Protein AF-A0AA96N8Q3-F1 (afdb_monomer)

Mean predicted aligned error: 18.56 Å

Sequence (553 aa):
MLAEEKVWINCQNNTKKYFVSKGYEWKKNEQILVTISDLPIQSNQKIKVQCDYCNEKGVITYCYPPYSHYNKSRQYIEKDACGNCASLKRKEVHEAMYGVSYPMQRKEVVDKFRKNFDSVKNLFEECGLELLASSVDYENADTWLPFKCLEHQNVEGQKTTYRTLYSIRTACRVCGKRNQIKYREDSHLWKGGVVPLSTYLRERINPWKKDSRAAWGWRCVLSGKKNNTEVHHLNRNFNSILQETLISTDLPLLEKISEYQEKDLLRIEEKCLELHYHYGLGIPLLRTIHKDYHSQYGKEDGDIHTFMEFAEKCYGVKGSLEEWVKLKLDFKKKPYGKYHHPKKVGKSRFSGVTFSKGKWSYALYFRGNAYRQQGYETEVEAAYAYNLKSLEIKGEYAKLNQLTEEEKRYAKNKGVKVLIPKGKRGRNSKNSSRHIQQKLDYYPLKKEGETRFTNVRFNQKNQSWMYDFRFKNKSFTKRGFENDVQAAYAYNLRVKEVKGEEAILNYLTEEERNLMEKFFMEQIGTLSGKKKSPVSRFRGLLNLSDQKGGQPN

Solvent-accessible surface area (backbone atoms only — not comparable to full-atom values): 32501 Å² total; per-residue (Å²): 76,76,72,57,67,60,47,81,41,77,37,45,86,90,47,45,70,60,43,46,75,72,72,45,88,80,50,86,80,39,74,40,83,38,50,60,89,74,51,60,72,80,31,73,57,64,41,53,29,32,14,45,71,41,42,78,70,77,38,90,46,71,31,66,50,29,43,30,52,52,59,61,58,37,73,79,40,92,62,36,58,29,88,90,39,41,64,59,53,50,25,54,43,30,32,71,75,70,75,31,64,45,72,74,77,39,64,76,51,43,55,74,64,44,69,57,59,65,64,50,49,51,52,32,49,77,54,49,27,47,68,72,59,57,71,88,73,53,85,47,42,77,37,77,38,42,39,39,35,71,89,47,74,92,50,75,90,40,64,43,26,52,56,53,34,73,73,66,61,48,70,47,74,63,60,37,57,60,66,67,40,62,73,38,92,89,30,95,65,31,73,79,37,67,51,39,44,69,65,57,48,64,61,66,36,45,65,57,47,49,52,18,28,55,78,48,76,47,22,12,76,88,77,64,49,58,73,68,58,42,68,42,59,42,72,53,27,70,66,64,47,50,53,50,25,31,64,76,68,74,46,81,93,58,72,30,49,61,80,46,54,71,73,56,50,51,52,42,49,56,43,38,42,51,48,49,42,43,61,20,50,35,49,26,26,34,54,66,58,50,47,54,49,39,72,74,72,48,83,61,70,42,47,63,67,61,53,49,51,48,39,29,76,76,67,69,55,68,78,62,58,60,57,50,48,52,57,55,32,54,64,61,52,54,88,60,66,56,42,47,71,68,44,92,72,73,95,34,51,43,67,51,35,47,77,56,96,94,24,16,19,24,49,48,78,57,96,95,42,78,51,72,54,72,75,26,92,38,68,58,39,17,33,52,42,43,32,54,53,30,34,72,74,51,40,94,74,28,61,22,53,80,68,55,72,66,49,50,48,50,29,57,73,69,60,74,68,77,75,76,77,84,65,86,76,75,68,73,79,87,74,73,86,82,80,78,82,67,95,53,70,42,58,79,76,51,69,92,94,54,63,56,42,79,56,38,47,77,37,78,94,72,76,22,14,21,25,52,51,75,58,96,94,42,80,49,72,53,62,74,25,92,41,62,67,59,17,35,53,53,42,35,56,54,43,36,72,75,62,36,93,86,39,68,27,57,76,66,57,71,69,59,45,53,51,47,52,53,53,55,50,53,55,53,62,61,56,78,75,52,103,58,86,71,74,78,74,50,80,84,75,69,78,80,80,83,83,84,84,83,78,87,132

Structure (mmCIF, N/CA/C/O backbone):
data_AF-A0AA96N8Q3-F1
#
_entry.id   AF-A0AA96N8Q3-F1
#
loop_
_atom_site.group_PDB
_atom_site.id
_atom_site.type_symbol
_atom_site.label_atom_id
_atom_site.label_alt_id
_atom_site.label_comp_id
_atom_site.label_asym_id
_atom_site.label_entity_id
_atom_site.label_seq_id
_atom_site.pdbx_PDB_ins_code
_atom_site.Cartn_x
_atom_site.Cartn_y
_atom_site.Cartn_z
_atom_site.occupancy
_atom_site.B_iso_or_equiv
_atom_site.auth_seq_id
_atom_site.auth_comp_id
_atom_site.auth_asym_id
_atom_site.auth_atom_id
_atom_site.pdbx_PDB_model_num
ATOM 1 N N . MET A 1 1 ? 34.812 -4.977 -32.446 1.00 90.25 1 MET A N 1
ATOM 2 C CA . MET A 1 1 ? 35.210 -5.468 -33.804 1.00 90.25 1 MET A CA 1
ATOM 3 C C . MET A 1 1 ? 34.009 -6.065 -34.550 1.00 90.25 1 MET A C 1
ATOM 5 O O . MET A 1 1 ? 33.210 -6.740 -33.908 1.00 90.25 1 MET A O 1
ATOM 9 N N . LEU A 1 2 ? 33.845 -5.854 -35.867 1.00 95.12 2 LEU A N 1
ATOM 10 C CA . LEU A 1 2 ? 32.799 -6.550 -36.645 1.00 95.12 2 LEU A CA 1
ATOM 11 C C . LEU A 1 2 ? 33.103 -8.053 -36.702 1.00 95.12 2 LEU A C 1
ATOM 13 O O . LEU A 1 2 ? 34.205 -8.437 -37.072 1.00 95.12 2 LEU A O 1
ATOM 17 N N . ALA A 1 3 ? 32.139 -8.891 -36.318 1.00 94.69 3 ALA A N 1
ATOM 18 C CA . ALA A 1 3 ? 32.298 -10.348 -36.349 1.00 94.69 3 ALA A CA 1
ATOM 19 C C . ALA A 1 3 ? 31.847 -10.968 -37.682 1.00 94.69 3 ALA A C 1
ATOM 21 O O . ALA A 1 3 ? 32.100 -12.141 -37.938 1.00 94.69 3 ALA A O 1
ATOM 22 N N . GLU A 1 4 ? 31.136 -10.191 -38.497 1.00 95.44 4 GLU A N 1
ATOM 23 C CA . GLU A 1 4 ? 30.609 -10.563 -39.807 1.00 95.44 4 GLU A CA 1
ATOM 24 C C . GLU A 1 4 ? 30.830 -9.383 -40.759 1.00 95.44 4 GLU A C 1
ATOM 26 O O . GLU A 1 4 ? 30.801 -8.232 -40.331 1.00 95.44 4 GLU A O 1
ATOM 31 N N . GLU A 1 5 ? 31.036 -9.654 -42.047 1.00 96.88 5 GLU A N 1
ATOM 32 C CA . GLU A 1 5 ? 31.223 -8.610 -43.069 1.00 96.88 5 GLU A CA 1
ATOM 33 C C . GLU A 1 5 ? 29.915 -8.232 -43.778 1.00 96.88 5 GLU A C 1
ATOM 35 O O . GLU A 1 5 ? 29.797 -7.146 -44.353 1.00 96.88 5 GLU A O 1
ATOM 40 N N . LYS A 1 6 ? 28.924 -9.132 -43.749 1.00 98.06 6 LYS A N 1
ATOM 41 C CA . LYS A 1 6 ? 27.667 -9.021 -44.495 1.00 98.06 6 LYS A CA 1
ATOM 42 C C . LYS A 1 6 ? 26.460 -9.291 -43.605 1.00 98.06 6 LYS A C 1
ATOM 44 O O . LYS A 1 6 ? 26.550 -10.046 -42.643 1.00 98.06 6 LYS A O 1
ATOM 49 N N . VAL A 1 7 ? 25.318 -8.700 -43.949 1.00 97.88 7 VAL A N 1
ATOM 50 C CA . VAL A 1 7 ? 24.049 -8.875 -43.233 1.00 97.88 7 VAL A CA 1
ATOM 51 C C . VAL A 1 7 ? 22.874 -8.955 -44.204 1.00 97.88 7 VAL A C 1
ATOM 53 O O . VAL A 1 7 ? 22.879 -8.324 -45.260 1.00 97.88 7 VAL A O 1
ATOM 56 N N . TRP A 1 8 ? 21.853 -9.729 -43.842 1.00 98.00 8 TRP A N 1
ATOM 57 C CA . TRP A 1 8 ? 20.604 -9.800 -44.596 1.00 98.00 8 TRP A CA 1
ATOM 58 C C . TRP A 1 8 ? 19.712 -8.588 -44.314 1.00 98.00 8 TRP A C 1
ATOM 60 O O . TRP A 1 8 ? 19.436 -8.264 -43.156 1.00 98.00 8 TRP A O 1
ATOM 70 N N . ILE A 1 9 ? 19.231 -7.944 -45.378 1.00 97.38 9 ILE A N 1
ATOM 71 C CA . ILE A 1 9 ? 18.296 -6.816 -45.329 1.00 97.38 9 ILE A CA 1
ATOM 72 C C . ILE A 1 9 ? 17.005 -7.176 -46.053 1.00 97.38 9 ILE A C 1
ATOM 74 O O . ILE A 1 9 ? 17.029 -7.638 -47.190 1.00 97.38 9 ILE A O 1
ATOM 78 N N . ASN A 1 10 ? 15.870 -6.876 -45.419 1.00 96.81 10 ASN A N 1
ATOM 79 C CA . ASN A 1 10 ? 14.561 -6.948 -46.063 1.00 96.81 10 ASN A CA 1
ATOM 80 C C . ASN A 1 10 ? 14.363 -5.747 -47.002 1.00 96.81 10 ASN A C 1
ATOM 82 O O . ASN A 1 10 ? 14.434 -4.588 -46.581 1.00 96.81 10 ASN A O 1
ATOM 86 N N . CYS A 1 11 ? 14.061 -6.018 -48.266 1.00 95.50 11 CYS A N 1
ATOM 87 C CA . CYS A 1 11 ? 13.842 -5.001 -49.285 1.00 95.50 11 CYS A CA 1
ATOM 88 C C . CYS A 1 11 ? 12.477 -4.309 -49.127 1.00 95.50 11 CYS A C 1
ATOM 90 O O . CYS A 1 11 ? 11.432 -4.867 -49.471 1.00 95.50 11 CYS A O 1
ATOM 92 N N . GLN A 1 12 ? 12.489 -3.058 -48.651 1.00 95.31 12 GLN A N 1
ATOM 93 C CA . GLN A 1 12 ? 11.316 -2.183 -48.526 1.00 95.31 12 GLN A CA 1
ATOM 94 C C . GLN A 1 12 ? 11.387 -1.011 -49.515 1.00 95.31 12 GLN A C 1
ATOM 96 O O . GLN A 1 12 ? 12.464 -0.614 -49.957 1.00 95.31 12 GLN A O 1
ATOM 101 N N . ASN A 1 13 ? 10.237 -0.440 -49.890 1.00 96.00 13 ASN A N 1
ATOM 102 C CA . ASN A 1 13 ? 10.175 0.599 -50.931 1.00 96.00 13 ASN A CA 1
ATOM 103 C C . ASN A 1 13 ? 11.080 1.813 -50.635 1.00 96.00 13 ASN A C 1
ATOM 105 O O . ASN A 1 13 ? 11.669 2.381 -51.551 1.00 96.00 13 ASN A O 1
ATOM 109 N N . ASN A 1 14 ? 11.219 2.189 -49.363 1.00 95.31 14 ASN A N 1
ATOM 110 C CA . ASN A 1 14 ? 12.064 3.296 -48.911 1.00 95.31 14 ASN A CA 1
ATOM 111 C C . ASN A 1 14 ? 13.576 3.007 -49.009 1.00 95.31 14 ASN A C 1
ATOM 113 O O . ASN A 1 14 ? 14.360 3.952 -49.017 1.00 95.31 14 ASN A O 1
ATOM 117 N N . THR A 1 15 ? 14.000 1.743 -49.113 1.00 95.75 15 THR A N 1
ATOM 118 C CA . THR A 1 15 ? 15.420 1.371 -49.238 1.00 95.75 15 THR A CA 1
ATOM 119 C C . THR A 1 15 ? 15.861 1.114 -50.678 1.00 95.75 15 THR A C 1
ATOM 121 O O . THR A 1 15 ? 17.063 1.086 -50.945 1.00 95.75 15 THR A O 1
ATOM 124 N N . LYS A 1 16 ? 14.914 1.007 -51.626 1.00 97.38 16 LYS A N 1
ATOM 125 C CA . LYS A 1 16 ? 15.179 0.706 -53.044 1.00 97.38 16 LYS A CA 1
ATOM 126 C C . LYS A 1 16 ? 16.225 1.632 -53.661 1.00 97.38 16 LYS A C 1
ATOM 128 O O . LYS A 1 16 ? 17.238 1.159 -54.164 1.00 97.38 16 LYS A O 1
ATOM 133 N N . LYS A 1 17 ? 15.997 2.951 -53.611 1.00 97.94 17 LYS A N 1
ATOM 134 C CA . LYS A 1 17 ? 16.887 3.944 -54.246 1.00 97.94 17 LYS A CA 1
ATOM 135 C C . LYS A 1 17 ? 18.321 3.824 -53.725 1.00 97.94 17 LYS A C 1
ATOM 137 O O . LYS A 1 17 ? 19.261 3.899 -54.506 1.00 97.94 17 LYS A O 1
ATOM 142 N N . TYR A 1 18 ? 18.467 3.608 -52.419 1.00 97.94 18 TYR A N 1
ATOM 143 C CA . TYR A 1 18 ? 19.762 3.516 -51.761 1.00 97.94 18 TYR A CA 1
ATOM 144 C C . TYR A 1 18 ? 20.528 2.254 -52.186 1.00 97.94 18 TYR A C 1
ATOM 146 O O . TYR A 1 18 ? 21.639 2.366 -52.695 1.00 97.94 18 TYR A O 1
ATOM 154 N N . PHE A 1 19 ? 19.931 1.063 -52.067 1.00 98.00 19 PHE A N 1
ATOM 155 C CA . PHE A 1 19 ? 20.639 -0.184 -52.387 1.00 98.00 19 PHE A CA 1
ATOM 156 C C . PHE A 1 19 ? 20.888 -0.375 -53.888 1.00 98.00 19 PHE A C 1
ATOM 158 O O . PHE A 1 19 ? 21.963 -0.836 -54.261 1.00 98.00 19 PHE A O 1
ATOM 165 N N . VAL A 1 20 ? 19.974 0.075 -54.754 1.00 97.88 20 VAL A N 1
ATOM 166 C CA . VAL A 1 20 ? 20.218 0.091 -56.207 1.00 97.88 20 VAL A CA 1
ATOM 167 C C . VAL A 1 20 ? 21.385 1.023 -56.552 1.00 97.88 20 VAL A C 1
ATOM 169 O O . VAL A 1 20 ? 22.244 0.648 -57.341 1.00 97.88 20 VAL A O 1
ATOM 172 N N . SER A 1 21 ? 21.489 2.199 -55.913 1.00 98.06 21 SER A N 1
ATOM 173 C CA . SER A 1 21 ? 22.629 3.114 -56.130 1.00 98.06 21 SER A CA 1
ATOM 174 C C . SER A 1 21 ? 23.979 2.550 -55.671 1.00 98.06 21 SER A C 1
ATOM 176 O O . SER A 1 21 ? 25.023 3.022 -56.106 1.00 98.06 21 SER A O 1
ATOM 178 N N . LYS A 1 22 ? 23.954 1.531 -54.806 1.00 98.00 22 LYS A N 1
ATOM 179 C CA . LYS A 1 22 ? 25.123 0.788 -54.324 1.00 98.00 22 LYS A CA 1
ATOM 180 C C . LYS A 1 22 ? 25.432 -0.467 -55.155 1.00 98.00 22 LYS A C 1
ATOM 182 O O . LYS A 1 22 ? 26.387 -1.164 -54.840 1.00 98.00 22 LYS A O 1
ATOM 187 N N . GLY A 1 23 ? 24.648 -0.747 -56.200 1.00 97.94 23 GLY A N 1
ATOM 188 C CA . GLY A 1 23 ? 24.861 -1.875 -57.113 1.00 97.94 23 GLY A CA 1
ATOM 189 C C . GLY A 1 23 ? 24.191 -3.190 -56.703 1.00 97.94 23 GLY A C 1
ATOM 190 O O . GLY A 1 23 ? 24.485 -4.219 -57.301 1.00 97.94 23 GLY A O 1
ATOM 191 N N . TYR A 1 24 ? 23.293 -3.189 -55.712 1.00 98.12 24 TYR A N 1
ATOM 192 C CA . TYR A 1 24 ? 22.584 -4.403 -55.293 1.00 98.12 24 TYR A CA 1
ATOM 193 C C . TYR A 1 24 ? 21.315 -4.643 -56.125 1.00 98.12 24 TYR A C 1
ATOM 195 O O . TYR A 1 24 ? 20.527 -3.720 -56.361 1.00 98.12 24 TYR A O 1
ATOM 203 N N . GLU A 1 25 ? 21.067 -5.901 -56.499 1.00 97.75 25 GLU A N 1
ATOM 204 C CA . GLU A 1 25 ? 19.798 -6.325 -57.099 1.00 97.75 25 GLU A CA 1
ATOM 205 C C . GLU A 1 25 ? 18.673 -6.274 -56.058 1.00 97.75 25 GLU A C 1
ATOM 207 O O . GLU A 1 25 ? 18.619 -7.078 -55.133 1.00 97.75 25 GLU A O 1
ATOM 212 N N . TRP A 1 26 ? 17.763 -5.308 -56.193 1.00 97.75 26 TRP A N 1
ATOM 213 C CA . TRP A 1 26 ? 16.672 -5.094 -55.241 1.00 97.75 26 TRP A CA 1
ATOM 214 C C . TRP A 1 26 ? 15.349 -5.646 -55.782 1.00 97.75 26 TRP A C 1
ATOM 216 O O . TRP A 1 26 ? 14.896 -5.241 -56.857 1.00 97.75 26 TRP A O 1
ATOM 226 N N . LYS A 1 27 ? 14.675 -6.498 -55.002 1.00 96.88 27 LYS A N 1
ATOM 227 C CA . LYS A 1 27 ? 13.324 -7.008 -55.290 1.00 96.88 27 LYS A CA 1
ATOM 228 C C . LYS A 1 27 ? 12.424 -6.840 -54.069 1.00 96.88 27 LYS A C 1
ATOM 230 O O . LYS A 1 27 ? 12.816 -7.136 -52.944 1.00 96.88 27 LYS A O 1
ATOM 235 N N . LYS A 1 28 ? 11.210 -6.319 -54.270 1.00 96.88 28 LYS A N 1
ATOM 236 C CA . LYS A 1 28 ? 10.283 -5.990 -53.175 1.00 96.88 28 LYS A CA 1
ATOM 237 C C . LYS A 1 28 ? 9.941 -7.248 -52.368 1.00 96.88 28 LYS A C 1
ATOM 239 O O . LYS A 1 28 ? 9.533 -8.239 -52.957 1.00 96.88 28 LYS A O 1
ATOM 244 N N . ASN A 1 29 ? 10.021 -7.156 -51.039 1.00 92.94 29 ASN A N 1
ATOM 245 C CA . ASN A 1 29 ? 9.758 -8.248 -50.088 1.00 92.94 29 ASN A CA 1
ATOM 246 C C . ASN A 1 29 ? 10.755 -9.423 -50.123 1.00 92.94 29 ASN A C 1
ATOM 248 O O . ASN A 1 29 ? 10.530 -10.410 -49.429 1.00 92.94 29 ASN A O 1
ATOM 252 N N . GLU A 1 30 ? 11.859 -9.319 -50.864 1.00 97.56 30 GLU A N 1
ATOM 253 C CA . GLU A 1 30 ? 12.953 -10.292 -50.799 1.00 97.56 30 GLU A CA 1
ATOM 254 C C . GLU A 1 30 ? 14.051 -9.839 -49.824 1.00 97.56 30 GLU A C 1
ATOM 256 O O . GLU A 1 30 ? 14.078 -8.690 -49.360 1.00 97.56 30 GLU A O 1
ATOM 261 N N . GLN A 1 31 ? 14.962 -10.756 -49.498 1.00 97.75 31 GLN A N 1
ATOM 262 C CA . GLN A 1 31 ? 16.146 -10.468 -48.697 1.00 97.75 31 GLN A CA 1
ATOM 263 C C . GLN A 1 31 ? 17.372 -10.343 -49.595 1.00 97.75 31 GLN A C 1
ATOM 265 O O . GLN A 1 31 ? 17.596 -11.183 -50.460 1.00 97.75 31 GLN A O 1
ATOM 270 N N . ILE A 1 32 ? 18.181 -9.314 -49.356 1.00 97.81 32 ILE A N 1
ATOM 271 C CA . ILE A 1 32 ? 19.472 -9.130 -50.025 1.00 97.81 32 ILE A CA 1
ATOM 272 C C . ILE A 1 32 ? 20.599 -9.210 -49.003 1.00 97.81 32 ILE A C 1
ATOM 274 O O . ILE A 1 32 ? 20.458 -8.736 -47.872 1.00 97.81 32 ILE A O 1
ATOM 278 N N . LEU A 1 33 ? 21.714 -9.819 -49.398 1.00 98.12 33 LEU A N 1
ATOM 279 C CA . LEU A 1 33 ? 22.922 -9.890 -48.587 1.00 98.12 33 LEU A CA 1
ATOM 280 C C . LEU A 1 33 ? 23.801 -8.677 -48.913 1.00 98.12 33 LEU A C 1
ATOM 282 O O . LEU A 1 33 ? 24.340 -8.587 -50.013 1.00 98.12 33 LEU A O 1
ATOM 286 N N . VAL A 1 34 ? 23.942 -7.749 -47.966 1.00 98.12 34 VAL A N 1
ATOM 287 C CA . VAL A 1 34 ? 24.690 -6.493 -48.161 1.00 98.12 34 VAL A CA 1
ATOM 288 C C . VAL A 1 34 ? 25.930 -6.449 -47.285 1.00 98.12 34 VAL A C 1
ATOM 290 O O . VAL A 1 34 ? 25.928 -7.013 -46.190 1.00 98.12 34 VAL A O 1
ATOM 293 N N . THR A 1 35 ? 26.985 -5.768 -47.735 1.00 98.19 35 THR A N 1
ATOM 294 C CA . THR A 1 35 ? 28.141 -5.485 -46.872 1.00 98.19 35 THR A CA 1
ATOM 295 C C . THR A 1 35 ? 27.742 -4.500 -45.771 1.00 98.19 35 THR A C 1
ATOM 297 O O . THR A 1 35 ? 26.922 -3.604 -45.982 1.00 98.19 35 THR A O 1
ATOM 300 N N . ILE A 1 36 ? 28.306 -4.650 -44.571 1.00 98.06 36 ILE A N 1
ATOM 301 C CA . ILE A 1 36 ? 27.983 -3.760 -43.443 1.00 98.06 36 ILE A CA 1
ATOM 302 C C . ILE A 1 36 ? 28.406 -2.311 -43.731 1.00 98.06 36 ILE A C 1
ATOM 304 O O . ILE A 1 36 ? 27.708 -1.382 -43.328 1.00 98.06 36 ILE A O 1
ATOM 308 N N . SER A 1 37 ? 29.503 -2.105 -44.465 1.00 96.81 37 SER A N 1
ATOM 309 C CA . SER A 1 37 ? 29.980 -0.784 -44.905 1.00 96.81 37 SER A CA 1
ATOM 310 C C . SER A 1 37 ? 29.030 -0.074 -45.872 1.00 96.81 37 SER A C 1
ATOM 312 O O . SER A 1 37 ? 29.064 1.151 -45.968 1.00 96.81 37 SER A O 1
ATOM 314 N N . ASP A 1 38 ? 28.174 -0.822 -46.572 1.00 97.94 38 ASP A N 1
ATO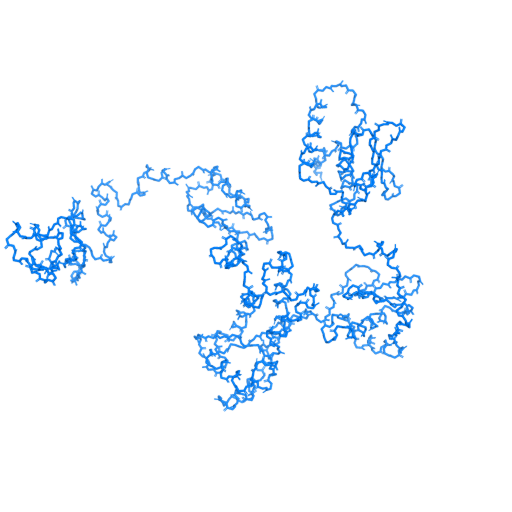M 315 C CA . ASP A 1 38 ? 27.146 -0.267 -47.452 1.00 97.94 38 ASP A CA 1
ATOM 316 C C . ASP A 1 38 ? 25.809 -0.038 -46.752 1.00 97.94 38 ASP A C 1
ATOM 318 O O . ASP A 1 38 ? 24.846 0.330 -47.414 1.00 97.94 38 ASP A O 1
ATOM 322 N N . LEU A 1 39 ? 25.694 -0.233 -45.437 1.00 97.81 39 LEU A N 1
ATOM 323 C CA . LEU A 1 39 ? 24.468 0.130 -44.730 1.00 97.81 39 LEU A CA 1
ATOM 324 C C . LEU A 1 39 ? 24.335 1.659 -44.604 1.00 97.81 39 LEU A C 1
ATOM 326 O O . LEU A 1 39 ? 25.321 2.357 -44.355 1.00 97.81 39 LEU A O 1
ATOM 330 N N . PRO A 1 40 ? 23.108 2.216 -44.666 1.00 96.94 40 PRO A N 1
ATOM 331 C CA . PRO A 1 40 ? 22.888 3.619 -44.328 1.00 96.94 40 PRO A CA 1
ATOM 332 C C . PRO A 1 40 ? 23.384 3.930 -42.911 1.00 96.94 40 PRO A C 1
ATOM 334 O O . PRO A 1 40 ? 23.097 3.171 -41.990 1.00 96.94 40 PRO A O 1
ATOM 337 N N . ILE A 1 41 ? 24.027 5.084 -42.692 1.00 96.44 41 ILE A N 1
ATOM 338 C CA . ILE A 1 41 ? 24.585 5.468 -41.375 1.00 96.44 41 ILE A CA 1
ATOM 339 C C . ILE A 1 41 ? 23.531 5.412 -40.254 1.00 96.44 41 ILE A C 1
ATOM 341 O O . ILE A 1 41 ? 23.853 5.051 -39.128 1.00 96.44 41 ILE A O 1
ATOM 345 N N . GLN A 1 42 ? 22.266 5.733 -40.554 1.00 96.62 42 GLN A N 1
ATOM 346 C CA . GLN A 1 42 ? 21.140 5.682 -39.605 1.00 96.62 42 GLN A CA 1
ATOM 347 C C . GLN A 1 42 ? 20.361 4.350 -39.644 1.00 96.62 42 GLN A C 1
ATOM 349 O O . GLN A 1 42 ? 19.236 4.277 -39.154 1.00 96.62 42 GLN A O 1
ATOM 354 N N . SER A 1 43 ? 20.926 3.289 -40.225 1.00 96.75 43 SER A N 1
ATOM 355 C CA . SER A 1 43 ? 20.274 1.981 -40.316 1.00 96.75 43 SER A CA 1
ATOM 356 C C . SER A 1 43 ? 20.046 1.367 -38.934 1.00 96.75 43 SER A C 1
ATOM 358 O O . SER A 1 43 ? 20.956 1.283 -38.107 1.00 96.75 43 SER A O 1
ATOM 360 N N . ASN A 1 44 ? 18.823 0.884 -38.705 1.00 97.06 44 ASN A N 1
ATOM 361 C CA . ASN A 1 44 ? 18.467 0.129 -37.505 1.00 97.06 44 ASN A CA 1
ATOM 362 C C . ASN A 1 44 ? 18.752 -1.377 -37.639 1.00 97.06 44 ASN A C 1
ATOM 364 O O . ASN A 1 44 ? 18.424 -2.139 -36.727 1.00 97.06 44 ASN A O 1
ATOM 368 N N . GLN A 1 45 ? 19.356 -1.811 -38.753 1.00 97.69 45 GLN A N 1
ATOM 369 C CA . GLN A 1 45 ? 19.772 -3.197 -38.928 1.00 97.69 45 GLN A CA 1
ATOM 370 C C . GLN A 1 45 ? 20.758 -3.580 -37.827 1.00 97.69 45 GLN A C 1
ATOM 372 O O . GLN A 1 45 ? 21.751 -2.884 -37.603 1.00 97.69 45 GLN A O 1
ATOM 377 N N . LYS A 1 46 ? 20.485 -4.695 -37.150 1.00 97.94 46 LYS A N 1
ATOM 378 C CA . LYS A 1 46 ? 21.402 -5.245 -36.155 1.00 97.94 46 LYS A CA 1
ATOM 379 C C . LYS A 1 46 ? 22.566 -5.927 -36.859 1.00 97.94 46 LYS A C 1
ATOM 381 O O . LYS A 1 46 ? 22.349 -6.727 -37.766 1.00 97.94 46 LYS A O 1
ATOM 386 N N . ILE A 1 47 ? 23.772 -5.619 -36.408 1.00 98.12 47 ILE A N 1
ATOM 387 C CA . ILE A 1 47 ? 25.017 -6.216 -36.892 1.00 98.12 47 ILE A CA 1
ATOM 388 C C . ILE A 1 47 ? 25.698 -6.973 -35.760 1.00 98.12 47 ILE A C 1
ATOM 390 O O . ILE A 1 47 ? 25.539 -6.605 -34.598 1.00 98.12 47 ILE A O 1
ATOM 394 N N . LYS A 1 48 ? 26.442 -8.031 -36.079 1.00 98.00 48 LYS A N 1
ATOM 395 C CA . LYS A 1 48 ? 27.153 -8.823 -35.076 1.00 98.00 48 LYS A CA 1
ATOM 396 C C . LYS A 1 48 ? 28.520 -8.216 -34.790 1.00 98.00 48 LYS A C 1
ATOM 398 O O . LYS A 1 48 ? 29.368 -8.102 -35.674 1.00 98.00 48 LYS A O 1
ATOM 403 N N . VAL A 1 49 ? 28.734 -7.838 -33.537 1.00 97.88 49 VAL A N 1
ATOM 404 C CA . VAL A 1 49 ? 29.940 -7.141 -33.086 1.00 97.88 49 VAL A CA 1
ATOM 405 C C . VAL A 1 49 ? 30.535 -7.891 -31.902 1.00 97.88 49 VAL A C 1
ATOM 407 O O . VAL A 1 49 ? 29.820 -8.259 -30.972 1.00 97.88 49 VAL A O 1
ATOM 410 N N . GLN A 1 50 ? 31.839 -8.143 -31.927 1.00 97.94 50 GLN A N 1
ATOM 411 C CA . GLN A 1 50 ? 32.576 -8.718 -30.807 1.00 97.94 50 GLN A CA 1
ATOM 412 C C . GLN A 1 50 ? 32.858 -7.646 -29.750 1.00 97.94 50 GLN A C 1
ATOM 414 O O . GLN A 1 50 ? 33.291 -6.542 -30.083 1.00 97.94 50 GLN A O 1
ATOM 419 N N . CYS A 1 51 ? 32.609 -7.986 -28.483 1.00 98.12 51 CYS A N 1
ATOM 420 C CA . CYS A 1 51 ? 32.886 -7.130 -27.332 1.00 98.12 51 CYS A CA 1
ATOM 421 C C . CYS A 1 51 ? 34.387 -7.103 -27.026 1.00 98.12 51 CYS A C 1
ATOM 423 O O . CYS A 1 51 ? 34.952 -8.127 -26.632 1.00 98.12 51 CYS A O 1
ATOM 425 N N . ASP A 1 52 ? 35.007 -5.929 -27.120 1.00 98.38 52 ASP A N 1
ATOM 426 C CA . ASP A 1 52 ? 36.448 -5.771 -26.916 1.00 98.38 52 ASP A CA 1
ATOM 427 C C . ASP A 1 52 ? 36.828 -5.985 -25.434 1.00 98.38 52 ASP A C 1
ATOM 429 O O . ASP A 1 52 ? 37.791 -6.681 -25.135 1.00 98.38 52 ASP A O 1
ATOM 433 N N . TYR A 1 53 ? 35.992 -5.542 -24.487 1.00 97.69 53 TYR A N 1
ATOM 434 C CA . TYR A 1 53 ? 36.227 -5.702 -23.037 1.00 97.69 53 TYR A CA 1
ATOM 435 C C . TYR A 1 53 ? 36.161 -7.150 -22.539 1.00 97.69 53 TYR A C 1
ATOM 437 O O . TYR A 1 53 ? 36.805 -7.509 -21.554 1.00 97.69 53 TYR A O 1
ATOM 445 N N . CYS A 1 54 ? 35.316 -7.983 -23.150 1.00 97.44 54 CYS A N 1
ATOM 446 C CA . CYS A 1 54 ? 35.299 -9.409 -22.827 1.00 97.44 54 CYS A CA 1
ATOM 447 C C . CYS A 1 54 ? 36.509 -10.098 -23.459 1.00 97.44 54 CYS A C 1
ATOM 449 O O . CYS A 1 54 ? 37.130 -10.939 -22.811 1.00 97.44 54 CYS A O 1
ATOM 451 N N . ASN A 1 55 ? 36.863 -9.695 -24.683 1.00 96.94 55 ASN A N 1
ATOM 452 C CA . ASN A 1 55 ? 37.999 -10.242 -25.408 1.00 96.94 55 ASN A CA 1
ATOM 453 C C . ASN A 1 55 ? 39.329 -9.978 -24.686 1.00 96.94 55 ASN A C 1
ATOM 455 O O . ASN A 1 55 ? 40.135 -10.890 -24.558 1.00 96.94 55 ASN A O 1
ATOM 459 N N . GLU A 1 56 ? 39.513 -8.782 -24.117 1.00 97.06 56 GLU A N 1
ATOM 460 C CA . GLU A 1 56 ? 40.659 -8.436 -23.254 1.00 97.06 56 GLU A CA 1
ATOM 461 C C . GLU A 1 56 ? 40.801 -9.375 -22.038 1.00 97.06 56 GLU A C 1
ATOM 463 O O . GLU A 1 56 ? 41.894 -9.552 -21.509 1.00 97.06 56 GLU A O 1
ATOM 468 N N . LYS A 1 57 ? 39.708 -10.018 -21.605 1.00 96.56 57 LYS A N 1
ATOM 469 C CA . LYS A 1 57 ? 39.690 -11.009 -20.514 1.00 96.56 57 LYS A CA 1
ATOM 470 C C . LYS A 1 57 ? 39.783 -12.456 -21.009 1.00 96.56 57 LYS A C 1
ATOM 472 O O . LYS A 1 57 ? 39.539 -13.374 -20.231 1.00 96.56 57 LYS A O 1
ATOM 477 N N . GLY A 1 58 ? 40.053 -12.670 -22.297 1.00 97.00 58 GLY A N 1
ATOM 478 C CA . GLY A 1 58 ? 40.070 -13.993 -22.924 1.00 97.00 58 GLY A CA 1
ATOM 479 C C . GLY A 1 58 ? 38.684 -14.615 -23.130 1.00 97.00 58 GLY A C 1
ATOM 480 O O . GLY A 1 58 ? 38.586 -15.816 -23.366 1.00 97.00 58 GLY A O 1
ATOM 481 N N . VAL A 1 59 ? 37.600 -13.833 -23.035 1.00 95.50 59 VAL A N 1
ATOM 482 C CA . VAL A 1 59 ? 36.223 -14.322 -23.207 1.00 95.50 59 VAL A CA 1
ATOM 483 C C . VAL A 1 59 ? 35.611 -13.738 -24.477 1.00 95.50 59 VAL A C 1
ATOM 485 O O . VAL A 1 59 ? 35.348 -12.540 -24.570 1.00 95.50 59 VAL A O 1
ATOM 488 N N . ILE A 1 60 ? 35.298 -14.587 -25.453 1.00 96.81 60 ILE A N 1
ATOM 489 C CA . ILE A 1 60 ? 34.629 -14.141 -26.679 1.00 96.81 60 ILE A CA 1
ATOM 490 C C . ILE A 1 60 ? 33.134 -13.978 -26.399 1.00 96.81 60 ILE A C 1
ATOM 492 O O . ILE A 1 60 ? 32.428 -14.939 -26.099 1.00 96.81 60 ILE A O 1
ATOM 496 N N . THR A 1 61 ? 32.632 -12.748 -26.513 1.00 96.19 61 THR A N 1
ATOM 497 C CA . THR A 1 61 ? 31.191 -12.466 -26.475 1.00 96.19 61 THR A CA 1
ATOM 498 C C . THR A 1 61 ? 30.792 -11.554 -27.626 1.00 96.19 61 THR A C 1
ATOM 500 O O . THR A 1 61 ? 31.581 -10.723 -28.081 1.00 96.19 61 THR A O 1
ATOM 503 N N . TYR A 1 62 ? 29.545 -11.696 -28.075 1.00 97.25 62 TYR A N 1
ATOM 504 C CA . TYR A 1 62 ? 28.981 -10.909 -29.168 1.00 97.25 62 TYR A CA 1
ATOM 505 C C . TYR A 1 62 ? 27.814 -10.050 -28.683 1.00 97.25 62 TYR A C 1
ATOM 507 O O . TYR A 1 62 ? 27.051 -10.443 -27.797 1.00 97.25 62 TYR A O 1
ATOM 515 N N . CYS A 1 63 ? 27.646 -8.885 -29.295 1.00 95.94 63 CYS A N 1
ATOM 516 C CA . CYS A 1 63 ? 26.463 -8.051 -29.175 1.00 95.94 63 CYS A CA 1
ATOM 517 C C . CYS A 1 63 ? 25.886 -7.734 -30.558 1.00 95.94 63 CYS A C 1
ATOM 519 O O . CYS A 1 63 ? 26.556 -7.869 -31.581 1.00 95.94 63 CYS A O 1
ATOM 521 N N . TYR A 1 64 ? 24.612 -7.342 -30.571 1.00 97.50 64 TYR A N 1
ATOM 522 C CA . TYR A 1 64 ? 23.853 -7.091 -31.796 1.00 97.50 64 TYR A CA 1
ATOM 523 C C . TYR A 1 64 ? 23.285 -5.663 -31.818 1.00 97.50 64 TYR A C 1
ATOM 525 O O . TYR A 1 64 ? 22.057 -5.492 -31.782 1.00 97.50 64 TYR A O 1
ATOM 533 N N . PRO A 1 65 ? 24.135 -4.617 -31.768 1.00 96.88 65 PRO A N 1
ATOM 534 C CA . PRO A 1 65 ? 23.664 -3.242 -31.817 1.00 96.88 65 PRO A CA 1
ATOM 535 C C . PRO A 1 65 ? 23.098 -2.908 -33.207 1.00 96.88 65 PRO A C 1
ATOM 537 O O . PRO A 1 65 ? 23.543 -3.467 -34.212 1.00 96.88 65 PRO A O 1
ATOM 540 N N . PRO A 1 66 ? 22.148 -1.962 -33.295 1.00 97.81 66 PRO A N 1
ATOM 541 C CA . PRO A 1 66 ? 21.830 -1.305 -34.559 1.00 97.81 66 PRO A CA 1
ATOM 542 C C . PRO A 1 66 ? 23.082 -0.655 -35.169 1.00 97.81 66 PRO A C 1
ATOM 544 O O . PRO A 1 66 ? 23.873 -0.059 -34.433 1.00 97.81 66 PRO A O 1
ATOM 547 N N . TYR A 1 67 ? 23.246 -0.706 -36.492 1.00 97.62 67 TYR A N 1
ATOM 548 C CA . TYR A 1 67 ? 24.390 -0.098 -37.189 1.00 97.62 67 TYR A CA 1
ATOM 549 C C . TYR A 1 67 ? 24.530 1.407 -36.896 1.00 97.62 67 TYR A C 1
ATOM 551 O O . TYR A 1 67 ? 25.629 1.914 -36.669 1.00 97.62 67 TYR A O 1
ATOM 559 N N . SER A 1 68 ? 23.406 2.114 -36.767 1.00 97.50 68 SER A N 1
ATOM 560 C CA . SER A 1 68 ? 23.377 3.515 -36.338 1.00 97.50 68 SER A CA 1
ATOM 561 C C . SER A 1 68 ? 23.984 3.749 -34.955 1.00 97.50 68 SER A C 1
ATOM 563 O O . SER A 1 68 ? 24.668 4.750 -34.732 1.00 97.50 68 SER A O 1
ATOM 565 N N . HIS A 1 69 ? 23.768 2.822 -34.023 1.00 96.25 69 HIS A N 1
ATOM 566 C CA . HIS A 1 69 ? 24.364 2.878 -32.697 1.00 96.25 69 HIS A CA 1
ATOM 567 C C . HIS A 1 69 ? 25.845 2.493 -32.739 1.00 96.25 69 HIS A C 1
ATOM 569 O O . HIS A 1 69 ? 26.639 3.156 -32.080 1.00 96.25 69 HIS A O 1
ATOM 575 N N . TYR A 1 70 ? 26.229 1.492 -33.538 1.00 96.44 70 TYR A N 1
ATOM 576 C CA . TYR A 1 70 ? 27.633 1.123 -33.749 1.00 96.44 70 TYR A CA 1
ATOM 577 C C . TYR A 1 70 ? 28.468 2.341 -34.170 1.00 96.44 70 TYR A C 1
ATOM 579 O O . TYR A 1 70 ? 29.397 2.710 -33.450 1.00 96.44 70 TYR A O 1
ATOM 587 N N . ASN A 1 71 ? 28.043 3.049 -35.223 1.00 95.25 71 ASN A N 1
ATOM 588 C CA . ASN A 1 71 ? 28.724 4.247 -35.727 1.00 95.25 71 ASN A CA 1
ATOM 589 C C . ASN A 1 71 ? 28.828 5.359 -34.667 1.00 95.25 71 ASN A C 1
ATOM 591 O O . ASN A 1 71 ? 29.912 5.874 -34.412 1.00 95.25 71 ASN A O 1
ATOM 595 N N . LYS A 1 72 ? 27.717 5.701 -33.996 1.00 94.44 72 LYS A N 1
ATOM 596 C CA . LYS A 1 72 ? 27.706 6.748 -32.952 1.00 94.44 72 LYS A CA 1
ATOM 597 C C . LYS A 1 72 ? 28.572 6.378 -31.752 1.00 94.44 72 LYS A C 1
ATOM 599 O O . LYS A 1 72 ? 29.278 7.214 -31.203 1.00 94.44 72 LYS A O 1
ATOM 604 N N . SER A 1 73 ? 28.514 5.119 -31.326 1.00 92.88 73 SER A N 1
ATOM 605 C CA . SER A 1 73 ? 29.193 4.666 -30.114 1.00 92.88 73 SER A CA 1
ATOM 606 C C . SER A 1 73 ? 30.712 4.589 -30.264 1.00 92.88 73 SER A C 1
ATOM 608 O O . SER A 1 73 ? 31.393 4.512 -29.244 1.00 92.88 73 SER A O 1
ATOM 610 N N . ARG A 1 74 ? 31.228 4.579 -31.502 1.00 94.62 74 ARG A N 1
ATOM 611 C CA . ARG A 1 74 ? 32.664 4.581 -31.809 1.00 94.62 74 ARG A CA 1
ATOM 612 C C . ARG A 1 74 ? 33.242 5.976 -32.061 1.00 94.62 74 ARG A C 1
ATOM 614 O O . ARG A 1 74 ? 34.444 6.095 -32.229 1.00 94.62 74 ARG A O 1
ATOM 621 N N . GLN A 1 75 ? 32.416 7.027 -32.020 1.00 94.81 75 GLN A N 1
ATOM 622 C CA . GLN A 1 75 ? 32.847 8.413 -32.243 1.00 94.81 75 GLN A CA 1
ATOM 623 C C . GLN A 1 75 ? 33.909 8.889 -31.239 1.00 94.81 75 GLN A C 1
ATOM 625 O O . GLN A 1 75 ? 34.775 9.678 -31.597 1.00 94.81 75 GLN A O 1
ATOM 630 N N . TYR A 1 76 ? 33.821 8.435 -29.986 1.00 93.94 76 TYR A N 1
ATOM 631 C CA . TYR A 1 76 ? 34.741 8.842 -28.919 1.00 93.94 76 TYR A CA 1
ATOM 632 C C . TYR A 1 76 ? 35.771 7.763 -28.590 1.00 93.94 76 TYR A C 1
ATOM 634 O O . TYR A 1 76 ? 36.895 8.088 -28.228 1.00 93.94 76 TYR A O 1
ATOM 642 N N . ILE A 1 77 ? 35.380 6.486 -28.685 1.00 96.00 77 ILE A N 1
ATOM 643 C CA . ILE A 1 77 ? 36.235 5.337 -28.372 1.00 96.00 77 ILE A CA 1
ATOM 644 C C . ILE A 1 77 ? 35.933 4.203 -29.336 1.00 96.00 77 ILE A C 1
ATOM 646 O O . ILE A 1 77 ? 34.802 3.723 -29.407 1.00 96.00 77 ILE A O 1
ATOM 650 N N . GLU A 1 78 ? 36.967 3.703 -30.000 1.00 96.31 78 GLU A N 1
ATOM 651 C CA . GLU A 1 78 ? 36.902 2.617 -30.980 1.00 96.31 78 GLU A CA 1
ATOM 652 C C . GLU A 1 78 ? 36.785 1.209 -30.361 1.00 96.31 78 GLU A C 1
ATOM 654 O O . GLU A 1 78 ? 37.316 0.234 -30.890 1.00 96.31 78 GLU A O 1
ATOM 659 N N . LYS A 1 79 ? 36.056 1.085 -29.248 1.00 97.06 79 LYS A N 1
ATOM 660 C CA . LYS A 1 79 ? 35.754 -0.187 -28.580 1.00 97.06 79 LYS A CA 1
ATOM 661 C C . LYS A 1 79 ? 34.261 -0.472 -28.606 1.00 97.06 79 LYS A C 1
ATOM 663 O O . LYS A 1 79 ? 33.441 0.439 -28.554 1.00 97.06 79 LYS A O 1
ATOM 668 N N . ASP A 1 80 ? 33.885 -1.735 -28.599 1.00 97.44 80 ASP A N 1
ATOM 669 C CA . ASP A 1 80 ? 32.525 -2.249 -28.572 1.00 97.44 80 ASP A CA 1
ATOM 670 C C . ASP A 1 80 ? 32.281 -3.023 -27.273 1.00 97.44 80 ASP A C 1
ATOM 672 O O . ASP A 1 80 ? 33.146 -3.743 -26.776 1.00 97.44 80 ASP A O 1
ATOM 676 N N . ALA A 1 81 ? 31.082 -2.883 -26.704 1.00 97.31 81 ALA A N 1
ATOM 677 C CA . ALA A 1 81 ? 30.729 -3.502 -25.430 1.00 97.31 81 ALA A CA 1
ATOM 678 C C . ALA A 1 81 ? 29.439 -4.318 -25.528 1.00 97.31 81 ALA A C 1
ATOM 680 O O . ALA A 1 81 ? 28.442 -3.879 -26.107 1.00 97.31 81 ALA A O 1
ATOM 681 N N . CYS A 1 82 ? 29.436 -5.497 -24.904 1.00 97.06 82 CYS A N 1
ATOM 682 C CA . CYS A 1 82 ? 28.213 -6.237 -24.615 1.00 97.06 82 CYS A CA 1
ATOM 683 C C . CYS A 1 82 ? 27.438 -5.577 -23.459 1.00 97.06 82 CYS A C 1
ATOM 685 O O . CYS A 1 82 ? 27.938 -4.667 -22.795 1.00 97.06 82 CYS A O 1
ATOM 687 N N . GLY A 1 83 ? 26.221 -6.055 -23.175 1.00 95.38 83 GLY A N 1
ATOM 688 C CA . GLY A 1 83 ? 25.387 -5.506 -22.096 1.00 95.38 83 GLY A CA 1
ATOM 689 C C . GLY A 1 83 ? 26.077 -5.495 -20.725 1.00 95.38 83 GLY A C 1
ATOM 690 O O . GLY A 1 83 ? 25.929 -4.531 -19.978 1.00 95.38 83 GLY A O 1
ATOM 691 N N . ASN A 1 84 ? 26.907 -6.504 -20.438 1.00 97.06 84 ASN A N 1
ATOM 692 C CA . ASN A 1 84 ? 27.646 -6.619 -19.175 1.00 97.06 84 ASN A CA 1
ATOM 693 C C . ASN A 1 84 ? 28.848 -5.663 -19.084 1.00 97.06 84 ASN A C 1
ATOM 695 O O . ASN A 1 84 ? 29.260 -5.298 -17.988 1.00 97.06 84 ASN A O 1
ATOM 699 N N . CYS A 1 85 ? 29.407 -5.245 -20.223 1.00 97.62 85 CYS A N 1
ATOM 700 C CA . CYS A 1 85 ? 30.563 -4.346 -20.294 1.00 97.62 85 CYS A CA 1
ATOM 701 C C . CYS A 1 85 ? 30.179 -2.900 -20.637 1.00 97.62 85 CYS A C 1
ATOM 703 O O . CYS A 1 85 ? 31.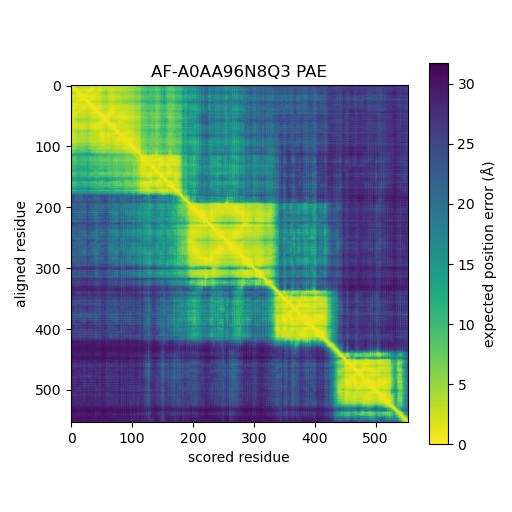044 -2.029 -20.688 1.00 97.62 85 CYS A O 1
ATOM 705 N N . ALA A 1 86 ? 28.891 -2.616 -20.851 1.00 96.44 86 ALA A N 1
ATOM 706 C CA . ALA A 1 86 ? 28.413 -1.293 -21.244 1.00 96.44 86 ALA A CA 1
ATOM 707 C C . ALA A 1 86 ? 28.771 -0.194 -20.226 1.00 96.44 86 ALA A C 1
ATOM 709 O O . ALA A 1 86 ? 28.990 0.952 -20.614 1.00 96.44 86 ALA A O 1
ATOM 710 N N . SER A 1 87 ? 28.852 -0.527 -18.933 1.00 96.69 87 SER A N 1
ATOM 711 C CA . SER A 1 87 ? 29.293 0.398 -17.881 1.00 96.69 87 SER A CA 1
ATOM 712 C C . SER A 1 87 ? 30.771 0.779 -18.011 1.00 96.69 87 SER A C 1
ATOM 714 O O . SER A 1 87 ? 31.099 1.946 -17.817 1.00 96.69 87 SER A O 1
ATOM 716 N N . LEU A 1 88 ? 31.637 -0.168 -18.391 1.00 97.00 88 LEU A N 1
ATOM 717 C CA . LEU A 1 88 ? 33.067 0.067 -18.618 1.00 97.00 88 LEU A CA 1
ATOM 718 C C . LEU A 1 88 ? 33.273 0.990 -19.818 1.00 97.00 88 LEU A C 1
ATOM 720 O O . LEU A 1 88 ? 33.915 2.026 -19.680 1.00 97.00 88 LEU A O 1
ATOM 724 N N . LYS A 1 89 ? 32.623 0.689 -20.950 1.00 96.81 89 LYS A N 1
ATOM 725 C CA . LYS A 1 89 ? 32.664 1.567 -22.127 1.00 96.81 89 LYS A CA 1
ATOM 726 C C . LYS A 1 89 ? 32.162 2.968 -21.817 1.00 96.81 89 LYS A C 1
ATOM 728 O O . LYS A 1 89 ? 32.779 3.948 -22.209 1.00 96.81 89 LYS A O 1
ATOM 733 N N . ARG A 1 90 ? 31.046 3.082 -21.090 1.00 96.38 90 ARG A N 1
ATOM 734 C CA . ARG A 1 90 ? 30.501 4.387 -20.695 1.00 96.38 90 ARG A CA 1
ATOM 735 C C . ARG A 1 90 ? 31.489 5.181 -19.841 1.00 96.38 90 ARG A C 1
ATOM 737 O O . ARG A 1 90 ? 31.588 6.387 -20.029 1.00 96.38 90 ARG A O 1
ATOM 744 N N . LYS A 1 91 ? 32.194 4.513 -18.924 1.00 97.12 91 LYS A N 1
ATOM 745 C CA . LYS A 1 91 ? 33.226 5.131 -18.090 1.00 97.12 91 LYS A CA 1
ATOM 746 C C . LYS A 1 91 ? 34.344 5.719 -18.951 1.00 97.12 91 LYS A C 1
ATOM 748 O O . LYS A 1 91 ? 34.600 6.911 -18.841 1.00 97.12 91 LYS A O 1
ATOM 753 N N . GLU A 1 92 ? 34.929 4.922 -19.845 1.00 97.25 92 GLU A N 1
ATOM 754 C CA . GLU A 1 92 ? 35.997 5.401 -20.731 1.00 97.25 92 GLU A CA 1
ATOM 755 C C . GLU A 1 92 ? 35.494 6.542 -21.636 1.00 97.25 92 GLU A C 1
ATOM 757 O O . GLU A 1 92 ? 36.170 7.553 -21.795 1.00 97.25 92 GLU A O 1
ATOM 762 N N . VAL A 1 93 ? 34.275 6.436 -22.190 1.00 96.00 93 VAL A N 1
ATOM 763 C CA . VAL A 1 93 ? 33.690 7.496 -23.035 1.00 96.00 93 VAL A CA 1
ATOM 764 C C . VAL A 1 93 ? 33.559 8.805 -22.258 1.00 96.00 93 VAL A C 1
ATOM 766 O O . VAL A 1 93 ? 33.863 9.865 -22.799 1.00 96.00 93 VAL A O 1
ATOM 769 N N . HIS A 1 94 ? 33.138 8.764 -20.991 1.00 96.25 94 HIS A N 1
ATOM 770 C CA . HIS A 1 94 ? 33.102 9.968 -20.163 1.00 96.25 94 HIS A CA 1
ATOM 771 C C . HIS A 1 94 ? 34.501 10.521 -19.871 1.00 96.25 94 HIS A C 1
ATOM 773 O O . HIS A 1 94 ? 34.664 11.740 -19.858 1.00 96.25 94 HIS A O 1
ATOM 779 N N . GLU A 1 95 ? 35.502 9.662 -19.673 1.00 96.69 95 GLU A N 1
ATOM 780 C CA . GLU A 1 95 ? 36.892 10.092 -19.480 1.00 96.69 95 GLU A CA 1
ATOM 781 C C . GLU A 1 95 ? 37.406 10.806 -20.735 1.00 96.69 95 GLU A C 1
ATOM 783 O O . GLU A 1 95 ? 37.943 11.906 -20.626 1.00 96.69 95 GLU A O 1
ATOM 788 N N . ALA A 1 96 ? 37.134 10.260 -21.923 1.00 95.00 96 ALA A N 1
ATOM 789 C CA . ALA A 1 96 ? 37.497 10.873 -23.199 1.00 95.00 96 ALA A CA 1
ATOM 790 C C . ALA A 1 96 ? 36.757 12.199 -23.463 1.00 95.00 96 ALA A C 1
ATOM 792 O O . ALA A 1 96 ? 37.354 13.159 -23.943 1.00 95.00 96 ALA A O 1
ATOM 793 N N . MET A 1 97 ? 35.457 12.274 -23.153 1.00 94.44 97 MET A N 1
ATOM 794 C CA . MET A 1 97 ? 34.636 13.461 -23.437 1.00 94.44 97 MET A CA 1
ATOM 795 C C . MET A 1 97 ? 34.770 14.578 -22.399 1.00 94.44 97 MET A C 1
ATOM 797 O O . MET A 1 97 ? 34.660 15.755 -22.737 1.00 94.44 97 MET A O 1
ATOM 801 N N . TYR A 1 98 ? 34.905 14.219 -21.125 1.00 93.88 98 TYR A N 1
ATOM 802 C CA . TYR A 1 98 ? 34.736 15.139 -19.999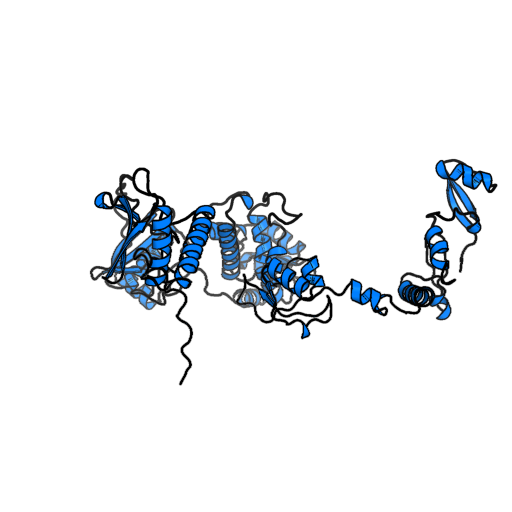 1.00 93.88 98 TYR A CA 1
ATOM 803 C C . TYR A 1 98 ? 35.900 15.108 -19.004 1.00 93.88 98 TYR A C 1
ATOM 805 O O . TYR A 1 98 ? 35.841 15.832 -18.011 1.00 93.88 98 TYR A O 1
ATOM 813 N N . GLY A 1 99 ? 36.917 14.267 -19.221 1.00 95.88 99 GLY A N 1
ATOM 814 C CA . GLY A 1 99 ? 38.040 14.091 -18.295 1.00 95.88 99 GLY A CA 1
ATOM 815 C C . GLY A 1 99 ? 37.657 13.423 -16.971 1.00 95.88 99 GLY A C 1
ATOM 816 O O . GLY A 1 99 ? 38.430 13.468 -16.019 1.00 95.88 99 GLY A O 1
ATOM 817 N N . VAL A 1 100 ? 36.458 12.836 -16.874 1.00 96.00 100 VAL A N 1
ATOM 818 C CA . VAL A 1 100 ? 35.938 12.219 -15.647 1.00 96.00 100 VAL A CA 1
ATOM 819 C C . VAL A 1 100 ? 35.268 10.884 -15.937 1.00 96.00 100 VAL A C 1
ATOM 821 O O . VAL A 1 100 ? 34.552 10.737 -16.916 1.00 96.00 100 VAL A O 1
ATOM 824 N N . SER A 1 101 ? 35.415 9.924 -15.030 1.00 95.75 101 SER A N 1
ATOM 825 C CA . SER A 1 101 ? 34.777 8.603 -15.127 1.00 95.75 101 SER A CA 1
ATOM 826 C C . SER A 1 101 ? 33.243 8.647 -15.079 1.00 95.75 101 SER A C 1
ATOM 828 O O . SER A 1 101 ? 32.557 7.811 -15.678 1.00 95.75 101 SER A O 1
ATOM 830 N N . TYR A 1 102 ? 32.683 9.650 -14.397 1.00 93.69 102 TYR A N 1
ATOM 831 C CA . TYR A 1 102 ? 31.241 9.851 -14.274 1.00 93.69 102 TYR A CA 1
ATOM 832 C C . TYR A 1 102 ? 30.896 11.347 -14.313 1.00 93.69 102 TYR A C 1
ATOM 834 O O . TYR A 1 102 ? 31.585 12.132 -13.660 1.00 93.69 102 TYR A O 1
ATOM 842 N N . PRO A 1 103 ? 29.791 11.768 -14.966 1.00 91.75 103 PRO A N 1
ATOM 843 C CA . PRO A 1 103 ? 29.413 13.181 -15.062 1.00 91.75 103 PRO A CA 1
ATOM 844 C C . PRO A 1 103 ? 29.239 13.855 -13.697 1.00 91.75 103 PRO A C 1
ATOM 846 O O . PRO A 1 103 ? 29.539 15.033 -13.549 1.00 91.75 103 PRO A O 1
ATOM 849 N N . MET A 1 104 ? 28.820 13.091 -12.681 1.00 87.75 104 MET A N 1
ATOM 850 C CA . MET A 1 104 ? 28.649 13.563 -11.302 1.00 87.75 104 MET A CA 1
ATOM 851 C C . MET A 1 104 ? 29.964 13.938 -10.599 1.00 87.75 104 MET A C 1
ATOM 853 O O . MET A 1 104 ? 29.913 14.529 -9.530 1.00 87.75 104 MET A O 1
ATOM 857 N N . GLN A 1 105 ? 31.138 13.623 -11.159 1.00 90.12 105 GLN A N 1
ATOM 858 C CA . GLN A 1 105 ? 32.415 14.113 -10.621 1.00 90.12 105 GLN A CA 1
ATOM 859 C C . GLN A 1 105 ? 32.645 15.598 -10.941 1.00 90.12 105 GLN A C 1
ATOM 861 O O . GLN A 1 105 ? 33.464 16.246 -10.295 1.00 90.12 105 GLN A O 1
ATOM 866 N N . ARG A 1 106 ? 31.918 16.163 -11.915 1.00 90.06 106 ARG A N 1
ATOM 867 C CA . ARG A 1 106 ? 31.999 17.591 -12.233 1.00 90.06 106 ARG A CA 1
ATOM 868 C C . ARG A 1 106 ? 31.081 18.391 -11.318 1.00 90.06 106 ARG A C 1
ATOM 870 O O . ARG A 1 106 ? 29.868 18.182 -11.312 1.00 90.06 106 ARG A O 1
ATOM 877 N N . LYS A 1 107 ? 31.657 19.374 -10.620 1.00 87.56 107 LYS A N 1
ATOM 878 C CA . LYS A 1 107 ? 30.936 20.271 -9.704 1.00 87.56 107 LYS A CA 1
ATOM 879 C C . LYS A 1 107 ? 29.732 20.949 -10.371 1.00 87.56 107 LYS A C 1
ATOM 881 O O . LYS A 1 107 ? 28.646 20.925 -9.815 1.00 87.56 107 LYS A O 1
ATOM 886 N N . GLU A 1 108 ? 29.879 21.419 -11.612 1.00 89.62 108 GLU A N 1
ATOM 887 C CA . GLU A 1 108 ? 28.787 22.028 -12.394 1.00 89.62 108 GLU A CA 1
ATOM 888 C C . GLU A 1 108 ? 27.559 21.117 -12.563 1.00 89.62 108 GLU A C 1
ATOM 890 O O . GLU A 1 108 ? 26.424 21.589 -12.602 1.00 89.62 108 GLU A O 1
ATOM 895 N N . VAL A 1 109 ? 27.777 19.805 -12.704 1.00 86.62 109 VAL A N 1
ATOM 896 C CA . VAL A 1 109 ? 26.691 18.829 -12.846 1.00 86.62 109 VAL A CA 1
ATOM 897 C C . VAL A 1 109 ? 26.030 18.621 -11.490 1.00 86.62 109 VAL A C 1
ATOM 899 O O . VAL A 1 109 ? 24.808 18.700 -11.398 1.00 86.62 109 VAL A O 1
ATOM 902 N N . VAL A 1 110 ? 26.826 18.426 -10.434 1.00 81.62 110 VAL A N 1
ATOM 903 C CA . VAL A 1 110 ? 26.332 18.286 -9.054 1.00 81.62 110 VAL A CA 1
ATOM 904 C C . VAL A 1 110 ? 25.497 19.498 -8.644 1.00 81.62 110 VAL A C 1
ATOM 906 O O . VAL A 1 110 ? 24.387 19.329 -8.144 1.00 81.62 110 VAL A O 1
ATOM 909 N N . ASP A 1 111 ? 25.979 20.706 -8.929 1.00 81.44 111 ASP A N 1
ATOM 910 C CA . ASP A 1 111 ? 25.321 21.961 -8.568 1.00 81.44 111 ASP A CA 1
ATOM 911 C C . ASP A 1 111 ? 23.962 22.122 -9.270 1.00 81.44 111 ASP A C 1
ATOM 913 O O . ASP A 1 111 ? 23.007 22.584 -8.651 1.00 81.44 111 ASP A O 1
ATOM 917 N N . LYS A 1 112 ? 23.810 21.650 -10.519 1.00 81.44 112 LYS A N 1
ATOM 918 C CA . LYS A 1 112 ? 22.508 21.638 -11.223 1.00 81.44 112 LYS A CA 1
ATOM 919 C C . LYS A 1 112 ? 21.478 20.713 -10.572 1.00 81.44 112 LYS A C 1
ATOM 921 O O . LYS A 1 112 ? 20.277 20.973 -10.660 1.00 81.44 112 LYS A O 1
ATOM 926 N N . PHE A 1 113 ? 21.926 19.625 -9.946 1.00 79.25 113 PHE A N 1
ATOM 927 C CA . PHE A 1 113 ? 21.047 18.683 -9.247 1.00 79.25 113 PHE A CA 1
ATOM 928 C C . PHE A 1 113 ? 20.849 19.033 -7.769 1.00 79.25 113 PHE A C 1
ATOM 930 O O . PHE A 1 113 ? 19.884 18.563 -7.157 1.00 79.25 113 PHE A O 1
ATOM 937 N N . ARG A 1 114 ? 21.717 19.871 -7.189 1.00 82.31 114 ARG A N 1
ATOM 938 C CA . ARG A 1 114 ? 21.589 20.332 -5.810 1.00 82.31 114 ARG A CA 1
ATOM 939 C C . ARG A 1 114 ? 20.439 21.328 -5.710 1.00 82.31 114 ARG A C 1
ATOM 941 O O . ARG A 1 114 ? 20.526 22.477 -6.129 1.00 82.31 114 ARG A O 1
ATOM 948 N N . LYS A 1 115 ? 19.326 20.882 -5.137 1.00 88.62 115 LYS A N 1
ATOM 949 C CA . LYS A 1 115 ? 18.231 21.780 -4.756 1.00 88.62 115 LYS A CA 1
ATOM 950 C C . LYS A 1 115 ? 18.627 22.576 -3.524 1.00 88.62 115 LYS A C 1
ATOM 952 O O . LYS A 1 115 ? 19.291 22.026 -2.650 1.00 88.62 115 LYS A O 1
ATOM 957 N N . ASN A 1 116 ? 18.225 23.845 -3.455 1.00 93.62 116 ASN A N 1
ATOM 958 C CA . ASN A 1 116 ? 18.386 24.617 -2.228 1.00 93.62 116 ASN A CA 1
ATOM 959 C C . ASN A 1 116 ? 17.531 23.995 -1.109 1.00 93.62 116 ASN A C 1
ATOM 961 O O . ASN A 1 116 ? 16.527 23.327 -1.374 1.00 93.62 116 ASN A O 1
ATOM 965 N N . PHE A 1 117 ? 17.964 24.179 0.136 1.00 95.56 117 PHE A N 1
ATOM 966 C CA . PHE A 1 117 ? 17.295 23.577 1.286 1.00 95.56 117 PHE A CA 1
ATOM 967 C C . PHE A 1 117 ? 15.841 24.054 1.422 1.00 95.56 117 PHE A C 1
ATOM 969 O O . PHE A 1 117 ? 14.966 23.258 1.747 1.00 95.56 117 PHE A O 1
ATOM 976 N N . ASP A 1 118 ? 15.556 25.307 1.066 1.00 96.44 118 ASP A N 1
ATOM 977 C CA . ASP A 1 118 ? 14.201 25.865 1.111 1.00 96.44 118 ASP A CA 1
ATOM 978 C C . ASP A 1 118 ? 13.237 25.131 0.168 1.00 96.44 118 ASP A C 1
ATOM 980 O O . ASP A 1 118 ? 12.128 24.785 0.558 1.00 96.44 118 ASP A O 1
ATOM 984 N N . SER A 1 119 ? 13.674 24.780 -1.046 1.00 94.62 119 SER A N 1
ATOM 985 C CA . SER A 1 119 ? 12.875 23.971 -1.980 1.00 94.62 119 SER A CA 1
ATOM 986 C C . SER A 1 119 ? 12.622 22.567 -1.440 1.00 94.62 119 SER A C 1
ATOM 988 O O . SER A 1 119 ? 11.582 21.974 -1.722 1.00 94.62 119 SER A O 1
ATOM 990 N N . VAL A 1 120 ? 13.581 22.008 -0.694 1.00 96.38 120 VAL A N 1
ATOM 991 C CA . VAL A 1 120 ? 13.407 20.712 -0.032 1.00 96.38 120 VAL A CA 1
ATOM 992 C C . VAL A 1 120 ? 12.357 20.846 1.061 1.00 96.38 120 VAL A C 1
ATOM 994 O O . VAL A 1 120 ? 11.396 20.085 1.058 1.00 96.38 120 VAL A O 1
ATOM 997 N N . LYS A 1 121 ? 12.494 21.836 1.945 1.00 97.62 121 LYS A N 1
ATOM 998 C CA . LYS A 1 121 ? 11.553 22.098 3.036 1.00 97.62 121 LYS A CA 1
ATOM 999 C C . LYS A 1 121 ? 10.127 22.331 2.527 1.00 97.62 121 LYS A C 1
ATOM 1001 O O . LYS A 1 121 ? 9.219 21.640 2.984 1.00 97.62 121 LYS A O 1
ATOM 1006 N N . ASN A 1 122 ? 9.950 23.188 1.521 1.00 97.00 122 ASN A N 1
ATOM 1007 C CA . ASN A 1 122 ? 8.644 23.468 0.917 1.00 97.00 122 ASN A CA 1
ATOM 1008 C C . ASN A 1 122 ? 7.978 22.196 0.376 1.00 97.00 122 ASN A C 1
ATOM 1010 O O . ASN A 1 122 ? 6.786 21.989 0.573 1.00 97.00 122 ASN A O 1
ATOM 1014 N N . LEU A 1 123 ? 8.743 21.291 -0.246 1.00 96.44 123 LEU A N 1
ATOM 1015 C CA . LEU A 1 123 ? 8.200 20.021 -0.728 1.00 96.44 123 LEU A CA 1
ATOM 1016 C C . LEU A 1 123 ? 7.704 19.117 0.416 1.00 96.44 123 LEU A C 1
ATOM 1018 O O . LEU A 1 123 ? 6.708 18.412 0.248 1.00 96.44 123 LEU A O 1
ATOM 1022 N N . PHE A 1 124 ? 8.393 19.099 1.563 1.00 97.31 124 PHE A N 1
ATOM 1023 C CA . PHE A 1 124 ? 7.909 18.376 2.745 1.00 97.31 124 PHE A CA 1
ATOM 1024 C C . PHE A 1 124 ? 6.586 18.969 3.238 1.00 97.31 124 PHE A C 1
ATOM 1026 O O . PHE A 1 124 ? 5.636 18.212 3.445 1.00 97.31 124 PHE A O 1
ATOM 1033 N N . GLU A 1 125 ? 6.499 20.296 3.326 1.00 96.50 125 GLU A N 1
ATOM 1034 C CA . GLU A 1 125 ? 5.290 21.011 3.749 1.00 96.50 125 GLU A CA 1
ATOM 1035 C C . GLU A 1 125 ? 4.109 20.757 2.795 1.00 96.50 125 GLU A C 1
ATOM 1037 O O . GLU A 1 125 ? 3.029 20.384 3.254 1.00 96.50 125 GLU A O 1
ATOM 1042 N N . GLU A 1 126 ? 4.328 20.826 1.475 1.00 94.56 126 GLU A N 1
ATOM 1043 C CA . GLU A 1 126 ? 3.338 20.471 0.439 1.00 94.56 126 GLU A CA 1
ATOM 1044 C C . GLU A 1 126 ? 2.798 19.042 0.602 1.00 94.56 126 GLU A C 1
ATOM 1046 O O . GLU A 1 126 ? 1.643 18.763 0.286 1.00 94.56 126 GLU A O 1
ATOM 1051 N N . CYS A 1 127 ? 3.629 18.121 1.096 1.00 93.31 127 CYS A N 1
ATOM 1052 C CA . CYS A 1 127 ? 3.252 16.725 1.315 1.00 93.31 127 CYS A CA 1
ATOM 1053 C C . CYS A 1 127 ? 2.654 16.469 2.714 1.00 93.31 127 CYS A C 1
ATOM 1055 O O . CYS A 1 127 ? 2.491 15.307 3.100 1.00 93.31 127 CYS A O 1
ATOM 1057 N N . GLY A 1 128 ? 2.366 17.513 3.500 1.00 95.12 128 GLY A N 1
ATOM 1058 C CA . GLY A 1 128 ? 1.843 17.383 4.863 1.00 95.12 128 GLY A CA 1
ATOM 1059 C C . GLY A 1 128 ? 2.858 16.795 5.851 1.00 95.12 128 GLY A C 1
ATOM 1060 O O . GLY A 1 128 ? 2.491 16.053 6.773 1.00 95.12 128 GLY A O 1
ATOM 1061 N N . LEU A 1 129 ? 4.146 17.073 5.634 1.00 96.56 129 LEU A N 1
ATOM 1062 C CA . LEU A 1 129 ? 5.259 16.609 6.457 1.00 96.56 129 LEU A CA 1
ATOM 1063 C C . LEU A 1 129 ? 6.011 17.803 7.056 1.00 96.56 129 LEU A C 1
ATOM 1065 O O . LEU A 1 129 ? 6.316 18.775 6.376 1.00 96.56 129 LEU A O 1
ATOM 1069 N N . GLU A 1 130 ? 6.374 17.693 8.326 1.00 96.88 130 GLU A N 1
ATOM 1070 C CA . GLU A 1 130 ? 7.264 18.622 9.015 1.00 96.88 130 GLU A CA 1
ATOM 1071 C C . GLU A 1 130 ? 8.696 18.078 8.938 1.00 96.88 130 GLU A C 1
ATOM 1073 O O . GLU A 1 130 ? 8.997 17.000 9.461 1.00 96.88 130 GLU A O 1
ATOM 1078 N N . LEU A 1 131 ? 9.577 18.798 8.243 1.00 97.69 131 LEU A N 1
ATOM 1079 C CA . LEU A 1 131 ? 10.992 18.453 8.131 1.00 97.69 131 LEU A CA 1
ATOM 1080 C C . LEU A 1 131 ? 11.711 18.759 9.455 1.00 97.69 131 LEU A C 1
ATOM 1082 O O . LEU A 1 131 ? 11.651 19.884 9.939 1.00 97.69 131 LEU A O 1
ATOM 1086 N N . LEU A 1 132 ? 12.406 17.767 10.024 1.00 97.25 132 LEU A N 1
ATOM 1087 C CA . LEU A 1 132 ? 13.108 17.899 11.313 1.00 97.25 132 LEU A CA 1
ATOM 1088 C C . LEU A 1 132 ? 14.610 18.193 11.161 1.00 97.25 132 LEU A C 1
ATOM 1090 O O . LEU A 1 132 ? 15.284 18.460 12.151 1.00 97.25 132 LEU A O 1
ATOM 1094 N N . ALA A 1 133 ? 15.140 18.095 9.942 1.00 97.06 133 ALA A N 1
ATOM 1095 C CA . ALA A 1 133 ? 16.520 18.449 9.625 1.00 97.06 133 ALA A CA 1
ATOM 1096 C C . ALA A 1 133 ? 16.685 19.959 9.414 1.00 97.06 133 ALA A C 1
ATOM 1098 O O . ALA A 1 133 ? 15.739 20.655 9.045 1.00 97.06 133 ALA A O 1
ATOM 1099 N N . SER A 1 134 ? 17.911 20.441 9.599 1.00 96.69 134 SER A N 1
ATOM 1100 C CA . SER A 1 134 ? 18.356 21.792 9.265 1.00 96.69 134 SER A CA 1
ATOM 1101 C C . SER A 1 134 ? 19.089 21.827 7.917 1.00 96.69 134 SER A C 1
ATOM 1103 O O . SER A 1 134 ? 19.381 20.790 7.318 1.00 96.69 134 SER A O 1
ATOM 1105 N N . SER A 1 135 ? 19.431 23.027 7.440 1.00 95.25 135 SER A N 1
ATOM 1106 C CA . SER A 1 135 ? 20.215 23.200 6.209 1.00 95.25 135 SER A CA 1
ATOM 1107 C C . SER A 1 135 ? 21.611 22.578 6.287 1.00 95.25 135 SER A C 1
ATOM 1109 O O . SER A 1 135 ? 22.158 22.199 5.253 1.00 95.25 135 SER A O 1
ATOM 1111 N N . VAL A 1 136 ? 22.167 22.441 7.495 1.00 95.31 136 VAL A N 1
ATOM 1112 C CA . VAL A 1 136 ? 23.481 21.828 7.742 1.00 95.31 136 VAL A CA 1
ATOM 1113 C C . VAL A 1 136 ? 23.425 20.308 7.561 1.00 95.31 136 VAL A C 1
ATOM 1115 O O . VAL A 1 136 ? 24.400 19.705 7.129 1.00 95.31 136 VAL A O 1
ATOM 1118 N N . ASP A 1 137 ? 22.264 19.698 7.814 1.00 95.31 137 ASP A N 1
ATOM 1119 C CA . ASP A 1 137 ? 22.050 18.252 7.687 1.00 95.31 137 ASP A CA 1
ATOM 1120 C C . ASP A 1 137 ? 21.797 17.807 6.237 1.00 95.31 137 ASP A C 1
ATOM 1122 O O . ASP A 1 137 ? 21.644 16.614 5.976 1.00 95.31 137 ASP A O 1
ATOM 1126 N N . TYR A 1 138 ? 21.692 18.745 5.288 1.00 94.62 138 TYR A N 1
ATOM 1127 C CA . TYR A 1 138 ? 21.332 18.471 3.900 1.00 94.62 138 TYR A CA 1
ATOM 1128 C C . TYR A 1 138 ? 22.505 18.694 2.941 1.00 94.62 138 TYR A C 1
ATOM 1130 O O . TYR A 1 138 ? 22.893 19.818 2.608 1.00 94.62 138 TYR A O 1
ATOM 1138 N N . GLU A 1 139 ? 23.024 17.592 2.409 1.00 90.56 139 GLU A N 1
ATOM 1139 C CA . GLU A 1 139 ? 24.109 17.622 1.431 1.00 90.56 139 GLU A CA 1
ATOM 1140 C C . GLU A 1 139 ? 23.556 17.671 0.000 1.00 90.56 139 GLU A C 1
ATOM 1142 O O . GLU A 1 139 ? 23.962 18.515 -0.807 1.00 90.56 139 GLU A O 1
ATOM 1147 N N . ASN A 1 140 ? 22.615 16.776 -0.321 1.00 90.44 140 ASN A N 1
ATOM 1148 C CA . ASN A 1 140 ? 22.074 16.589 -1.665 1.00 90.44 140 ASN A CA 1
ATOM 1149 C C . ASN A 1 140 ? 20.703 15.876 -1.657 1.00 90.44 140 ASN A C 1
ATOM 1151 O O . ASN A 1 140 ? 20.186 15.463 -0.622 1.00 90.44 140 ASN A O 1
ATOM 1155 N N . ALA A 1 141 ? 20.113 15.694 -2.842 1.00 91.00 141 ALA A N 1
ATOM 1156 C CA . ALA A 1 141 ? 18.779 15.112 -3.017 1.00 91.00 141 ALA A CA 1
ATOM 1157 C C . ALA A 1 141 ? 18.606 13.676 -2.470 1.00 91.00 141 ALA A C 1
ATOM 1159 O O . ALA A 1 141 ? 17.466 13.227 -2.301 1.00 91.00 141 ALA A O 1
ATOM 1160 N N . ASP A 1 142 ? 19.707 12.966 -2.215 1.00 92.12 142 ASP A N 1
ATOM 1161 C CA . ASP A 1 142 ? 19.750 11.595 -1.705 1.00 92.12 142 ASP A CA 1
ATOM 1162 C C . ASP A 1 142 ? 20.080 11.527 -0.200 1.00 92.12 142 ASP A C 1
ATOM 1164 O O . ASP A 1 142 ? 20.106 10.438 0.376 1.00 92.12 142 ASP A O 1
ATOM 1168 N N . THR A 1 143 ? 20.264 12.671 0.469 1.00 94.81 143 THR A N 1
ATOM 1169 C CA . THR A 1 143 ? 20.425 12.736 1.926 1.00 94.81 143 THR A CA 1
ATOM 1170 C C . THR A 1 143 ? 19.153 12.256 2.636 1.00 94.81 143 THR A C 1
ATOM 1172 O O . THR A 1 143 ? 18.039 12.662 2.298 1.00 94.81 143 THR A O 1
ATOM 1175 N N . TRP A 1 144 ? 19.310 11.379 3.633 1.00 97.19 144 TRP A N 1
ATOM 1176 C CA . TRP A 1 144 ? 18.206 10.850 4.438 1.00 97.19 144 TRP A CA 1
ATOM 1177 C C . TRP A 1 144 ? 17.785 11.843 5.517 1.00 97.19 144 TRP A C 1
ATOM 1179 O O . TRP A 1 144 ? 18.415 11.943 6.568 1.00 97.19 144 TRP A O 1
ATOM 1189 N N . LEU A 1 145 ? 16.673 12.525 5.279 1.00 97.69 145 LEU A N 1
ATOM 1190 C CA . LEU A 1 145 ? 16.173 13.583 6.141 1.00 97.69 145 LEU A CA 1
ATOM 1191 C C . LEU A 1 145 ? 15.060 13.066 7.068 1.00 97.69 145 LEU A C 1
ATOM 1193 O O . LEU A 1 145 ? 14.096 12.461 6.580 1.00 97.69 145 LEU A O 1
ATOM 1197 N N . PRO A 1 146 ? 15.169 13.276 8.393 1.00 97.81 146 PRO A N 1
ATOM 1198 C CA . PRO A 1 146 ? 14.108 12.965 9.340 1.00 97.81 146 PRO A CA 1
ATOM 1199 C C . PRO A 1 146 ? 12.912 13.905 9.181 1.00 97.81 146 PRO A C 1
ATOM 1201 O O . PRO A 1 146 ? 13.069 15.100 8.936 1.00 97.81 146 PRO A O 1
ATOM 1204 N N . PHE A 1 147 ? 11.709 13.363 9.357 1.00 97.38 147 PHE A N 1
ATOM 1205 C CA . PHE A 1 147 ? 10.470 14.132 9.274 1.00 97.38 147 PHE A CA 1
ATOM 1206 C C . PHE A 1 147 ? 9.391 13.601 10.218 1.00 97.38 147 PHE A C 1
ATOM 1208 O O . PHE A 1 147 ? 9.419 12.443 10.648 1.00 97.38 147 PHE A O 1
ATOM 1215 N N . LYS A 1 148 ? 8.392 14.442 10.477 1.00 96.69 148 LYS A N 1
ATOM 1216 C CA . LYS A 1 148 ? 7.156 14.100 11.178 1.00 96.69 148 LYS A CA 1
ATOM 1217 C C . LYS A 1 148 ? 5.970 14.239 10.227 1.00 96.69 148 LYS A C 1
ATOM 1219 O O . LYS A 1 148 ? 5.869 15.194 9.471 1.00 96.69 148 LYS A O 1
ATOM 1224 N N . CYS A 1 149 ? 5.066 13.264 10.235 1.00 95.56 149 CYS A N 1
ATOM 1225 C CA . CYS A 1 149 ? 3.830 13.345 9.457 1.00 95.56 149 CYS A CA 1
ATOM 1226 C C . CYS A 1 149 ? 2.761 14.086 10.266 1.00 95.56 149 CYS A C 1
ATOM 1228 O O . CYS A 1 149 ? 2.486 13.689 11.401 1.00 95.56 149 CYS A O 1
ATOM 1230 N N . LEU A 1 150 ? 2.137 15.111 9.680 1.00 93.31 150 LEU A N 1
ATOM 1231 C CA . LEU A 1 150 ? 1.124 15.914 10.373 1.00 93.31 150 LEU A CA 1
ATOM 1232 C C . LEU A 1 150 ? -0.170 15.124 10.639 1.00 93.31 150 LEU A C 1
ATOM 1234 O O . LEU A 1 150 ? -0.788 15.300 11.687 1.00 93.31 150 LEU A O 1
ATOM 1238 N N . GLU A 1 151 ? -0.528 14.189 9.751 1.00 88.88 151 GLU A N 1
ATOM 1239 C CA . GLU A 1 151 ? -1.680 13.289 9.931 1.00 88.88 151 GLU A CA 1
ATOM 1240 C C . GLU A 1 151 ? -1.422 12.167 10.952 1.00 88.88 151 GLU A C 1
ATOM 1242 O O . GLU A 1 151 ? -2.330 11.727 11.653 1.00 88.88 151 GLU A O 1
ATOM 1247 N N . HIS A 1 152 ? -0.183 11.671 11.031 1.00 89.31 152 HIS A N 1
ATOM 1248 C CA . HIS A 1 152 ? 0.166 10.464 11.787 1.00 89.31 152 HIS A CA 1
ATOM 1249 C C . HIS A 1 152 ? 1.245 10.757 12.831 1.00 89.31 152 HIS A C 1
ATOM 1251 O O . HIS A 1 152 ? 2.364 10.245 12.751 1.00 89.31 152 HIS A O 1
ATOM 1257 N N . GLN A 1 153 ? 0.887 11.558 13.837 1.00 87.06 153 GLN A N 1
ATOM 1258 C CA . GLN A 1 153 ? 1.819 12.028 14.870 1.00 87.06 153 GLN A CA 1
ATOM 1259 C C . GLN A 1 153 ? 2.417 10.901 15.727 1.00 87.06 153 GLN A C 1
ATOM 1261 O O . GLN A 1 153 ? 3.530 11.038 16.218 1.00 87.06 153 GLN A O 1
ATOM 1266 N N . ASN A 1 154 ? 1.727 9.761 15.842 1.00 81.62 154 ASN A N 1
ATOM 1267 C CA . ASN A 1 154 ? 2.180 8.595 16.615 1.00 81.62 154 ASN A CA 1
ATOM 1268 C C . ASN A 1 154 ? 3.278 7.774 15.905 1.00 81.62 154 ASN A C 1
ATOM 1270 O O . ASN A 1 154 ? 3.607 6.665 16.331 1.00 81.62 154 ASN A O 1
ATOM 1274 N N . VAL A 1 155 ? 3.782 8.249 14.763 1.00 82.38 155 VAL A N 1
ATOM 1275 C CA . VAL A 1 155 ? 4.750 7.535 13.931 1.00 82.38 155 VAL A CA 1
ATOM 1276 C C . VAL A 1 155 ? 6.078 8.281 13.914 1.00 82.38 155 VAL A C 1
ATOM 1278 O O . VAL A 1 155 ? 6.331 9.122 13.051 1.00 82.38 155 VAL A O 1
ATOM 1281 N N . GLU A 1 156 ? 6.939 7.919 14.856 1.00 88.50 156 GLU A N 1
ATOM 1282 C CA . GLU A 1 156 ? 8.250 8.535 15.052 1.00 88.50 156 GLU A CA 1
ATOM 1283 C C . GLU A 1 156 ? 9.361 7.864 14.225 1.00 88.50 156 GLU A C 1
ATOM 1285 O O . GLU A 1 156 ? 9.208 6.746 13.717 1.00 88.50 156 GLU A O 1
ATOM 1290 N N . GLY A 1 157 ? 10.493 8.565 14.088 1.00 90.75 157 GLY A N 1
ATOM 1291 C CA . GLY A 1 157 ? 11.733 8.031 13.511 1.00 90.75 157 GLY A CA 1
ATOM 1292 C C . GLY A 1 157 ? 11.717 7.816 11.995 1.00 90.75 157 GLY A C 1
ATOM 1293 O O . GLY A 1 157 ? 12.523 7.044 11.477 1.00 90.75 157 GLY A O 1
ATOM 1294 N N . GLN A 1 158 ? 10.799 8.456 11.270 1.00 95.44 158 GLN A N 1
ATOM 1295 C CA . GLN A 1 158 ? 10.721 8.318 9.817 1.00 95.44 158 GLN A CA 1
ATOM 1296 C C . GLN A 1 158 ? 11.770 9.193 9.130 1.00 95.44 158 GLN A C 1
ATOM 1298 O O . GLN A 1 158 ? 11.996 10.337 9.521 1.00 95.44 158 GLN A O 1
ATOM 1303 N N . LYS A 1 159 ? 12.401 8.644 8.089 1.00 97.69 159 LYS A N 1
ATOM 1304 C CA . LYS A 1 159 ? 13.356 9.351 7.233 1.00 97.69 159 LYS A CA 1
ATOM 1305 C C . LYS A 1 159 ? 13.021 9.093 5.769 1.00 97.69 159 LYS A C 1
ATOM 1307 O O . LYS A 1 159 ? 12.522 8.021 5.433 1.00 97.69 159 LYS A O 1
ATOM 1312 N N . THR A 1 160 ? 13.293 10.063 4.905 1.00 97.00 160 THR A N 1
ATOM 1313 C CA . THR A 1 160 ? 13.167 9.930 3.445 1.00 97.00 160 THR A CA 1
ATOM 1314 C C . THR A 1 160 ? 14.208 10.798 2.755 1.00 97.00 160 THR A C 1
ATOM 1316 O O . THR A 1 160 ? 14.799 11.673 3.380 1.00 97.00 160 THR A O 1
ATOM 1319 N N . THR A 1 161 ? 14.411 10.591 1.461 1.00 96.38 161 THR A N 1
ATOM 1320 C CA . THR A 1 161 ? 15.213 11.494 0.630 1.00 96.38 161 THR A CA 1
ATOM 1321 C C . THR A 1 161 ? 14.315 12.469 -0.129 1.00 96.38 161 THR A C 1
ATOM 1323 O O . THR A 1 161 ? 13.145 12.160 -0.397 1.00 96.38 161 THR A O 1
ATOM 1326 N N . TYR A 1 162 ? 14.856 13.631 -0.513 1.00 94.75 162 TYR A N 1
ATOM 1327 C CA . TYR A 1 162 ? 14.152 14.587 -1.377 1.00 94.75 162 TYR A CA 1
ATOM 1328 C C . TYR A 1 162 ? 13.756 13.936 -2.707 1.00 94.75 162 TYR A C 1
ATOM 1330 O O . TYR A 1 162 ? 12.610 14.060 -3.131 1.00 94.75 162 TYR A O 1
ATOM 1338 N N . ARG A 1 163 ? 14.669 13.176 -3.335 1.00 92.94 163 ARG A N 1
ATOM 1339 C CA . ARG A 1 163 ? 14.410 12.473 -4.606 1.00 92.94 163 ARG A CA 1
ATOM 1340 C C . ARG A 1 163 ? 13.196 11.552 -4.511 1.00 92.94 163 ARG A C 1
ATOM 1342 O O . ARG A 1 163 ? 12.347 11.548 -5.406 1.00 92.94 163 ARG A O 1
ATOM 1349 N N . THR A 1 164 ? 13.123 10.779 -3.428 1.00 92.12 164 THR A N 1
ATOM 1350 C CA . THR A 1 164 ? 11.993 9.884 -3.172 1.00 92.12 164 THR A CA 1
ATOM 1351 C C . THR A 1 164 ? 10.724 10.712 -3.050 1.00 92.12 164 THR A C 1
ATOM 1353 O O . THR A 1 164 ? 9.814 10.535 -3.855 1.00 92.12 164 THR A O 1
ATOM 1356 N N . LEU A 1 165 ? 10.693 11.677 -2.126 1.00 94.25 165 LEU A N 1
ATOM 1357 C CA . LEU A 1 165 ? 9.506 12.487 -1.861 1.00 94.25 165 LEU A CA 1
ATOM 1358 C C . LEU A 1 165 ? 9.006 13.238 -3.105 1.00 94.25 165 LEU A C 1
ATOM 1360 O O . LEU A 1 165 ? 7.807 13.254 -3.358 1.00 94.25 165 LEU A O 1
ATOM 1364 N N . TYR A 1 166 ? 9.910 13.783 -3.920 1.00 91.44 166 TYR A N 1
ATOM 1365 C CA . TYR A 1 166 ? 9.571 14.477 -5.164 1.00 91.44 166 TYR A CA 1
ATOM 1366 C C . TYR A 1 166 ? 8.860 13.558 -6.164 1.00 91.44 166 TYR A C 1
ATOM 1368 O O . TYR A 1 166 ? 7.909 13.972 -6.824 1.00 91.44 166 TYR A O 1
ATOM 1376 N N . SER A 1 167 ? 9.297 12.299 -6.240 1.00 84.56 167 SER A N 1
ATOM 1377 C CA . SER A 1 167 ? 8.774 11.319 -7.195 1.00 84.56 167 SER A CA 1
ATOM 1378 C C . SER A 1 167 ? 7.437 10.722 -6.754 1.00 84.56 167 SER A C 1
ATOM 1380 O O . SER A 1 167 ? 6.536 10.576 -7.572 1.00 84.56 167 SER A O 1
ATOM 1382 N N . ILE A 1 168 ? 7.306 10.352 -5.474 1.00 86.19 168 ILE A N 1
ATOM 1383 C CA . ILE A 1 168 ? 6.123 9.626 -4.976 1.00 86.19 168 ILE A CA 1
ATOM 1384 C C . ILE A 1 168 ? 5.113 10.512 -4.242 1.00 86.19 168 ILE A C 1
ATOM 1386 O O . ILE A 1 168 ? 4.009 10.049 -3.978 1.00 86.19 168 ILE A O 1
ATOM 1390 N N . ARG A 1 169 ? 5.475 11.754 -3.888 1.00 89.31 169 ARG A N 1
ATOM 1391 C CA . ARG A 1 169 ? 4.642 12.722 -3.141 1.00 89.31 169 ARG A CA 1
ATOM 1392 C C . ARG A 1 169 ? 4.086 12.200 -1.803 1.00 89.31 169 ARG A C 1
ATOM 1394 O O . ARG A 1 169 ? 3.131 12.735 -1.259 1.00 89.31 169 ARG A O 1
ATOM 1401 N N . THR A 1 170 ? 4.690 11.151 -1.241 1.00 88.00 170 THR A N 1
ATOM 1402 C CA . THR A 1 170 ? 4.368 10.618 0.091 1.00 88.00 170 THR A CA 1
ATOM 1403 C C . THR A 1 170 ? 5.580 9.925 0.703 1.00 88.00 170 THR A C 1
ATOM 1405 O O . THR A 1 170 ? 6.105 8.986 0.123 1.00 88.00 170 THR A O 1
ATOM 1408 N N . ALA A 1 171 ? 5.995 10.302 1.911 1.00 90.62 171 ALA A N 1
ATOM 1409 C CA . ALA A 1 171 ? 7.068 9.594 2.625 1.00 90.62 171 ALA A CA 1
ATOM 1410 C C . ALA A 1 171 ? 6.608 8.874 3.896 1.00 90.62 171 ALA A C 1
ATOM 1412 O O . ALA A 1 171 ? 7.257 7.927 4.340 1.00 90.62 171 ALA A O 1
ATOM 1413 N N . CYS A 1 172 ? 5.483 9.286 4.487 1.00 92.69 172 CYS A N 1
ATOM 1414 C CA . CYS A 1 172 ? 4.967 8.638 5.687 1.00 92.69 172 CYS A CA 1
ATOM 1415 C C . CYS A 1 172 ? 4.617 7.175 5.388 1.00 92.69 172 CYS A C 1
ATOM 1417 O O . CYS A 1 172 ? 3.881 6.887 4.450 1.00 92.69 172 CYS A O 1
ATOM 1419 N N . ARG A 1 173 ? 5.077 6.230 6.211 1.00 87.50 173 ARG A N 1
ATOM 1420 C CA . ARG A 1 173 ? 4.805 4.793 6.028 1.00 87.50 173 ARG A CA 1
ATOM 1421 C C . ARG A 1 173 ? 3.320 4.440 6.120 1.00 87.50 173 ARG A C 1
ATOM 1423 O O . ARG A 1 173 ? 2.911 3.402 5.605 1.00 87.50 173 ARG A O 1
ATOM 1430 N N . VAL A 1 174 ? 2.526 5.261 6.812 1.00 83.56 174 VAL A N 1
ATOM 1431 C CA . VAL A 1 174 ? 1.075 5.071 6.933 1.00 83.56 174 VAL A CA 1
ATOM 1432 C C . VAL A 1 174 ? 0.362 5.701 5.739 1.00 83.56 174 VAL A C 1
ATOM 1434 O O . VAL A 1 174 ? -0.355 4.982 5.047 1.00 83.56 174 VAL A O 1
ATOM 1437 N N . CYS A 1 175 ? 0.642 6.971 5.410 1.00 82.38 175 CYS A N 1
ATOM 1438 C CA . CYS A 1 175 ? 0.099 7.621 4.207 1.00 82.38 175 CYS A CA 1
ATOM 1439 C C . CYS A 1 175 ? 0.507 6.875 2.930 1.00 82.38 175 CYS A C 1
ATOM 1441 O O . CYS A 1 175 ? -0.320 6.632 2.067 1.00 82.38 175 CYS A O 1
ATOM 1443 N N . GLY A 1 176 ? 1.748 6.400 2.838 1.00 80.50 176 GLY A N 1
ATOM 1444 C CA . GLY A 1 176 ? 2.242 5.612 1.712 1.00 80.50 176 GLY A CA 1
ATOM 1445 C C . GLY A 1 176 ? 1.503 4.284 1.558 1.00 80.50 176 GLY A C 1
ATOM 1446 O O . GLY A 1 176 ? 1.124 3.925 0.449 1.00 80.50 176 GLY A O 1
ATOM 1447 N N . LYS A 1 177 ? 1.205 3.578 2.660 1.00 72.06 177 LYS A N 1
ATOM 1448 C CA . LYS A 1 177 ? 0.337 2.387 2.617 1.00 72.06 177 LYS A CA 1
ATOM 1449 C C . LYS A 1 177 ? -1.088 2.737 2.201 1.00 72.06 177 LYS A C 1
ATOM 1451 O O . LYS A 1 177 ? -1.696 1.960 1.474 1.00 72.06 177 LYS A O 1
ATOM 1456 N N . ARG A 1 178 ? -1.593 3.893 2.641 1.00 66.62 178 ARG A N 1
ATOM 1457 C CA . ARG A 1 178 ? -2.902 4.427 2.250 1.00 66.62 178 ARG A CA 1
ATOM 1458 C C . ARG A 1 178 ? -2.952 4.796 0.764 1.00 66.62 178 ARG A C 1
ATOM 1460 O O . ARG A 1 178 ? -3.952 4.522 0.125 1.00 66.62 178 ARG A O 1
ATOM 1467 N N . ASN A 1 179 ? -1.874 5.329 0.196 1.00 61.38 179 ASN A N 1
ATOM 1468 C CA . ASN A 1 179 ? -1.787 5.723 -1.216 1.00 61.38 179 ASN A CA 1
ATOM 1469 C C . ASN A 1 179 ? -1.453 4.543 -2.145 1.00 61.38 179 ASN A C 1
ATOM 1471 O O . ASN A 1 179 ? -1.788 4.562 -3.322 1.00 61.38 179 ASN A O 1
ATOM 1475 N N . GLN A 1 180 ? -0.854 3.466 -1.625 1.00 59.06 180 GLN A N 1
ATOM 1476 C CA . GLN A 1 180 ? -0.695 2.194 -2.350 1.00 59.06 180 GLN A CA 1
ATOM 1477 C C . GLN A 1 180 ? -2.011 1.417 -2.516 1.00 59.06 180 GLN A C 1
ATOM 1479 O O . GLN A 1 180 ? -2.050 0.369 -3.168 1.00 59.06 180 GLN A O 1
ATOM 1484 N N . ILE A 1 181 ? -3.099 1.906 -1.924 1.00 57.91 181 ILE A N 1
ATOM 1485 C CA . ILE A 1 181 ? -4.435 1.374 -2.132 1.00 57.91 181 ILE A CA 1
ATOM 1486 C C . ILE A 1 181 ? -4.847 1.658 -3.580 1.00 57.91 181 ILE A C 1
ATOM 1488 O O . ILE A 1 181 ? -5.060 2.800 -3.967 1.00 57.91 181 ILE A O 1
ATOM 1492 N N . LYS A 1 182 ? -5.035 0.597 -4.370 1.00 55.06 182 LYS A N 1
ATOM 1493 C CA . LYS A 1 182 ? -5.380 0.640 -5.804 1.00 55.06 182 LYS A CA 1
ATOM 1494 C C . LYS A 1 182 ? -6.722 1.310 -6.147 1.00 55.06 182 LYS A C 1
ATOM 1496 O O . LYS A 1 182 ? -7.078 1.382 -7.315 1.00 55.06 182 LYS A O 1
ATOM 1501 N N . TYR A 1 183 ? -7.481 1.762 -5.152 1.00 54.03 183 TYR A N 1
ATOM 1502 C CA . TYR A 1 183 ? -8.845 2.256 -5.318 1.00 54.03 183 TYR A CA 1
ATOM 1503 C C . TYR A 1 183 ? -9.104 3.523 -4.488 1.00 54.03 183 TYR A C 1
ATOM 1505 O O . TYR A 1 183 ? -10.059 3.564 -3.719 1.00 54.03 183 TYR A O 1
ATOM 1513 N N . ARG A 1 184 ? -8.243 4.534 -4.588 1.00 58.59 184 ARG A N 1
ATOM 1514 C CA . ARG A 1 184 ? -8.604 5.916 -4.227 1.00 58.59 184 ARG A CA 1
ATOM 1515 C C . ARG A 1 184 ? -8.877 6.714 -5.494 1.00 58.59 184 ARG A C 1
ATOM 1517 O O . ARG A 1 184 ? -8.312 6.364 -6.521 1.00 58.59 184 ARG A O 1
ATOM 1524 N N . GLU A 1 185 ? -9.698 7.761 -5.420 1.00 55.62 185 GLU A N 1
ATOM 1525 C CA . GLU A 1 185 ? -10.088 8.582 -6.581 1.00 55.62 185 GLU A CA 1
ATOM 1526 C C . GLU A 1 185 ? -8.913 9.087 -7.432 1.00 55.62 185 GLU A C 1
ATOM 1528 O O . GLU A 1 185 ? -9.036 9.200 -8.648 1.00 55.62 185 GLU A O 1
ATOM 1533 N N . ASP A 1 186 ? -7.761 9.310 -6.804 1.00 53.03 186 ASP A N 1
ATOM 1534 C CA . ASP A 1 186 ? -6.503 9.767 -7.397 1.00 53.03 186 ASP A CA 1
ATOM 1535 C C . ASP A 1 186 ? -5.651 8.647 -8.036 1.00 53.03 186 ASP A C 1
ATOM 1537 O O . ASP A 1 186 ? -4.638 8.914 -8.687 1.00 53.03 186 ASP A O 1
ATOM 1541 N N . SER A 1 187 ? -6.037 7.378 -7.888 1.00 60.53 187 SER A N 1
ATOM 1542 C CA . SER A 1 187 ? -5.332 6.243 -8.483 1.00 60.53 187 SER A CA 1
ATOM 1543 C C . SER A 1 187 ? -5.746 6.030 -9.940 1.00 60.53 187 SER A C 1
ATOM 1545 O O . SER A 1 187 ? -6.924 5.901 -10.243 1.00 60.53 187 SER A O 1
ATOM 1547 N N . HIS A 1 188 ? -4.793 5.819 -10.851 1.00 58.19 188 HIS A N 1
ATOM 1548 C CA . HIS A 1 188 ? -5.087 5.382 -12.231 1.00 58.19 188 HIS A CA 1
ATOM 1549 C C . HIS A 1 188 ? -5.838 4.033 -12.308 1.00 58.19 188 HIS A C 1
ATOM 1551 O O . HIS A 1 188 ? -6.383 3.674 -13.350 1.00 58.19 188 HIS A O 1
ATOM 1557 N N . LEU A 1 189 ? -5.851 3.264 -11.212 1.00 56.62 189 LEU A N 1
ATOM 1558 C CA . LEU A 1 189 ? -6.602 2.014 -11.074 1.00 56.62 189 LEU A CA 1
ATOM 1559 C C . LEU A 1 189 ? -8.022 2.228 -10.521 1.00 56.62 189 LEU A C 1
ATOM 1561 O O . LEU A 1 189 ? -8.821 1.286 -10.499 1.00 56.62 189 LEU A O 1
ATOM 1565 N N . TRP A 1 190 ? -8.364 3.453 -10.113 1.00 64.38 190 TRP A N 1
ATOM 1566 C CA . TRP A 1 190 ? -9.711 3.828 -9.714 1.00 64.38 190 TRP A CA 1
ATOM 1567 C C . TRP A 1 190 ? -10.621 3.930 -10.922 1.00 64.38 190 TRP A C 1
ATOM 1569 O O . TRP A 1 190 ? -10.634 4.898 -11.674 1.00 64.38 190 TRP A O 1
ATOM 1579 N N . LYS A 1 191 ? -11.448 2.904 -11.082 1.00 64.44 191 LYS A N 1
ATOM 1580 C CA . LYS A 1 191 ? -12.478 2.848 -12.118 1.00 64.44 191 LYS A CA 1
ATOM 1581 C C . LYS A 1 191 ? -13.747 3.596 -11.685 1.00 64.44 191 LYS A C 1
ATOM 1583 O O . LYS A 1 191 ? -14.835 3.052 -11.804 1.00 64.44 191 LYS A O 1
ATOM 1588 N N . GLY A 1 192 ? -13.622 4.786 -11.089 1.00 64.06 192 GLY A N 1
ATOM 1589 C CA . GLY A 1 192 ? -14.777 5.570 -10.618 1.00 64.06 192 GLY A CA 1
ATOM 1590 C C . GLY A 1 192 ? -15.524 4.948 -9.429 1.00 64.06 192 GLY A C 1
ATOM 1591 O O . GLY A 1 192 ? -16.735 5.101 -9.311 1.00 64.06 192 GLY A O 1
ATOM 1592 N N . GLY A 1 193 ? -14.837 4.162 -8.594 1.00 69.88 193 GLY A N 1
ATOM 1593 C CA . GLY A 1 193 ? -15.431 3.532 -7.409 1.00 69.88 193 GLY A CA 1
ATOM 1594 C C . GLY A 1 193 ? -16.457 2.433 -7.693 1.00 69.88 193 GLY A C 1
ATOM 1595 O O . GLY A 1 193 ? -17.094 1.945 -6.766 1.00 69.88 193 GLY A O 1
ATOM 1596 N N . VAL A 1 194 ? -16.552 1.956 -8.940 1.00 81.94 194 VAL A N 1
ATOM 1597 C CA . VAL A 1 194 ? -17.428 0.841 -9.361 1.00 81.94 194 VAL A CA 1
ATOM 1598 C C . VAL A 1 194 ? -17.038 -0.525 -8.783 1.00 81.94 194 VAL A C 1
ATOM 1600 O O . VAL A 1 194 ? -17.613 -1.548 -9.147 1.00 81.94 194 VAL A O 1
ATOM 1603 N N . VAL A 1 195 ? -16.021 -0.569 -7.921 1.00 85.50 195 VAL A N 1
ATOM 1604 C CA . VAL A 1 195 ? -15.536 -1.802 -7.306 1.00 85.50 195 VAL A CA 1
ATOM 1605 C C . VAL A 1 195 ? -16.560 -2.277 -6.274 1.00 85.50 195 VAL A C 1
ATOM 1607 O O . VAL A 1 195 ? -16.925 -1.496 -5.391 1.00 85.50 195 VAL A O 1
ATOM 1610 N N . PRO A 1 196 ? -16.983 -3.554 -6.323 1.00 91.75 196 PRO A N 1
ATOM 1611 C CA . PRO A 1 196 ? -17.859 -4.107 -5.304 1.00 91.75 196 PRO A CA 1
ATOM 1612 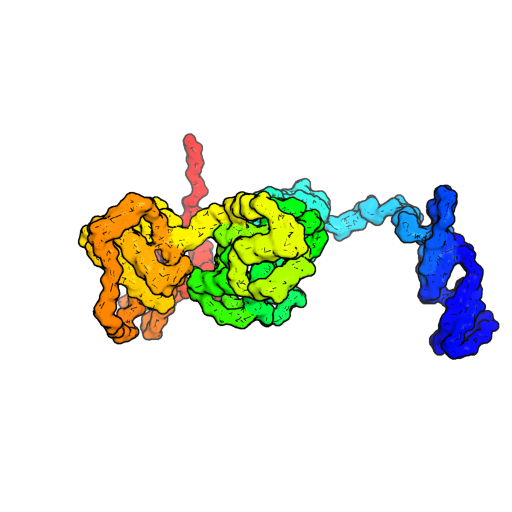C C . PRO A 1 196 ? -17.223 -4.058 -3.916 1.00 91.75 196 PRO A C 1
ATOM 1614 O O . PRO A 1 196 ? -16.034 -4.371 -3.764 1.00 91.75 196 PRO A O 1
ATOM 1617 N N . LEU A 1 197 ? -18.018 -3.759 -2.884 1.00 92.50 197 LEU A N 1
ATOM 1618 C CA . LEU A 1 197 ? -17.536 -3.700 -1.496 1.00 92.50 197 LEU A CA 1
ATOM 1619 C C . LEU A 1 197 ? -16.798 -4.984 -1.074 1.00 92.50 197 LEU A C 1
ATOM 1621 O O . LEU A 1 197 ? -15.778 -4.938 -0.386 1.00 92.50 197 LEU A O 1
ATOM 1625 N N . SER A 1 198 ? -17.276 -6.146 -1.519 1.00 92.75 198 SER A N 1
ATOM 1626 C CA . SER A 1 198 ? -16.657 -7.440 -1.219 1.00 92.75 198 SER A CA 1
ATOM 1627 C C . SER A 1 198 ? -15.235 -7.557 -1.783 1.00 92.75 198 SER A C 1
ATOM 1629 O O . SER A 1 198 ? -14.330 -8.008 -1.077 1.00 92.75 198 SER A O 1
ATOM 1631 N N . THR A 1 199 ? -15.010 -7.115 -3.022 1.00 90.56 199 THR A N 1
ATOM 1632 C CA . THR A 1 199 ? -13.681 -7.068 -3.648 1.00 90.56 199 THR A CA 1
ATOM 1633 C C . THR A 1 199 ? -12.766 -6.115 -2.889 1.00 90.56 199 THR A C 1
ATOM 1635 O O . THR A 1 199 ? -11.641 -6.486 -2.554 1.00 90.56 199 THR A O 1
ATOM 1638 N N . TYR A 1 200 ? -13.276 -4.933 -2.537 1.00 90.81 200 TYR A N 1
ATOM 1639 C CA . TYR A 1 200 ? -12.540 -3.935 -1.764 1.00 90.81 200 TYR A CA 1
ATOM 1640 C C . TYR A 1 200 ? -12.062 -4.486 -0.409 1.00 90.81 200 TYR A C 1
ATOM 1642 O O . TYR A 1 200 ? -10.871 -4.444 -0.091 1.00 90.81 200 TYR A O 1
ATOM 1650 N N . LEU A 1 201 ? -12.960 -5.090 0.373 1.00 93.19 201 LEU A N 1
ATOM 1651 C CA . LEU A 1 201 ? -12.628 -5.598 1.706 1.00 93.19 201 LEU A CA 1
ATOM 1652 C C . LEU A 1 201 ? -11.706 -6.826 1.670 1.00 93.19 201 LEU A C 1
ATOM 1654 O O . LEU A 1 201 ? -10.859 -6.983 2.553 1.00 93.19 201 LEU A O 1
ATOM 1658 N N . ARG A 1 202 ? -11.787 -7.679 0.637 1.00 92.44 202 ARG A N 1
ATOM 1659 C CA . ARG A 1 202 ? -10.875 -8.833 0.476 1.00 92.44 202 ARG A CA 1
ATOM 1660 C C . ARG A 1 202 ? -9.408 -8.424 0.339 1.00 92.44 202 ARG A C 1
ATOM 1662 O O . ARG A 1 202 ? -8.531 -9.218 0.700 1.00 92.44 202 ARG A O 1
ATOM 1669 N N . GLU A 1 203 ? -9.129 -7.228 -0.169 1.00 88.62 203 GLU A N 1
ATOM 1670 C CA . GLU A 1 203 ? -7.774 -6.673 -0.212 1.00 88.62 203 GLU A CA 1
ATOM 1671 C C . GLU A 1 203 ? -7.339 -6.089 1.139 1.00 88.62 203 GLU A C 1
ATOM 1673 O O . GLU A 1 203 ? -6.159 -6.145 1.489 1.00 88.62 203 GLU A O 1
ATOM 1678 N N . ARG A 1 204 ? -8.279 -5.587 1.944 1.00 89.69 204 ARG A N 1
ATOM 1679 C CA . ARG A 1 204 ? -7.994 -4.993 3.261 1.00 89.69 204 ARG A CA 1
ATOM 1680 C C . ARG A 1 204 ? -7.764 -5.985 4.379 1.00 89.69 204 ARG A C 1
ATOM 1682 O O . ARG A 1 204 ? -7.064 -5.670 5.333 1.00 89.69 204 ARG A O 1
ATOM 1689 N N . ILE A 1 205 ? -8.207 -7.223 4.208 1.00 94.38 205 ILE A N 1
ATOM 1690 C CA . ILE A 1 205 ? -7.877 -8.322 5.126 1.00 94.38 205 ILE A CA 1
ATOM 1691 C C . ILE A 1 205 ? -6.488 -8.933 4.874 1.00 94.38 205 ILE A C 1
ATOM 1693 O O . ILE A 1 205 ? -6.146 -9.968 5.442 1.00 94.38 205 ILE A O 1
ATOM 1697 N N . ASN A 1 206 ? -5.655 -8.319 4.027 1.00 91.81 206 ASN A N 1
ATOM 1698 C CA . ASN A 1 206 ? -4.282 -8.771 3.790 1.00 91.81 206 ASN A CA 1
ATOM 1699 C C . ASN A 1 206 ? -3.410 -8.876 5.058 1.00 91.81 206 ASN A C 1
ATOM 1701 O O . ASN A 1 206 ? -2.626 -9.826 5.118 1.00 91.81 206 ASN A O 1
ATOM 1705 N N . PRO A 1 207 ? -3.529 -7.998 6.079 1.00 88.19 207 PRO A N 1
ATOM 1706 C CA . PRO A 1 207 ? -2.853 -8.199 7.360 1.00 88.19 207 PRO A CA 1
ATOM 1707 C C . PRO A 1 207 ? -3.233 -9.536 8.012 1.00 88.19 207 PRO A C 1
ATOM 1709 O O . PRO A 1 207 ? -2.349 -10.332 8.318 1.00 88.19 207 PRO A O 1
ATOM 1712 N N . TRP A 1 208 ? -4.533 -9.850 8.087 1.00 93.94 208 TRP A N 1
ATOM 1713 C CA . TRP A 1 208 ? -5.022 -11.134 8.602 1.00 93.94 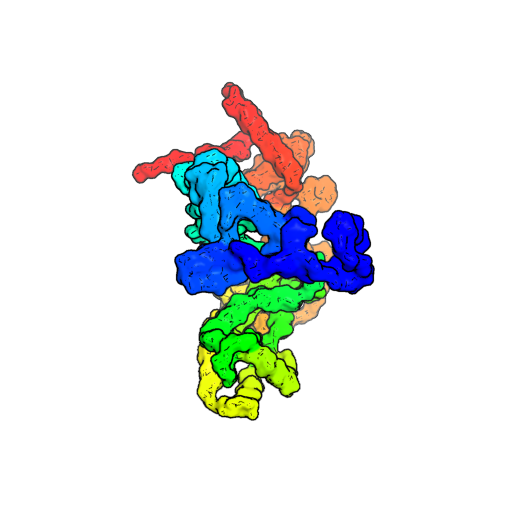208 TRP A CA 1
ATOM 1714 C C . TRP A 1 208 ? -4.525 -12.323 7.766 1.00 93.94 208 TRP A C 1
ATOM 1716 O O . TRP A 1 208 ? -4.066 -13.322 8.322 1.00 93.94 208 TRP A O 1
ATOM 1726 N N . LYS A 1 209 ? -4.512 -12.212 6.428 1.00 94.44 209 LYS A N 1
ATOM 1727 C CA . LYS A 1 209 ? -3.949 -13.254 5.546 1.00 94.44 209 LYS A CA 1
ATOM 1728 C C . LYS A 1 209 ? -2.453 -13.467 5.793 1.00 94.44 209 LYS A C 1
ATOM 1730 O O . LYS A 1 209 ? -1.979 -14.600 5.765 1.00 94.44 209 LYS A O 1
ATOM 1735 N N . LYS A 1 210 ? -1.693 -12.389 6.008 1.00 89.19 210 LYS A N 1
ATOM 1736 C CA . LYS A 1 210 ? -0.252 -12.448 6.284 1.00 89.19 210 LYS A CA 1
ATOM 1737 C C . LYS A 1 210 ? 0.020 -13.132 7.618 1.00 89.19 210 LYS A C 1
ATOM 1739 O O . LYS A 1 210 ? 0.857 -14.030 7.658 1.00 89.19 210 LYS A O 1
ATOM 1744 N N . ASP A 1 211 ? -0.708 -12.752 8.662 1.00 86.38 211 ASP A N 1
ATOM 1745 C CA . ASP A 1 211 ? -0.587 -13.362 9.988 1.00 86.38 211 ASP A CA 1
ATOM 1746 C C . ASP A 1 211 ? -0.974 -14.841 9.956 1.00 86.38 211 ASP A C 1
ATOM 1748 O O . ASP A 1 211 ? -0.255 -15.675 10.505 1.00 86.38 211 ASP A O 1
ATOM 1752 N N . SER A 1 212 ? -2.036 -15.175 9.217 1.00 93.00 212 SER A N 1
ATOM 1753 C CA . SER A 1 212 ? -2.439 -16.560 8.969 1.00 93.00 212 SER A CA 1
ATOM 1754 C C . SER A 1 212 ? -1.299 -17.342 8.317 1.00 93.00 212 SER A C 1
ATOM 1756 O O . SER A 1 212 ? -0.854 -18.344 8.855 1.00 93.00 212 SER A O 1
ATOM 1758 N N . ARG A 1 213 ? -0.709 -16.862 7.215 1.00 93.25 213 ARG A N 1
ATOM 1759 C CA . ARG A 1 213 ? 0.444 -17.544 6.591 1.00 93.25 213 ARG A CA 1
ATOM 1760 C C . ARG A 1 213 ? 1.648 -17.661 7.520 1.00 93.25 213 ARG A C 1
ATOM 1762 O O . ARG A 1 213 ? 2.295 -18.705 7.533 1.00 93.25 213 ARG A O 1
ATOM 1769 N N . ALA A 1 214 ? 1.952 -16.614 8.283 1.00 88.44 214 ALA A N 1
ATOM 1770 C CA . ALA A 1 214 ? 3.087 -16.601 9.197 1.00 88.44 214 ALA A CA 1
ATOM 1771 C C . ALA A 1 214 ? 2.946 -17.656 10.306 1.00 88.44 214 ALA A C 1
ATOM 1773 O O . ALA A 1 214 ? 3.917 -18.354 10.593 1.00 88.44 214 ALA A O 1
ATOM 1774 N N . ALA A 1 215 ? 1.740 -17.837 10.860 1.00 86.81 215 ALA A N 1
ATOM 1775 C CA . ALA A 1 215 ? 1.457 -18.854 11.877 1.00 86.81 215 ALA A CA 1
ATOM 1776 C C . ALA A 1 215 ? 1.755 -20.291 11.405 1.00 86.81 215 ALA A C 1
ATOM 1778 O O . ALA A 1 215 ? 2.078 -21.152 12.225 1.00 86.81 215 ALA A O 1
ATOM 1779 N N . TRP A 1 216 ? 1.712 -20.512 10.088 1.00 89.19 216 TRP A N 1
ATOM 1780 C CA . TRP A 1 216 ? 1.959 -21.790 9.413 1.00 89.19 216 TRP A CA 1
ATOM 1781 C C . TRP A 1 216 ? 3.289 -21.824 8.639 1.00 89.19 216 TRP A C 1
ATOM 1783 O O . TRP A 1 216 ? 3.469 -22.621 7.717 1.00 89.19 216 TRP A O 1
ATOM 1793 N N . GLY A 1 217 ? 4.234 -20.929 8.952 1.00 90.19 217 GLY A N 1
ATOM 1794 C CA . GLY A 1 217 ? 5.557 -20.918 8.315 1.00 90.19 217 GLY A CA 1
ATOM 1795 C C . GLY A 1 217 ? 5.517 -20.698 6.798 1.00 90.19 217 GLY A C 1
ATOM 1796 O O . GLY A 1 217 ? 6.418 -21.142 6.083 1.00 90.19 217 GLY A O 1
ATOM 1797 N N . TRP A 1 218 ? 4.470 -20.024 6.308 1.00 92.19 218 TRP A N 1
ATOM 1798 C CA . TRP A 1 218 ? 4.207 -19.750 4.892 1.00 92.19 218 TRP A CA 1
ATOM 1799 C C . TRP A 1 218 ? 4.028 -21.002 4.028 1.00 92.19 218 TRP A C 1
ATOM 1801 O O . TRP A 1 218 ? 4.288 -20.970 2.825 1.00 92.19 218 TRP A O 1
ATOM 1811 N N . ARG A 1 219 ? 3.598 -22.112 4.630 1.00 94.12 219 ARG A N 1
ATOM 1812 C CA . ARG A 1 219 ? 3.369 -23.386 3.947 1.00 94.12 219 ARG A CA 1
ATOM 1813 C C . ARG A 1 219 ? 1.890 -23.731 3.936 1.00 94.12 219 ARG A C 1
ATOM 1815 O O . ARG A 1 219 ? 1.149 -23.371 4.844 1.00 94.12 219 ARG A O 1
ATOM 1822 N N . CYS A 1 220 ? 1.476 -24.441 2.895 1.00 94.88 220 CYS A N 1
ATOM 1823 C CA . CYS A 1 220 ? 0.183 -25.095 2.860 1.00 94.88 220 CYS A CA 1
ATOM 1824 C C . CYS A 1 220 ? 0.094 -26.121 3.992 1.00 94.88 220 CYS A C 1
ATOM 1826 O O . CYS A 1 220 ? 0.993 -26.950 4.127 1.00 94.88 220 CYS A O 1
ATOM 1828 N N . VAL A 1 221 ? -1.004 -26.083 4.746 1.00 93.00 221 VAL A N 1
ATOM 1829 C CA . VAL A 1 221 ? -1.243 -26.967 5.894 1.00 93.00 221 VAL A CA 1
ATOM 1830 C C . VAL A 1 221 ? -1.232 -28.445 5.500 1.00 93.00 221 VAL A C 1
ATOM 1832 O O . VAL A 1 221 ? -0.659 -29.253 6.217 1.00 93.00 221 VAL A O 1
ATOM 1835 N N . LEU A 1 222 ? -1.801 -28.790 4.341 1.00 92.44 222 LEU A N 1
ATOM 1836 C CA . LEU A 1 222 ? -1.922 -30.185 3.903 1.00 92.44 222 LEU A CA 1
ATOM 1837 C C . LEU A 1 222 ? -0.709 -30.686 3.106 1.00 92.44 222 LEU A C 1
ATOM 1839 O O . LEU A 1 222 ? -0.301 -31.827 3.259 1.00 92.44 222 LEU A O 1
ATOM 1843 N N . SER A 1 223 ? -0.100 -29.843 2.263 1.00 92.88 223 SER A N 1
ATOM 1844 C CA . SER A 1 223 ? 0.984 -30.279 1.358 1.00 92.88 223 SER A CA 1
ATOM 1845 C C . SER A 1 223 ? 2.394 -29.849 1.773 1.00 92.88 223 SER A C 1
ATOM 1847 O O . SER A 1 223 ? 3.365 -30.252 1.135 1.00 92.88 223 SER A O 1
ATOM 1849 N N . GLY A 1 224 ? 2.542 -28.942 2.744 1.00 92.12 224 GLY A N 1
ATOM 1850 C CA . GLY A 1 224 ? 3.837 -28.386 3.165 1.00 92.12 224 GLY A CA 1
ATOM 1851 C C . GLY A 1 224 ? 4.536 -27.463 2.146 1.00 92.12 224 GLY A C 1
ATOM 1852 O O . GLY A 1 224 ? 5.596 -26.892 2.444 1.00 92.12 224 GLY A O 1
ATOM 1853 N N . LYS A 1 225 ? 3.962 -27.277 0.948 1.00 93.62 225 LYS A N 1
ATOM 1854 C CA . LYS A 1 225 ? 4.506 -26.433 -0.133 1.00 93.62 225 LYS A CA 1
ATOM 1855 C C . LYS A 1 225 ? 4.250 -24.943 0.132 1.00 93.62 225 LYS A C 1
ATOM 1857 O O . LYS A 1 225 ? 3.230 -24.579 0.708 1.00 93.62 225 LYS A O 1
ATOM 1862 N N . LYS A 1 226 ? 5.165 -24.068 -0.306 1.00 89.81 226 LYS A N 1
ATOM 1863 C CA . LYS A 1 226 ? 5.095 -22.607 -0.066 1.00 89.81 226 LYS A CA 1
ATOM 1864 C C . LYS A 1 226 ? 4.387 -21.810 -1.168 1.00 89.81 226 LYS A C 1
ATOM 1866 O O . LYS A 1 226 ? 3.843 -20.738 -0.911 1.00 89.81 226 LYS A O 1
ATOM 1871 N N . ASN A 1 227 ? 4.401 -22.312 -2.399 1.00 86.81 227 ASN A N 1
ATOM 1872 C CA . ASN A 1 227 ? 4.019 -21.522 -3.569 1.00 86.81 227 ASN A CA 1
ATOM 1873 C C . ASN A 1 227 ? 2.503 -21.536 -3.786 1.00 86.81 227 ASN A C 1
ATOM 1875 O O . ASN A 1 227 ? 1.874 -22.570 -3.614 1.00 86.81 227 ASN A O 1
ATOM 1879 N N . ASN A 1 228 ? 1.934 -20.409 -4.228 1.00 90.69 228 ASN A N 1
ATOM 1880 C CA . ASN A 1 228 ? 0.522 -20.293 -4.621 1.00 90.69 228 ASN A CA 1
ATOM 1881 C C . ASN A 1 228 ? -0.482 -20.668 -3.506 1.00 90.69 228 ASN A C 1
ATOM 1883 O O . ASN A 1 228 ? -1.450 -21.396 -3.741 1.00 90.69 228 ASN A O 1
ATOM 1887 N N . THR A 1 229 ? -0.224 -20.191 -2.283 1.00 93.75 229 THR A N 1
ATOM 1888 C CA . THR A 1 229 ? -1.097 -20.420 -1.126 1.00 93.75 229 THR A CA 1
ATOM 1889 C C . THR A 1 229 ? -2.152 -19.322 -0.951 1.00 93.75 229 THR A C 1
ATOM 1891 O O . THR A 1 229 ? -1.864 -18.119 -0.925 1.00 93.75 229 THR A O 1
ATOM 1894 N N . GLU A 1 230 ? -3.395 -19.749 -0.771 1.00 94.75 230 GLU A N 1
ATOM 1895 C CA . GLU A 1 230 ? -4.547 -18.933 -0.406 1.00 94.75 230 GLU A CA 1
ATOM 1896 C C . GLU A 1 230 ? -4.933 -19.233 1.044 1.00 94.75 230 GLU A C 1
ATOM 1898 O O . GLU A 1 230 ? -4.767 -20.350 1.520 1.00 94.75 230 GLU A O 1
ATOM 1903 N N . VAL A 1 231 ? -5.396 -18.221 1.774 1.00 95.00 231 VAL A N 1
ATOM 1904 C CA . VAL A 1 231 ? -5.846 -18.413 3.157 1.00 95.00 231 VAL A CA 1
ATOM 1905 C C . VAL A 1 231 ? -7.331 -18.731 3.121 1.00 95.00 231 VAL A C 1
ATOM 1907 O O . VAL A 1 231 ? -8.114 -17.902 2.656 1.00 95.00 231 VAL A O 1
ATOM 1910 N N . HIS A 1 232 ? -7.680 -19.918 3.599 1.00 94.12 232 HIS A N 1
ATOM 1911 C CA . HIS A 1 232 ? -9.046 -20.390 3.734 1.00 94.12 232 HIS A CA 1
ATOM 1912 C C . HIS A 1 232 ? -9.598 -20.044 5.124 1.00 94.12 232 HIS A C 1
ATOM 1914 O O . HIS A 1 232 ? -8.891 -20.141 6.133 1.00 94.12 232 HIS A O 1
ATOM 1920 N N . HIS A 1 233 ? -10.855 -19.610 5.163 1.00 92.00 233 HIS A N 1
ATOM 1921 C CA . HIS A 1 233 ? -11.585 -19.291 6.386 1.00 92.00 233 HIS A CA 1
ATOM 1922 C C . HIS A 1 233 ? -12.185 -20.564 6.991 1.00 92.00 233 HIS A C 1
ATOM 1924 O O . HIS A 1 233 ? -12.976 -21.209 6.319 1.00 92.00 233 HIS A O 1
ATOM 1930 N N . LEU A 1 234 ? -11.853 -20.895 8.245 1.00 87.06 234 LEU A N 1
ATOM 1931 C CA . LEU A 1 234 ? -12.358 -22.113 8.898 1.00 87.06 234 LEU A CA 1
ATOM 1932 C C . LEU A 1 234 ? -13.645 -21.910 9.686 1.00 87.06 234 LEU A C 1
ATOM 1934 O O . LEU A 1 234 ? -14.582 -22.651 9.475 1.00 87.06 234 LEU A O 1
ATOM 1938 N N . ASN A 1 235 ? -13.685 -20.934 10.597 1.00 83.88 235 ASN A N 1
ATOM 1939 C CA . ASN A 1 235 ? -14.799 -20.807 11.548 1.00 83.88 235 ASN A CA 1
ATOM 1940 C C . ASN A 1 235 ? -15.978 -19.992 11.007 1.00 83.88 235 ASN A C 1
ATOM 1942 O O . ASN A 1 235 ? -17.068 -20.025 11.570 1.00 83.88 235 ASN A O 1
ATOM 1946 N N . ARG A 1 236 ? -15.724 -19.153 9.997 1.00 87.50 236 ARG A N 1
ATOM 1947 C CA . ARG A 1 236 ? -16.731 -18.273 9.408 1.00 87.50 236 ARG A CA 1
ATOM 1948 C C . ARG A 1 236 ? -16.288 -17.773 8.046 1.00 87.50 236 ARG A C 1
ATOM 1950 O O . ARG A 1 236 ? -15.208 -17.195 7.915 1.00 87.50 236 ARG A O 1
ATOM 1957 N N . ASN A 1 237 ? -17.122 -17.969 7.038 1.00 91.56 237 ASN A N 1
ATOM 1958 C CA . ASN A 1 237 ? -16.854 -17.560 5.675 1.00 91.56 237 ASN A CA 1
ATOM 1959 C C . ASN A 1 237 ? -16.857 -16.023 5.544 1.00 91.56 237 ASN A C 1
ATOM 1961 O O . ASN A 1 237 ? -17.406 -15.274 6.359 1.00 91.56 237 ASN A O 1
ATOM 1965 N N . PHE A 1 238 ? -16.235 -15.531 4.473 1.00 93.06 238 PHE A N 1
ATOM 1966 C CA . PHE A 1 238 ? -16.098 -14.094 4.234 1.00 93.06 238 PHE A CA 1
ATOM 1967 C C . PHE A 1 238 ? -17.445 -13.358 4.120 1.00 93.06 238 PHE A C 1
ATOM 1969 O O . PHE A 1 238 ? -17.556 -12.224 4.582 1.00 93.06 238 PHE A O 1
ATOM 1976 N N . ASN A 1 239 ? -18.459 -13.969 3.499 1.00 92.38 239 ASN A N 1
ATOM 1977 C CA . ASN A 1 239 ? -19.758 -13.325 3.301 1.00 92.38 239 ASN A CA 1
ATOM 1978 C C . ASN A 1 239 ? -20.485 -13.145 4.640 1.00 92.38 239 ASN A C 1
ATOM 1980 O O . ASN A 1 239 ? -21.001 -12.060 4.906 1.00 92.38 239 ASN A O 1
ATOM 1984 N N . SER A 1 240 ? -20.445 -14.158 5.508 1.00 91.31 240 SER A N 1
ATOM 1985 C CA . SER A 1 240 ? -20.975 -14.108 6.871 1.00 91.31 240 SER A CA 1
ATOM 1986 C C . SER A 1 240 ? -20.274 -13.030 7.709 1.00 91.31 240 SER A C 1
ATOM 1988 O O . SER A 1 240 ? -20.934 -12.316 8.465 1.00 91.31 240 SER A O 1
ATOM 1990 N N . ILE A 1 241 ? -18.955 -12.846 7.549 1.00 93.75 241 ILE A N 1
ATOM 1991 C CA . ILE A 1 241 ? -18.206 -11.755 8.203 1.00 93.7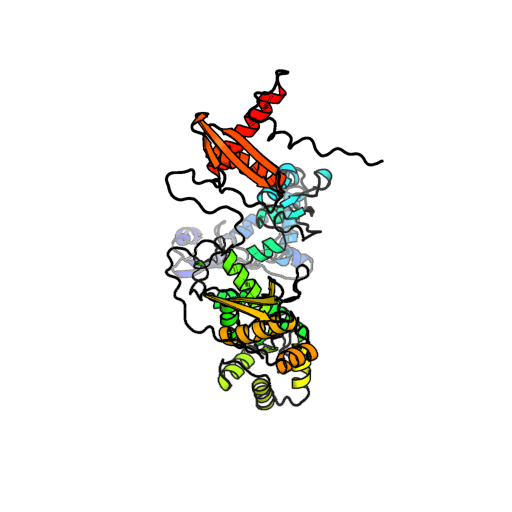5 241 ILE A CA 1
ATOM 1992 C C . ILE A 1 241 ? -18.584 -10.380 7.629 1.00 93.75 241 ILE A C 1
ATOM 1994 O O . ILE A 1 241 ? -18.729 -9.411 8.378 1.00 93.75 241 ILE A O 1
ATOM 1998 N N . LEU A 1 242 ? -18.758 -10.263 6.311 1.00 94.75 242 LEU A N 1
ATOM 1999 C CA . LEU A 1 242 ? -19.159 -9.011 5.664 1.00 94.75 242 LEU A CA 1
ATOM 2000 C C . LEU A 1 242 ? -20.540 -8.545 6.150 1.00 94.75 242 LEU A C 1
ATOM 2002 O O . LEU A 1 242 ? -20.696 -7.378 6.507 1.00 94.75 242 LEU A O 1
ATOM 2006 N N . GLN A 1 243 ? -21.522 -9.445 6.223 1.00 93.25 243 GLN A N 1
ATOM 2007 C CA . GLN A 1 243 ? -22.857 -9.109 6.731 1.00 93.25 243 GLN A CA 1
ATOM 2008 C C . GLN A 1 243 ? -22.807 -8.642 8.189 1.00 93.25 243 GLN A C 1
ATOM 2010 O O . GLN A 1 243 ? -23.378 -7.610 8.539 1.00 93.25 243 GLN A O 1
ATOM 2015 N N . GLU A 1 244 ? -22.050 -9.340 9.036 1.00 91.50 244 GLU A N 1
ATOM 2016 C CA . GLU A 1 244 ? -21.859 -8.933 10.428 1.00 91.50 244 GLU A CA 1
ATOM 2017 C C . GLU A 1 244 ? -21.137 -7.581 10.551 1.00 91.50 244 GLU A C 1
ATOM 2019 O O . GLU A 1 244 ? -21.461 -6.759 11.415 1.00 91.50 244 GLU A O 1
ATOM 2024 N N . THR A 1 245 ? -20.187 -7.302 9.658 1.00 94.50 245 THR A N 1
ATOM 2025 C CA . THR A 1 245 ? -19.515 -5.999 9.582 1.00 94.50 245 THR A CA 1
ATOM 2026 C C . THR A 1 245 ? -20.537 -4.885 9.357 1.00 94.50 245 THR A C 1
ATOM 2028 O O . THR A 1 245 ? -20.552 -3.901 10.096 1.00 94.50 245 THR A O 1
ATOM 2031 N N . LEU A 1 246 ? -21.437 -5.052 8.390 1.00 93.75 246 LEU A N 1
ATOM 2032 C CA . LEU A 1 246 ? -22.466 -4.063 8.063 1.00 93.75 246 LEU A CA 1
ATOM 2033 C C . LEU A 1 246 ? -23.483 -3.886 9.202 1.00 93.75 246 LEU A C 1
ATOM 2035 O O . LEU A 1 246 ? -23.762 -2.763 9.622 1.00 93.75 246 LEU A O 1
ATOM 2039 N N . ILE A 1 247 ? -23.943 -4.987 9.806 1.00 88.88 247 ILE A N 1
ATOM 2040 C CA . ILE A 1 247 ? -24.841 -4.954 10.974 1.00 88.88 247 ILE A CA 1
ATOM 2041 C C . ILE A 1 247 ? -24.187 -4.227 12.155 1.00 88.88 247 ILE A C 1
ATOM 2043 O O . ILE A 1 247 ? -24.823 -3.414 12.826 1.00 88.88 247 ILE A O 1
ATOM 2047 N N . SER A 1 248 ? -22.914 -4.515 12.430 1.00 81.38 248 SER A N 1
ATOM 2048 C CA . SER A 1 248 ? -22.204 -3.951 13.583 1.00 81.38 248 SER A CA 1
ATOM 2049 C C . SER A 1 248 ? -21.794 -2.488 13.399 1.00 81.38 248 SER A C 1
ATOM 2051 O O . SER A 1 248 ? -21.605 -1.774 14.390 1.00 81.38 248 SER A O 1
ATOM 2053 N N . THR A 1 249 ? -21.679 -2.028 12.153 1.00 88.12 249 THR A N 1
ATOM 2054 C CA . THR A 1 249 ? -21.424 -0.621 11.815 1.00 88.12 249 THR A CA 1
ATOM 2055 C C . THR A 1 249 ? -22.700 0.204 11.655 1.00 88.12 249 THR A C 1
ATOM 2057 O O . THR A 1 249 ? -22.610 1.431 11.703 1.00 88.12 249 THR A O 1
ATOM 2060 N N . ASP A 1 250 ? -23.867 -0.450 11.607 1.00 90.62 250 ASP A N 1
ATOM 2061 C CA . ASP A 1 250 ? -25.175 0.155 11.312 1.00 90.62 250 ASP A CA 1
ATOM 2062 C C . ASP A 1 250 ? -25.193 0.818 9.924 1.00 90.62 250 ASP A C 1
ATOM 2064 O O . ASP A 1 250 ? -25.703 1.922 9.749 1.00 90.62 250 ASP A O 1
ATOM 2068 N N . LEU A 1 251 ? -24.581 0.146 8.941 1.00 91.25 251 LEU A N 1
ATOM 2069 C CA . LEU A 1 251 ? -24.480 0.611 7.558 1.00 91.25 251 LEU A CA 1
ATOM 2070 C C . LEU A 1 251 ? -25.177 -0.371 6.605 1.00 91.25 251 LEU A C 1
ATOM 2072 O O . LEU A 1 251 ? -25.098 -1.586 6.810 1.00 91.25 251 LEU A O 1
ATOM 2076 N N . PRO A 1 252 ? -25.869 0.122 5.563 1.00 93.56 252 PRO A N 1
ATOM 2077 C CA . PRO A 1 252 ? -26.480 -0.741 4.561 1.00 93.56 252 PRO A CA 1
ATOM 2078 C C . PRO A 1 252 ? -25.416 -1.390 3.668 1.00 93.56 252 PRO A C 1
ATOM 2080 O O . PRO A 1 252 ? -24.306 -0.872 3.523 1.00 93.56 252 PRO A O 1
ATOM 2083 N N . LEU A 1 253 ? -25.769 -2.512 3.036 1.00 93.75 253 LEU A N 1
ATOM 2084 C CA . LEU A 1 253 ? -25.002 -3.048 1.913 1.00 93.75 253 LEU A CA 1
ATOM 2085 C C . LEU A 1 253 ? -25.306 -2.201 0.673 1.00 93.75 253 LEU A C 1
ATOM 2087 O O . LEU A 1 253 ? -26.443 -2.189 0.208 1.00 93.75 253 LEU A O 1
ATOM 2091 N N . LEU A 1 254 ? -24.292 -1.517 0.160 1.00 92.62 254 LEU A N 1
ATOM 2092 C CA . LEU A 1 254 ? -24.315 -0.785 -1.099 1.00 92.62 254 LEU A CA 1
ATOM 2093 C C . LEU A 1 254 ? -23.475 -1.561 -2.117 1.00 92.62 254 LEU A C 1
ATOM 2095 O O . LEU A 1 254 ? -22.567 -2.315 -1.744 1.00 92.62 254 LEU A O 1
ATOM 2099 N N . GLU A 1 255 ? -23.810 -1.434 -3.397 1.00 85.94 255 GLU A N 1
ATOM 2100 C CA . GLU A 1 255 ? -23.204 -2.259 -4.442 1.00 85.94 255 GLU A CA 1
ATOM 2101 C C . GLU A 1 255 ? -21.748 -1.848 -4.667 1.00 85.94 255 GLU A C 1
ATOM 2103 O O . GLU A 1 255 ? -20.863 -2.698 -4.804 1.00 85.94 255 GLU A O 1
ATOM 2108 N N . LYS A 1 256 ? -21.493 -0.537 -4.646 1.00 90.06 256 LYS A N 1
ATOM 2109 C CA . LYS A 1 256 ? -20.213 0.069 -5.012 1.00 90.06 256 LYS A CA 1
ATOM 2110 C C . LYS A 1 256 ? -19.615 0.836 -3.847 1.00 90.06 256 LYS A C 1
ATOM 2112 O O . LYS A 1 256 ? -20.314 1.430 -3.032 1.00 90.06 256 LYS A O 1
ATOM 2117 N N . ILE A 1 257 ? -18.287 0.871 -3.788 1.00 91.00 257 ILE A N 1
ATOM 2118 C CA . ILE A 1 257 ? -17.594 1.613 -2.728 1.00 91.00 257 ILE A CA 1
ATOM 2119 C C . ILE A 1 257 ? -17.768 3.131 -2.834 1.00 91.00 257 ILE A C 1
ATOM 2121 O O . ILE A 1 257 ? -17.717 3.794 -1.804 1.00 91.00 257 ILE A O 1
ATOM 2125 N N . SER A 1 258 ? -18.012 3.677 -4.032 1.00 87.06 258 SER A N 1
ATOM 2126 C CA . SER A 1 258 ? -18.300 5.109 -4.226 1.00 87.06 258 SER A CA 1
ATOM 2127 C C . SER A 1 258 ? -19.614 5.568 -3.593 1.00 87.06 258 SER A C 1
ATOM 2129 O O . SER A 1 258 ? -19.818 6.763 -3.413 1.00 87.06 258 SER A O 1
ATOM 2131 N N . GLU A 1 259 ? -20.507 4.642 -3.246 1.00 91.12 259 GLU A N 1
ATOM 2132 C CA . GLU A 1 259 ? -21.792 4.958 -2.615 1.00 91.12 259 GLU A CA 1
ATOM 2133 C C . GLU A 1 259 ? -21.642 5.177 -1.097 1.00 91.12 259 GLU A C 1
ATOM 2135 O O . GLU A 1 259 ? -22.550 5.692 -0.443 1.00 91.12 259 GLU A O 1
ATOM 2140 N N . TYR A 1 260 ? -20.483 4.827 -0.527 1.00 89.69 260 TYR A N 1
ATOM 2141 C CA . TYR A 1 260 ? -20.148 5.079 0.872 1.00 89.69 260 TYR A CA 1
ATOM 2142 C C . TYR A 1 260 ? -19.397 6.401 1.042 1.00 89.69 260 TYR A C 1
ATOM 2144 O O . TYR A 1 260 ? -18.524 6.754 0.254 1.00 89.69 260 TYR A O 1
ATOM 2152 N N . GLN A 1 261 ? -19.659 7.098 2.150 1.00 87.00 261 GLN A N 1
ATOM 2153 C CA . GLN A 1 261 ? -18.789 8.187 2.599 1.00 87.00 261 GLN A CA 1
ATOM 2154 C C . GLN A 1 261 ? -17.431 7.620 3.041 1.00 87.00 261 GLN A C 1
ATOM 2156 O O . GLN A 1 261 ? -17.382 6.545 3.642 1.00 87.00 261 GLN A O 1
ATOM 2161 N N . GLU A 1 262 ? -16.330 8.356 2.837 1.00 81.38 262 GLU A N 1
ATOM 2162 C CA . GLU A 1 262 ? -14.975 7.869 3.173 1.00 81.38 262 GLU A CA 1
ATOM 2163 C C . GLU A 1 262 ? -14.870 7.410 4.640 1.00 81.38 262 GLU A C 1
ATOM 2165 O O . GLU A 1 262 ? -14.340 6.336 4.929 1.00 81.38 262 GLU A O 1
ATOM 2170 N N . LYS A 1 263 ? -15.458 8.172 5.571 1.00 79.06 263 LYS A N 1
ATOM 2171 C CA . LYS A 1 263 ? -15.503 7.824 7.003 1.00 79.06 263 LYS A CA 1
ATOM 2172 C C . LYS A 1 263 ? -16.228 6.501 7.286 1.00 79.06 263 LYS A C 1
ATOM 2174 O O . LYS A 1 263 ? -15.830 5.761 8.184 1.00 79.06 263 LYS A O 1
ATOM 2179 N N . ASP A 1 264 ? -17.283 6.207 6.530 1.00 88.19 264 ASP A N 1
ATOM 2180 C CA . ASP A 1 264 ? -18.093 5.005 6.711 1.00 88.19 264 ASP A CA 1
ATOM 2181 C C . ASP A 1 264 ? -17.350 3.799 6.137 1.00 88.19 264 ASP A C 1
ATOM 2183 O O . ASP A 1 264 ? -17.277 2.754 6.781 1.00 88.19 264 ASP A O 1
ATOM 2187 N N . LEU A 1 265 ? -16.698 3.974 4.985 1.00 88.69 265 LEU A N 1
ATOM 2188 C CA . LEU A 1 265 ? -15.869 2.945 4.367 1.00 88.69 265 LEU A CA 1
ATOM 2189 C C . LEU A 1 265 ? -14.679 2.555 5.260 1.00 88.69 265 LEU A C 1
ATOM 2191 O O . LEU A 1 265 ? -14.414 1.365 5.431 1.00 88.69 265 LEU A O 1
ATOM 2195 N N . LEU A 1 266 ? -14.020 3.533 5.894 1.00 84.50 266 LEU A N 1
ATOM 2196 C CA . LEU A 1 266 ? -12.965 3.283 6.887 1.00 84.50 266 LEU A CA 1
ATOM 2197 C C . LEU A 1 266 ? -13.494 2.479 8.081 1.00 84.50 266 LEU A C 1
ATOM 2199 O O . LEU A 1 266 ? -12.874 1.503 8.501 1.00 84.50 266 LEU A O 1
ATOM 2203 N N . ARG A 1 267 ? -14.679 2.830 8.590 1.00 82.12 267 ARG A N 1
ATOM 2204 C CA . ARG A 1 267 ? -15.315 2.106 9.696 1.00 82.12 267 ARG A CA 1
ATOM 2205 C C . ARG A 1 267 ? -15.662 0.660 9.320 1.00 82.12 267 ARG A C 1
ATOM 2207 O O . ARG A 1 267 ? -15.506 -0.235 10.152 1.00 82.12 267 ARG A O 1
ATOM 2214 N N . ILE A 1 268 ? -16.117 0.418 8.086 1.00 94.50 268 ILE A N 1
ATOM 2215 C CA . ILE A 1 268 ? -16.363 -0.934 7.553 1.00 94.50 268 ILE A CA 1
ATOM 2216 C C . ILE A 1 268 ? -15.043 -1.703 7.434 1.00 94.50 268 ILE A C 1
ATOM 2218 O O . ILE A 1 268 ? -14.985 -2.860 7.845 1.00 94.50 268 ILE A O 1
ATOM 2222 N N . GLU A 1 269 ? -13.983 -1.085 6.907 1.00 92.81 269 GLU A N 1
ATOM 2223 C CA . GLU A 1 269 ? -12.656 -1.701 6.778 1.00 92.81 269 GLU A CA 1
ATOM 2224 C C . GLU A 1 269 ? -12.124 -2.177 8.134 1.00 92.81 269 GLU A C 1
ATOM 2226 O O . GLU A 1 269 ? -11.810 -3.361 8.299 1.00 92.81 269 GLU A O 1
ATOM 2231 N N . GLU A 1 270 ? -12.069 -1.269 9.111 1.00 84.69 270 GLU A N 1
ATOM 2232 C CA . GLU A 1 270 ? -11.568 -1.554 10.454 1.00 84.69 270 GLU A CA 1
ATOM 2233 C C . GLU A 1 270 ? -12.366 -2.681 11.106 1.00 84.69 270 GLU A C 1
ATOM 2235 O O . GLU A 1 270 ? -11.791 -3.625 11.656 1.00 84.69 270 GLU A O 1
ATOM 2240 N N . LYS A 1 271 ? -13.698 -2.622 10.993 1.00 91.88 271 LYS A N 1
ATOM 2241 C CA . LYS A 1 271 ? -14.578 -3.611 11.607 1.00 91.88 271 LYS A CA 1
ATOM 2242 C C . LYS A 1 271 ? -14.518 -4.972 10.908 1.00 91.88 271 LYS A C 1
ATOM 2244 O O . LYS A 1 271 ? -14.547 -5.999 11.584 1.00 91.88 271 LYS A O 1
ATOM 2249 N N . CYS A 1 272 ? -14.384 -4.999 9.583 1.00 95.69 272 CYS A N 1
ATOM 2250 C CA . CYS A 1 272 ? -14.212 -6.231 8.818 1.00 95.69 272 CYS A CA 1
ATOM 2251 C C . CYS A 1 272 ? -12.914 -6.932 9.219 1.00 95.69 272 CYS A C 1
ATOM 2253 O O . CYS A 1 272 ? -12.919 -8.129 9.513 1.00 95.69 272 CYS A O 1
ATOM 2255 N N . LEU A 1 273 ? -11.809 -6.185 9.295 1.00 91.56 273 LEU A N 1
ATOM 2256 C CA . LEU A 1 273 ? -10.526 -6.723 9.734 1.00 91.56 273 LEU A CA 1
ATOM 2257 C C . LEU A 1 273 ? -10.588 -7.207 11.191 1.00 91.56 273 LEU A C 1
ATOM 2259 O O . LEU A 1 273 ? -10.107 -8.300 11.485 1.00 91.56 273 LEU A O 1
ATOM 2263 N N . GLU A 1 274 ? -11.218 -6.436 12.084 1.00 85.38 274 GLU A N 1
ATOM 2264 C CA . GLU A 1 274 ? -11.458 -6.824 13.482 1.00 85.38 274 GLU A CA 1
ATOM 2265 C C . GLU A 1 274 ? -12.166 -8.184 13.564 1.00 85.38 274 GLU A C 1
ATOM 2267 O O . GLU A 1 274 ? -11.707 -9.068 14.286 1.00 85.38 274 GLU A O 1
ATOM 2272 N N . LEU A 1 275 ? -13.249 -8.373 12.803 1.00 89.75 275 LEU A N 1
ATOM 2273 C CA . LEU A 1 275 ? -14.014 -9.621 12.806 1.00 89.75 275 LEU A CA 1
ATOM 2274 C C . LEU A 1 275 ? -13.219 -10.803 12.244 1.00 89.75 275 LEU A C 1
ATOM 2276 O O . LEU A 1 275 ? -13.303 -11.898 12.789 1.00 89.75 275 LEU A O 1
ATOM 2280 N N . HIS A 1 276 ? -12.385 -10.597 11.224 1.00 93.06 276 HIS A N 1
ATOM 2281 C CA . HIS A 1 276 ? -11.507 -11.663 10.733 1.00 93.06 276 HIS A CA 1
ATOM 2282 C C . HIS A 1 276 ? -10.566 -12.179 11.828 1.00 93.06 276 HIS A C 1
ATOM 2284 O O . HIS A 1 276 ? -10.396 -13.384 11.964 1.00 93.06 276 HIS A O 1
ATOM 2290 N N . TYR A 1 277 ? -9.997 -11.293 12.651 1.00 85.81 277 TYR A N 1
ATOM 2291 C CA . TYR A 1 277 ? -9.207 -11.726 13.807 1.00 85.81 277 TYR A CA 1
ATOM 2292 C C . TYR A 1 277 ? -10.066 -12.318 14.931 1.00 85.81 277 TYR A C 1
ATOM 2294 O O . TYR A 1 277 ? -9.603 -13.227 15.617 1.00 85.81 277 TYR A O 1
ATOM 2302 N N . HIS A 1 278 ? -11.300 -11.838 15.121 1.00 82.75 278 HIS A N 1
ATOM 2303 C CA . HIS A 1 278 ? -12.234 -12.391 16.108 1.00 82.75 278 HIS A CA 1
ATOM 2304 C C . HIS A 1 278 ? -12.515 -13.879 15.861 1.00 82.75 278 HIS A C 1
ATOM 2306 O O . HIS A 1 278 ? -12.467 -14.679 16.794 1.00 82.75 278 HIS A O 1
ATOM 2312 N N . TYR A 1 279 ? -12.738 -14.252 14.599 1.00 85.38 279 TYR A N 1
ATOM 2313 C CA . TYR A 1 279 ? -12.983 -15.637 14.192 1.00 85.38 279 TYR A CA 1
ATOM 2314 C C . TYR A 1 279 ? -11.711 -16.489 14.075 1.00 85.38 279 TYR A C 1
ATOM 2316 O O . TYR A 1 279 ? -11.793 -17.659 13.710 1.00 85.38 279 TYR A O 1
ATOM 2324 N N . GLY A 1 280 ? -10.547 -15.946 14.437 1.00 85.56 280 GLY A N 1
ATOM 2325 C CA . GLY A 1 280 ? -9.267 -16.645 14.397 1.00 85.56 280 GLY A CA 1
ATOM 2326 C C . GLY A 1 280 ? -8.554 -16.543 13.048 1.00 85.56 280 GLY A C 1
ATOM 2327 O O . GLY A 1 280 ? -9.062 -16.009 12.060 1.00 85.56 280 GLY A O 1
ATOM 2328 N N . LEU A 1 281 ? -7.312 -17.022 13.016 1.00 90.12 281 LEU A N 1
ATOM 2329 C CA . LEU A 1 281 ? -6.522 -17.053 11.785 1.00 90.12 281 LEU A CA 1
ATOM 2330 C C . LEU A 1 281 ? -7.111 -18.052 10.781 1.00 90.12 281 LEU A C 1
ATOM 2332 O O . LEU A 1 281 ? -7.787 -19.001 11.149 1.00 90.12 281 LEU A O 1
ATOM 2336 N N . GLY A 1 282 ? -6.861 -17.846 9.494 1.00 92.88 282 GLY A N 1
ATOM 2337 C CA . GLY A 1 282 ? -7.192 -18.847 8.486 1.00 92.88 282 GLY A CA 1
ATOM 2338 C C . GLY A 1 282 ? -6.087 -19.891 8.334 1.00 92.88 282 GLY A C 1
ATOM 2339 O O . GLY A 1 282 ? -4.984 -19.755 8.875 1.00 92.88 282 GLY A O 1
ATOM 2340 N N . ILE A 1 283 ? -6.357 -20.910 7.525 1.00 93.19 283 ILE A N 1
ATOM 2341 C CA . ILE A 1 283 ? -5.363 -21.919 7.148 1.00 93.19 283 ILE A CA 1
ATOM 2342 C C . ILE A 1 283 ? -4.860 -21.674 5.724 1.00 93.19 283 ILE A C 1
ATOM 2344 O O . ILE A 1 283 ? -5.656 -21.498 4.800 1.00 93.19 283 ILE A O 1
ATOM 2348 N N . PRO A 1 284 ? -3.541 -21.640 5.491 1.00 95.81 284 PRO A N 1
ATOM 2349 C CA . PRO A 1 284 ? -3.016 -21.574 4.138 1.00 95.81 284 PRO A CA 1
ATOM 2350 C C . PRO A 1 284 ? -3.203 -22.909 3.411 1.00 95.81 284 PRO A C 1
ATOM 2352 O O . PRO A 1 284 ? -2.713 -23.950 3.845 1.00 95.81 284 PRO A O 1
ATOM 2355 N N . LEU A 1 285 ? -3.843 -22.875 2.253 1.00 95.88 285 LEU A N 1
ATOM 2356 C CA . LEU A 1 285 ? -4.010 -24.006 1.347 1.00 95.88 285 LEU A CA 1
ATOM 2357 C C . LEU A 1 285 ? -3.416 -23.652 -0.011 1.00 95.88 285 LEU A C 1
ATOM 2359 O O . LEU A 1 285 ? -3.426 -22.492 -0.411 1.00 95.88 285 LEU A O 1
ATOM 2363 N N . LEU A 1 286 ? -2.894 -24.632 -0.747 1.00 95.75 286 LEU A N 1
ATOM 2364 C CA . LEU A 1 286 ? -2.604 -24.402 -2.163 1.00 95.75 286 LEU A CA 1
ATOM 2365 C C . LEU A 1 286 ? -3.904 -24.052 -2.884 1.00 95.75 286 LEU A C 1
ATOM 2367 O O . LEU A 1 286 ? -4.950 -24.616 -2.577 1.00 95.75 286 LEU A O 1
ATOM 2371 N N . ARG A 1 287 ? -3.833 -23.168 -3.877 1.00 95.19 287 ARG A N 1
ATOM 2372 C CA . ARG A 1 287 ? -5.012 -22.754 -4.646 1.00 95.19 287 ARG A CA 1
ATOM 2373 C C . ARG A 1 287 ? -5.805 -23.923 -5.245 1.00 95.19 287 ARG A C 1
ATOM 2375 O O . ARG A 1 287 ? -7.022 -23.827 -5.340 1.00 95.19 287 ARG A O 1
ATOM 2382 N N . THR A 1 288 ? -5.137 -25.002 -5.656 1.00 95.56 288 THR A N 1
ATOM 2383 C CA . THR A 1 288 ? -5.798 -26.227 -6.143 1.00 95.56 288 THR A CA 1
ATOM 2384 C C . THR A 1 288 ? -6.591 -26.891 -5.021 1.00 95.56 288 THR A C 1
ATOM 2386 O O . THR A 1 288 ? -7.804 -26.982 -5.112 1.00 95.56 288 THR A O 1
ATOM 2389 N N . ILE A 1 289 ? -5.933 -27.171 -3.897 1.00 95.44 289 ILE A N 1
ATOM 2390 C CA . ILE A 1 289 ? -6.532 -27.770 -2.696 1.00 95.44 289 ILE A CA 1
ATOM 2391 C C . ILE A 1 289 ? -7.709 -26.937 -2.167 1.00 95.44 289 ILE A C 1
ATOM 2393 O O . ILE A 1 289 ? -8.741 -27.480 -1.793 1.00 95.44 289 ILE A O 1
ATOM 2397 N N . HIS A 1 290 ? -7.572 -25.609 -2.154 1.00 94.62 290 HIS A N 1
ATOM 2398 C CA . HIS A 1 290 ? -8.626 -24.691 -1.721 1.00 94.62 290 HIS A CA 1
ATOM 2399 C C . HIS A 1 290 ? -9.876 -24.779 -2.611 1.00 94.62 290 HIS A C 1
ATOM 2401 O O . HIS A 1 290 ? -10.999 -24.747 -2.111 1.00 94.62 290 HIS A O 1
ATOM 2407 N N . LYS A 1 291 ? -9.688 -24.909 -3.931 1.00 94.31 291 LYS A N 1
ATOM 2408 C CA . LYS A 1 291 ? -10.789 -25.119 -4.879 1.00 94.31 291 LYS A CA 1
ATOM 2409 C C . LYS A 1 291 ? -11.408 -26.503 -4.723 1.00 94.31 291 LYS A C 1
ATOM 2411 O O . LYS A 1 291 ? -12.630 -26.592 -4.729 1.00 94.31 291 LYS A O 1
ATOM 2416 N N . ASP A 1 292 ? -10.590 -27.537 -4.551 1.00 94.44 292 ASP A N 1
ATOM 2417 C CA . ASP A 1 292 ? -11.056 -28.917 -4.390 1.00 94.44 292 ASP A CA 1
ATOM 2418 C C . ASP A 1 292 ? -11.915 -29.060 -3.129 1.00 94.44 292 ASP A C 1
ATOM 2420 O O . ASP A 1 292 ? -12.981 -29.670 -3.176 1.00 94.44 292 ASP A O 1
ATOM 2424 N N . TYR A 1 293 ? -11.502 -28.416 -2.032 1.00 93.75 293 TYR A N 1
ATOM 2425 C CA . TYR A 1 293 ? -12.293 -28.329 -0.806 1.00 93.75 293 TYR A CA 1
ATOM 2426 C C . TYR A 1 293 ? -13.672 -27.708 -1.069 1.00 93.75 293 TYR A C 1
ATOM 2428 O O . TYR A 1 293 ? -14.701 -28.327 -0.804 1.00 93.75 293 TYR A O 1
ATOM 2436 N N . HIS A 1 294 ? -13.706 -26.514 -1.671 1.00 91.81 294 HIS A N 1
ATOM 2437 C CA . HIS A 1 294 ? -14.964 -25.828 -1.979 1.00 91.81 294 HIS A CA 1
ATOM 2438 C C . HIS A 1 294 ? -15.825 -26.542 -3.030 1.00 91.81 294 HIS A C 1
ATOM 2440 O O . HIS A 1 294 ? -17.037 -26.337 -3.060 1.00 91.81 294 HIS A O 1
ATOM 2446 N N . SER A 1 295 ? -15.225 -27.366 -3.891 1.00 92.44 295 SER A N 1
ATOM 2447 C CA . SER A 1 295 ? -15.954 -28.197 -4.850 1.00 92.44 295 SER A CA 1
ATOM 2448 C C . SER A 1 295 ? -16.689 -29.355 -4.177 1.00 92.44 295 SER A C 1
ATOM 2450 O O . SER A 1 295 ? -17.702 -29.795 -4.710 1.00 92.44 295 SER A O 1
ATOM 2452 N N . GLN A 1 296 ? -16.183 -29.859 -3.048 1.00 91.12 296 GLN A N 1
ATOM 2453 C CA . GLN A 1 296 ? -16.774 -30.994 -2.333 1.00 91.12 296 GLN A CA 1
ATOM 2454 C C . GLN A 1 296 ? -17.763 -30.553 -1.248 1.00 91.12 296 GLN A C 1
ATOM 2456 O O . GLN A 1 296 ? -18.833 -31.137 -1.134 1.00 91.12 296 GLN A O 1
ATOM 2461 N N . TYR A 1 297 ? -17.424 -29.512 -0.482 1.00 87.75 297 TYR A N 1
ATOM 2462 C CA . TYR A 1 297 ? -18.182 -29.099 0.711 1.00 87.75 297 TYR A CA 1
ATOM 2463 C C . TYR A 1 297 ? -18.916 -27.760 0.537 1.00 87.75 297 TYR A C 1
ATOM 2465 O O . TYR A 1 297 ? -19.554 -27.262 1.459 1.00 87.75 297 TYR A O 1
ATOM 2473 N N . GLY A 1 298 ? -18.844 -27.153 -0.650 1.00 84.75 298 GLY A N 1
ATOM 2474 C CA . GLY A 1 298 ? -19.506 -25.884 -0.939 1.00 84.75 298 GLY A CA 1
ATOM 2475 C C . GLY A 1 298 ? -18.788 -24.662 -0.356 1.00 84.75 298 GLY A C 1
ATOM 2476 O O . GLY A 1 298 ? -17.605 -24.691 -0.012 1.00 84.75 298 GLY A O 1
ATOM 2477 N N . LYS A 1 299 ? -19.497 -23.527 -0.321 1.00 78.94 299 LYS A N 1
ATOM 2478 C CA . LYS A 1 299 ? -18.973 -22.210 0.107 1.00 78.94 299 LYS A CA 1
ATOM 2479 C C . LYS A 1 299 ? -19.633 -21.676 1.379 1.00 78.94 299 LYS A C 1
ATOM 2481 O O . LYS A 1 299 ? -19.441 -20.502 1.701 1.00 78.94 299 LYS A O 1
ATOM 2486 N N . GLU A 1 300 ? -20.447 -22.496 2.033 1.00 75.50 300 GLU A N 1
ATOM 2487 C CA . GLU A 1 300 ? -21.128 -22.113 3.267 1.00 75.50 300 GLU A CA 1
ATOM 2488 C C . GLU A 1 300 ? -20.133 -21.996 4.427 1.00 75.50 300 GLU A C 1
ATOM 2490 O O . GLU A 1 300 ? -18.922 -22.152 4.241 1.00 75.50 300 GLU A O 1
ATOM 2495 N N . ASP A 1 301 ? -20.621 -21.607 5.607 1.00 68.56 301 ASP A N 1
ATOM 2496 C CA . ASP A 1 301 ? -19.790 -21.601 6.808 1.00 68.56 301 ASP A CA 1
ATOM 2497 C C . ASP A 1 301 ? -19.250 -23.017 7.033 1.00 68.56 301 ASP A C 1
ATOM 2499 O O . ASP A 1 301 ? -19.990 -23.943 7.354 1.00 68.56 301 ASP A O 1
ATOM 2503 N N . GLY A 1 302 ? -17.952 -23.179 6.771 1.00 66.00 302 GLY A N 1
ATOM 2504 C CA . GLY A 1 302 ? -17.243 -24.403 7.084 1.00 66.00 302 GLY A CA 1
ATOM 2505 C C . GLY A 1 302 ? -17.189 -24.574 8.593 1.00 66.00 302 GLY A C 1
ATOM 2506 O O . GLY A 1 302 ? -17.171 -23.602 9.347 1.00 66.00 302 GLY A O 1
ATOM 2507 N N . ASP A 1 303 ? -17.150 -25.822 9.020 1.00 76.44 303 ASP A N 1
ATOM 2508 C CA . ASP A 1 303 ? -16.763 -26.169 10.376 1.00 76.44 303 ASP A CA 1
ATOM 2509 C C . ASP A 1 303 ? -15.405 -26.871 10.321 1.00 76.44 303 ASP A C 1
ATOM 2511 O O . ASP A 1 303 ? -15.071 -27.535 9.331 1.00 76.44 303 ASP A O 1
ATOM 2515 N N . ILE A 1 304 ? -14.612 -26.752 11.383 1.00 84.19 304 ILE A N 1
ATOM 2516 C CA . ILE A 1 304 ? -13.321 -27.433 11.495 1.00 84.19 304 ILE A CA 1
ATOM 2517 C C . ILE A 1 304 ? -13.470 -28.930 11.208 1.00 84.19 304 ILE A C 1
ATOM 2519 O O . ILE A 1 304 ? -12.621 -29.501 10.532 1.00 84.19 304 ILE A O 1
ATOM 2523 N N . HIS A 1 305 ? -14.585 -29.538 11.621 1.00 85.25 305 HIS A N 1
ATOM 2524 C CA . HIS A 1 305 ? -14.887 -30.944 11.374 1.00 85.25 305 HIS A CA 1
ATOM 2525 C C . HIS A 1 305 ? -14.955 -31.285 9.877 1.00 85.25 305 HIS A C 1
ATOM 2527 O O . HIS A 1 305 ? -14.308 -32.238 9.450 1.00 85.25 305 HIS A O 1
ATOM 2533 N N . THR A 1 306 ? -15.622 -30.463 9.061 1.00 88.50 306 THR A N 1
ATOM 2534 C CA . THR A 1 306 ? -15.692 -30.667 7.598 1.00 88.50 306 THR A CA 1
ATOM 2535 C C . THR A 1 306 ? -14.325 -30.531 6.923 1.00 88.50 306 THR A C 1
ATOM 2537 O O . THR A 1 306 ? -13.979 -31.294 6.019 1.00 88.50 306 THR A O 1
ATOM 2540 N N . PHE A 1 307 ? -13.490 -29.603 7.400 1.00 89.94 307 PHE A N 1
ATOM 2541 C CA . PHE A 1 307 ? -12.123 -29.479 6.906 1.00 89.94 307 PHE A CA 1
ATOM 2542 C C . PHE A 1 307 ? -11.256 -30.681 7.298 1.00 89.94 307 PHE A C 1
ATOM 2544 O O . PHE A 1 307 ? -10.468 -31.160 6.480 1.00 89.94 307 PHE A O 1
ATOM 2551 N N . MET A 1 308 ? -11.400 -31.181 8.526 1.00 88.38 308 MET A N 1
ATOM 2552 C CA . MET A 1 308 ? -10.674 -32.362 8.994 1.00 88.38 308 MET A CA 1
ATOM 2553 C C . MET A 1 308 ? -11.085 -33.614 8.215 1.00 88.38 308 MET A C 1
ATOM 2555 O O . MET A 1 308 ? -10.209 -34.363 7.794 1.00 88.38 308 MET A O 1
ATOM 2559 N N . GLU A 1 309 ? -12.377 -33.786 7.926 1.00 90.38 309 GLU A N 1
ATOM 2560 C CA . GLU A 1 309 ? -12.873 -34.863 7.063 1.00 90.38 309 GLU A CA 1
ATOM 2561 C C . GLU A 1 309 ? -12.233 -34.799 5.668 1.00 90.38 309 GLU A C 1
ATOM 2563 O O . GLU A 1 309 ? -11.713 -35.796 5.163 1.00 90.38 309 GLU A O 1
ATOM 2568 N N . PHE A 1 310 ? -12.187 -33.612 5.052 1.00 92.06 310 PHE A N 1
ATOM 2569 C CA . PHE A 1 310 ? -11.499 -33.414 3.775 1.00 92.06 310 PHE A CA 1
ATOM 2570 C C . PHE A 1 310 ? -10.003 -33.750 3.852 1.00 92.06 310 PHE A C 1
ATOM 2572 O O . PHE A 1 310 ? -9.471 -34.415 2.957 1.00 92.06 310 PHE A O 1
ATOM 2579 N N . ALA A 1 311 ? -9.321 -33.293 4.903 1.00 91.12 311 ALA A N 1
ATOM 2580 C CA . ALA A 1 311 ? -7.897 -33.529 5.112 1.00 91.12 311 ALA A CA 1
ATOM 2581 C C . ALA A 1 311 ? -7.582 -35.022 5.292 1.00 91.12 311 ALA A C 1
ATOM 2583 O O . ALA A 1 311 ? -6.618 -35.521 4.709 1.00 91.12 311 ALA A O 1
ATOM 2584 N N . GLU A 1 312 ? -8.405 -35.748 6.046 1.00 90.06 312 GLU A N 1
ATOM 2585 C CA . GLU A 1 312 ? -8.253 -37.188 6.236 1.00 90.06 312 GLU A CA 1
ATOM 2586 C C . GLU A 1 312 ? -8.552 -37.945 4.937 1.00 90.06 312 GLU A C 1
ATOM 2588 O O . GLU A 1 312 ? -7.710 -38.705 4.458 1.00 90.06 312 GLU A O 1
ATOM 2593 N N . LYS A 1 313 ? -9.702 -37.677 4.308 1.00 91.06 313 LYS A N 1
ATOM 2594 C CA . LYS A 1 313 ? -10.158 -38.384 3.104 1.00 91.06 313 LYS A CA 1
ATOM 2595 C C . LYS A 1 313 ? -9.231 -38.190 1.906 1.00 91.06 313 LYS A C 1
ATOM 2597 O O . LYS A 1 313 ? -8.976 -39.138 1.170 1.00 91.06 313 LYS A O 1
ATOM 2602 N N . CYS A 1 314 ? -8.754 -36.966 1.679 1.00 90.19 314 CYS A N 1
ATOM 2603 C CA . CYS A 1 314 ? -7.993 -36.633 0.471 1.00 90.19 314 CYS A CA 1
ATOM 2604 C C . CYS A 1 314 ? -6.472 -36.662 0.680 1.00 90.19 314 CYS A C 1
ATOM 2606 O O . CYS A 1 314 ? -5.737 -36.782 -0.298 1.00 90.19 314 CYS A O 1
ATOM 2608 N N . TYR A 1 315 ? -5.992 -36.525 1.922 1.00 88.19 315 TYR A N 1
ATOM 2609 C CA . TYR A 1 315 ? -4.559 -36.387 2.224 1.00 88.19 315 TYR A CA 1
ATOM 2610 C C . TYR A 1 315 ? -4.061 -37.324 3.335 1.00 88.19 315 TYR A C 1
ATOM 2612 O O . TYR A 1 315 ? -2.873 -37.291 3.651 1.00 88.19 315 TYR A O 1
ATOM 2620 N N . GLY A 1 316 ? -4.922 -38.163 3.922 1.00 85.44 316 GLY A N 1
ATOM 2621 C CA . GLY A 1 316 ? -4.536 -39.162 4.924 1.00 85.44 316 GLY A CA 1
ATOM 2622 C C . GLY A 1 316 ? -4.042 -38.579 6.251 1.00 85.44 316 GLY A C 1
ATOM 2623 O O . GLY A 1 316 ? -3.350 -39.266 7.001 1.00 85.44 316 GLY A O 1
ATOM 2624 N N . VAL A 1 317 ? -4.347 -37.311 6.548 1.00 79.12 317 VAL A N 1
ATOM 2625 C CA . VAL A 1 317 ? -3.866 -36.642 7.765 1.00 79.12 317 VAL A CA 1
ATOM 2626 C C . VAL A 1 317 ? -4.757 -37.016 8.956 1.00 79.12 317 VAL A C 1
ATOM 2628 O O . VAL A 1 317 ? -5.940 -36.695 8.944 1.00 79.12 317 VAL A O 1
ATOM 2631 N N . LYS A 1 318 ? -4.198 -37.656 9.997 1.00 72.56 318 LYS A N 1
ATOM 2632 C CA . LYS A 1 318 ? -4.930 -38.079 11.212 1.00 72.56 318 LYS A CA 1
ATOM 2633 C C . LYS A 1 318 ? -4.448 -37.380 12.489 1.00 72.56 318 LYS A C 1
ATOM 2635 O O . LYS A 1 318 ? -3.248 -37.191 12.676 1.00 72.56 318 LYS A O 1
ATOM 2640 N N . GLY A 1 319 ? -5.386 -37.081 13.396 1.00 63.81 319 GLY A N 1
ATOM 2641 C CA . GLY A 1 319 ? -5.169 -36.802 14.829 1.00 63.81 319 GLY A CA 1
ATOM 2642 C C . GLY A 1 319 ? -4.443 -35.497 15.184 1.00 63.81 319 GLY A C 1
ATOM 2643 O O . GLY A 1 319 ? -5.036 -34.593 15.763 1.00 63.81 319 GLY A O 1
ATOM 2644 N N . SER A 1 320 ? -3.164 -35.364 14.826 1.00 67.38 320 SER A N 1
ATOM 2645 C CA . SER A 1 320 ? -2.301 -34.252 15.268 1.00 67.38 320 SER A CA 1
ATOM 2646 C C . SER A 1 320 ? -2.645 -32.906 14.625 1.00 67.38 320 SER A C 1
ATOM 2648 O O . SER A 1 320 ? -2.369 -31.847 15.193 1.00 67.38 320 SER A O 1
ATOM 2650 N N . LEU A 1 321 ? -3.274 -32.929 13.446 1.00 76.25 321 LEU A N 1
ATOM 2651 C CA . LEU A 1 321 ? -3.648 -31.714 12.732 1.00 76.25 321 LEU A CA 1
ATOM 2652 C C . LEU A 1 321 ? -4.765 -30.949 13.448 1.00 76.25 321 LEU A C 1
ATOM 2654 O O . LEU A 1 321 ? -4.725 -29.725 13.455 1.00 76.25 321 LEU A O 1
ATOM 2658 N N . GLU A 1 322 ? -5.723 -31.628 14.081 1.00 74.25 322 GLU A N 1
ATOM 2659 C CA . GLU A 1 322 ? -6.841 -30.951 14.747 1.00 74.25 322 GLU A CA 1
ATOM 2660 C C . GLU A 1 322 ? -6.353 -30.124 15.937 1.00 74.25 322 GLU A C 1
ATOM 2662 O O . GLU A 1 322 ? -6.712 -28.956 16.080 1.00 74.25 322 GLU A O 1
ATOM 2667 N N . GLU A 1 323 ? -5.474 -30.704 16.755 1.00 74.19 323 GLU A N 1
ATOM 2668 C CA . GLU A 1 323 ? -4.850 -30.027 17.891 1.00 74.19 323 GLU A CA 1
ATOM 2669 C C . GLU A 1 323 ? -3.966 -28.869 17.432 1.00 74.19 323 GLU A C 1
ATOM 2671 O O . GLU A 1 323 ? -4.027 -27.782 18.003 1.00 74.19 323 GLU A O 1
ATOM 2676 N N . TRP A 1 324 ? -3.193 -29.055 16.358 1.00 71.38 324 TRP A N 1
ATOM 2677 C CA . TRP A 1 324 ? -2.378 -27.990 15.774 1.00 71.38 324 TRP A CA 1
ATOM 2678 C C . TRP A 1 324 ? -3.222 -26.855 15.206 1.00 71.38 324 TRP A C 1
ATOM 2680 O O . TRP A 1 324 ? -2.908 -25.685 15.431 1.00 71.38 324 TRP A O 1
ATOM 2690 N N . VAL A 1 325 ? -4.298 -27.182 14.490 1.00 75.50 325 VAL A N 1
ATOM 2691 C CA . VAL A 1 325 ? -5.253 -26.204 13.972 1.00 75.50 325 VAL A CA 1
ATOM 2692 C C . VAL A 1 325 ? -5.876 -25.461 15.148 1.00 75.50 325 VAL A C 1
ATOM 2694 O O . VAL A 1 325 ? -5.761 -24.243 15.194 1.00 75.50 325 VAL A O 1
ATOM 2697 N N . LYS A 1 326 ? -6.419 -26.149 16.157 1.00 74.25 326 LYS A N 1
ATOM 2698 C CA . LYS A 1 326 ? -6.993 -25.523 17.361 1.00 74.25 326 LYS A CA 1
ATOM 2699 C C . LYS A 1 326 ? -5.987 -24.616 18.083 1.00 74.25 326 LYS A C 1
ATOM 2701 O O . LYS A 1 326 ? -6.295 -23.453 18.335 1.00 74.25 326 LYS A O 1
ATOM 2706 N N . LEU A 1 327 ? -4.759 -25.086 18.315 1.00 70.69 327 LEU A N 1
ATOM 2707 C CA . LEU A 1 327 ? -3.686 -24.327 18.969 1.00 70.69 327 LEU A CA 1
ATOM 2708 C C . LEU A 1 327 ? -3.303 -23.061 18.185 1.00 70.69 327 LEU A C 1
ATOM 2710 O O . LEU A 1 327 ? -3.086 -21.996 18.768 1.00 70.69 327 LEU A O 1
ATOM 2714 N N . LYS A 1 328 ? -3.205 -23.156 16.853 1.00 69.75 328 LYS A N 1
ATOM 2715 C CA . LYS A 1 328 ? -2.849 -22.024 15.982 1.00 69.75 328 LYS A CA 1
ATOM 2716 C C . LYS A 1 328 ? -4.025 -21.078 15.728 1.00 69.75 328 LYS A C 1
ATOM 2718 O O . LYS A 1 328 ? -3.790 -19.888 15.528 1.00 69.75 328 LYS A O 1
ATOM 2723 N N . LEU A 1 329 ? -5.262 -21.574 15.776 1.00 66.00 329 LEU A N 1
ATOM 2724 C CA . LEU A 1 329 ? -6.488 -20.775 15.717 1.00 66.00 329 LEU A CA 1
ATOM 2725 C C . LEU A 1 329 ? -6.726 -19.979 17.007 1.00 66.00 329 LEU A C 1
ATOM 2727 O O . LEU A 1 329 ? -7.239 -18.862 16.940 1.00 66.00 329 LEU A O 1
ATOM 2731 N N . ASP A 1 330 ? -6.319 -20.509 18.163 1.00 63.88 330 ASP A N 1
ATOM 2732 C CA . ASP A 1 330 ? -6.368 -19.791 19.445 1.00 63.88 330 ASP A CA 1
ATOM 2733 C C . ASP A 1 330 ? -5.240 -18.757 19.603 1.00 63.88 330 ASP A C 1
ATOM 2735 O O . ASP A 1 330 ? -5.344 -17.841 20.428 1.00 63.88 330 ASP A O 1
ATOM 2739 N N . PHE A 1 331 ? -4.195 -18.830 18.769 1.00 49.94 331 PHE A N 1
ATOM 2740 C CA . PHE A 1 331 ? -3.086 -17.877 18.740 1.00 49.94 331 PHE A CA 1
ATOM 2741 C C . PHE A 1 331 ? -3.590 -16.488 18.303 1.00 49.94 331 PHE A C 1
ATOM 2743 O O . PHE A 1 331 ? -3.621 -16.134 17.126 1.00 49.94 331 PHE A O 1
ATOM 2750 N N . LYS A 1 332 ? -3.967 -15.683 19.304 1.00 48.38 332 LYS A N 1
ATOM 2751 C CA . LYS A 1 332 ? -4.626 -14.368 19.215 1.00 48.38 332 LYS A CA 1
ATOM 2752 C C . LYS A 1 332 ? -6.131 -14.401 18.921 1.00 48.38 332 LYS A C 1
ATOM 2754 O O . LYS A 1 332 ? -6.615 -13.518 18.208 1.00 48.38 332 LYS A O 1
ATOM 2759 N N . LYS A 1 333 ? -6.911 -15.238 19.618 1.00 47.16 333 LYS A N 1
ATOM 2760 C CA . LYS A 1 333 ? -8.254 -14.780 20.027 1.00 47.16 333 LYS A CA 1
ATOM 2761 C C . LYS A 1 333 ? -8.085 -13.590 20.966 1.00 47.16 333 LYS A C 1
ATOM 2763 O O . LYS A 1 333 ? -8.109 -13.693 22.187 1.00 47.16 333 LYS A O 1
ATOM 2768 N N . LYS A 1 334 ? -7.860 -12.417 20.384 1.00 43.44 334 LYS A N 1
ATOM 2769 C CA . LYS A 1 334 ? -8.104 -11.157 21.066 1.00 43.44 334 LYS A CA 1
ATOM 2770 C C . LYS A 1 334 ? -9.581 -11.241 21.489 1.00 43.44 334 LYS A C 1
ATOM 2772 O O . LYS A 1 334 ? -10.409 -11.432 20.601 1.00 43.44 334 LYS A O 1
ATOM 2777 N N . PRO A 1 335 ? -9.950 -11.126 22.781 1.00 44.22 335 PRO A N 1
ATOM 2778 C CA . PRO A 1 335 ? -11.346 -11.189 23.242 1.00 44.22 335 PRO A CA 1
ATOM 2779 C C . PRO A 1 335 ? -12.138 -9.933 22.828 1.00 44.22 335 PRO A C 1
ATOM 2781 O O . PRO A 1 335 ? -12.956 -9.394 23.568 1.00 44.22 335 PRO A O 1
ATOM 2784 N N . TYR A 1 336 ? -11.859 -9.416 21.639 1.00 45.16 336 TYR A N 1
ATOM 2785 C CA . TYR A 1 336 ? -12.500 -8.275 21.038 1.00 45.16 336 TYR A CA 1
ATOM 2786 C C . TYR A 1 336 ? -13.735 -8.779 20.317 1.00 45.16 336 TYR A C 1
ATOM 2788 O O . TYR A 1 336 ? -13.635 -9.663 19.475 1.00 45.16 336 TYR A O 1
ATOM 2796 N N . GLY A 1 337 ? -14.895 -8.219 20.642 1.00 52.94 337 GLY A N 1
ATOM 2797 C CA . GLY A 1 337 ? -16.039 -8.281 19.737 1.00 52.94 337 GLY A CA 1
ATOM 2798 C C . GLY A 1 337 ? -17.331 -8.788 20.354 1.00 52.94 337 GLY A C 1
ATOM 2799 O O . GLY A 1 337 ? -18.352 -8.168 20.087 1.00 52.94 337 GLY A O 1
ATOM 2800 N N . LYS A 1 338 ? -17.312 -9.820 21.212 1.00 62.34 338 LYS A N 1
ATOM 2801 C CA . LYS A 1 338 ? -18.552 -10.313 21.850 1.00 62.34 338 LYS A CA 1
ATOM 2802 C C . LYS A 1 338 ? -18.980 -9.452 23.029 1.00 62.34 338 LYS A C 1
ATOM 2804 O O . LYS A 1 338 ? -20.173 -9.285 23.265 1.00 62.34 338 LYS A O 1
ATOM 2809 N N . TYR A 1 339 ? -18.014 -8.882 23.747 1.00 77.19 339 TYR A N 1
ATOM 2810 C CA . TYR A 1 339 ? -18.293 -8.083 24.928 1.00 77.19 339 TYR A CA 1
ATOM 2811 C C . TYR A 1 339 ? -17.955 -6.605 24.736 1.00 77.19 339 TYR A C 1
ATOM 2813 O O . TYR A 1 339 ? -16.988 -6.239 24.069 1.00 77.19 339 TYR A O 1
ATOM 2821 N N . HIS A 1 340 ? -18.766 -5.739 25.330 1.00 79.62 340 HIS A N 1
ATOM 2822 C CA . HIS A 1 340 ? -18.425 -4.350 25.556 1.00 79.62 340 HIS A CA 1
ATOM 2823 C C . HIS A 1 340 ? -17.243 -4.273 26.518 1.00 79.62 340 HIS A C 1
ATOM 2825 O O . HIS A 1 340 ? -17.230 -4.947 27.549 1.00 79.62 340 HIS A O 1
ATOM 2831 N N . HIS A 1 341 ? -16.279 -3.407 26.207 1.00 71.31 341 HIS A N 1
ATOM 2832 C CA . HIS A 1 341 ? -15.252 -3.058 27.178 1.00 71.31 341 HIS A CA 1
ATOM 2833 C C . HIS A 1 341 ? -15.906 -2.404 28.406 1.00 71.31 341 HIS A C 1
ATOM 2835 O O . HIS A 1 341 ? -16.806 -1.571 28.232 1.00 71.31 341 HIS A O 1
ATOM 2841 N N . PRO A 1 342 ? -15.460 -2.746 29.628 1.00 76.25 342 PRO A N 1
ATOM 2842 C CA . PRO A 1 342 ? -15.922 -2.075 30.831 1.00 76.25 342 PRO A CA 1
ATOM 2843 C C . PRO A 1 342 ? -15.702 -0.564 30.723 1.00 76.25 342 PRO A C 1
ATOM 2845 O O . PRO A 1 342 ? -14.642 -0.105 30.283 1.00 76.25 342 PRO A O 1
ATOM 2848 N N . LYS A 1 343 ? -16.699 0.228 31.119 1.00 77.56 343 LYS A N 1
ATOM 2849 C CA . LYS A 1 343 ? -16.546 1.684 31.190 1.00 77.56 343 LYS A CA 1
ATOM 2850 C C . LYS A 1 343 ? -15.536 2.018 32.287 1.00 77.56 343 LYS A C 1
ATOM 2852 O O . LYS A 1 343 ? -15.690 1.576 33.419 1.00 77.56 343 LYS A O 1
ATOM 2857 N N . LYS A 1 344 ? -14.530 2.834 31.957 1.00 64.62 344 LYS A N 1
ATOM 2858 C CA . LYS A 1 344 ? -13.534 3.320 32.929 1.00 64.62 344 LYS A CA 1
ATOM 2859 C C . LYS A 1 344 ? -14.071 4.436 33.833 1.00 64.62 344 LYS A C 1
ATOM 2861 O O . LYS A 1 344 ? -13.506 4.681 34.889 1.00 64.62 344 LYS A O 1
ATOM 2866 N N . VAL A 1 345 ? -15.132 5.128 33.407 1.00 62.50 345 VAL A N 1
ATOM 2867 C CA . VAL A 1 345 ? -15.695 6.300 34.092 1.00 62.50 345 VAL A CA 1
ATOM 2868 C C . VAL A 1 345 ? -17.221 6.263 33.997 1.00 62.50 345 VAL A C 1
ATOM 2870 O O . VAL A 1 345 ? -17.776 6.022 32.922 1.00 62.50 345 VAL A O 1
ATOM 2873 N N . GLY A 1 346 ? -17.906 6.516 35.113 1.00 77.94 346 GLY A N 1
ATOM 2874 C CA . GLY A 1 346 ? -19.364 6.587 35.196 1.00 77.94 346 GLY A CA 1
ATOM 2875 C C . GLY A 1 346 ? -19.921 5.842 36.406 1.00 77.94 346 GLY A C 1
ATOM 2876 O O . GLY A 1 346 ? -19.188 5.199 37.145 1.00 77.94 346 GLY A O 1
ATOM 2877 N N . LYS A 1 347 ? -21.244 5.921 36.599 1.00 86.25 347 LYS A N 1
ATOM 2878 C CA . LYS A 1 347 ? -21.919 5.180 37.679 1.00 86.25 347 LYS A CA 1
ATOM 2879 C C . LYS A 1 347 ? -21.944 3.671 37.430 1.00 86.25 347 LYS A C 1
ATOM 2881 O O . LYS A 1 347 ? -22.068 2.931 38.384 1.00 86.25 347 LYS A O 1
ATOM 2886 N N . SER A 1 348 ? -21.851 3.243 36.170 1.00 92.38 348 SER A N 1
ATOM 2887 C CA . SER A 1 348 ? -21.927 1.846 35.741 1.00 92.38 348 SER A CA 1
ATOM 2888 C C . SER A 1 348 ? -20.634 1.424 35.049 1.00 92.38 348 SER A C 1
ATOM 2890 O O . SER A 1 348 ? -20.154 2.160 34.182 1.00 92.38 348 SER A O 1
ATOM 2892 N N . ARG A 1 349 ? -20.138 0.220 35.347 1.00 93.62 349 ARG A N 1
ATOM 2893 C CA . ARG A 1 349 ? -19.082 -0.462 34.587 1.00 93.62 349 ARG A CA 1
ATOM 2894 C C . ARG A 1 349 ? -19.590 -1.087 33.283 1.00 93.62 349 ARG A C 1
ATOM 2896 O O . ARG A 1 349 ? -18.789 -1.351 32.388 1.00 93.62 349 ARG A O 1
ATOM 2903 N N . PHE A 1 350 ? -20.900 -1.280 33.131 1.00 94.12 350 PHE A N 1
ATOM 2904 C CA . PHE A 1 350 ? -21.513 -1.918 31.964 1.00 94.12 350 PHE A CA 1
ATOM 2905 C C . PHE A 1 350 ? -22.005 -0.926 30.889 1.00 94.12 350 PHE A C 1
ATOM 2907 O O . PHE A 1 350 ? -22.458 0.198 31.143 1.00 94.12 350 PHE A O 1
ATOM 2914 N N . SER A 1 351 ? -21.920 -1.339 29.624 1.00 92.81 351 SER A N 1
ATOM 2915 C CA . SER A 1 351 ? -22.436 -0.592 28.475 1.00 92.81 351 SER A CA 1
ATOM 2916 C C . SER A 1 351 ? -23.962 -0.562 28.473 1.00 92.81 351 SER A C 1
ATOM 2918 O O . SER A 1 351 ? -24.619 -1.540 28.822 1.00 92.81 351 SER A O 1
ATOM 2920 N N . GLY A 1 352 ? -24.533 0.586 28.102 1.00 94.75 352 GLY A N 1
ATOM 2921 C CA . GLY A 1 352 ? -25.985 0.784 28.071 1.00 94.75 352 GLY A CA 1
ATOM 2922 C C . GLY A 1 352 ? -26.679 0.823 29.436 1.00 94.75 352 GLY A C 1
ATOM 2923 O O . GLY A 1 352 ? -27.876 1.074 29.468 1.00 94.75 352 GLY A O 1
ATOM 2924 N N . VAL A 1 353 ? -25.965 0.625 30.548 1.00 96.81 353 VAL A N 1
ATOM 2925 C CA . VAL A 1 353 ? -26.539 0.624 31.901 1.00 96.81 353 VAL A CA 1
ATOM 2926 C C . VAL A 1 353 ? -26.338 1.976 32.589 1.00 96.81 353 VAL A C 1
ATOM 2928 O O . VAL A 1 353 ? -25.281 2.609 32.467 1.00 96.81 353 VAL A O 1
ATOM 2931 N N . THR A 1 354 ? -27.381 2.444 33.279 1.00 95.81 354 THR A N 1
ATOM 2932 C CA . THR A 1 354 ? -27.411 3.735 33.984 1.00 95.81 354 THR A CA 1
ATOM 2933 C C . THR A 1 354 ? -28.194 3.657 35.297 1.00 95.81 354 THR A C 1
ATOM 2935 O O . THR A 1 354 ? -29.240 3.009 35.359 1.00 95.81 354 THR A O 1
ATOM 2938 N N . PHE A 1 355 ? -27.722 4.368 36.328 1.00 95.81 355 PHE A N 1
ATOM 2939 C CA . PHE A 1 355 ? -28.420 4.527 37.611 1.00 95.81 355 PHE A CA 1
ATOM 2940 C C . PHE A 1 355 ? -29.158 5.867 37.682 1.00 95.81 355 PHE A C 1
ATOM 2942 O O . PHE A 1 355 ? -28.536 6.932 37.593 1.00 95.81 355 PHE A O 1
ATOM 2949 N N . SER A 1 356 ? -30.478 5.824 37.869 1.00 93.75 356 SER A N 1
ATOM 2950 C CA . SER A 1 356 ? -31.323 7.018 37.975 1.00 93.75 356 SER A CA 1
ATOM 2951 C C . SER A 1 356 ? -32.507 6.774 38.906 1.00 93.75 356 SER A C 1
ATOM 2953 O O . SER A 1 356 ? -33.121 5.715 38.838 1.00 93.75 356 SER A O 1
ATOM 2955 N N . LYS A 1 357 ? -32.862 7.769 39.732 1.00 93.31 357 LYS A N 1
ATOM 2956 C CA . LYS A 1 357 ? -34.011 7.704 40.661 1.00 93.31 357 LYS A CA 1
ATOM 2957 C C . LYS A 1 357 ? -33.987 6.472 41.587 1.00 93.31 357 LYS A C 1
ATOM 2959 O O . LYS A 1 357 ? -35.006 5.826 41.788 1.00 93.31 357 LYS A O 1
ATOM 2964 N N . GLY A 1 358 ? -32.807 6.125 42.106 1.00 94.81 358 GLY A N 1
ATOM 2965 C CA . GLY A 1 358 ? -32.643 5.009 43.044 1.00 94.81 358 GLY A CA 1
ATOM 2966 C C . GLY A 1 358 ? -32.735 3.611 42.422 1.00 94.81 358 GLY A C 1
ATOM 2967 O O . GLY A 1 358 ? -32.701 2.635 43.159 1.00 94.81 358 GLY A O 1
ATOM 2968 N N . LYS A 1 359 ? -32.849 3.493 41.093 1.00 97.00 359 LYS A N 1
ATOM 2969 C CA . LYS A 1 359 ? -32.928 2.206 40.391 1.00 97.00 359 LYS A CA 1
ATOM 2970 C C . LYS A 1 359 ? -31.956 2.145 39.219 1.00 97.00 359 LYS A C 1
ATOM 2972 O O . LYS A 1 359 ? -31.609 3.160 38.604 1.00 97.00 359 LYS A O 1
ATOM 2977 N N . TRP A 1 360 ? -31.551 0.929 38.878 1.00 97.38 360 TRP A N 1
ATOM 2978 C CA . TRP A 1 360 ? -30.787 0.643 37.675 1.00 97.38 360 TRP A CA 1
ATOM 2979 C C . TRP A 1 360 ? -31.707 0.456 36.471 1.00 97.38 360 TRP A C 1
ATOM 2981 O O . TRP A 1 360 ? -32.882 0.091 36.570 1.00 97.38 360 TRP A O 1
ATOM 2991 N N . SER A 1 361 ? -31.165 0.765 35.301 1.00 96.38 361 SER A N 1
ATOM 2992 C CA . SER A 1 361 ? -31.861 0.705 34.023 1.00 96.38 361 SER A CA 1
ATOM 2993 C C . SER A 1 361 ? -30.878 0.387 32.911 1.00 96.38 361 SER A C 1
ATOM 2995 O O . SER A 1 361 ? -29.687 0.678 33.039 1.00 96.38 361 SER A O 1
ATOM 2997 N N . TYR A 1 362 ? -31.381 -0.171 31.813 1.00 96.69 362 TYR A N 1
ATOM 2998 C CA . TYR A 1 362 ? -30.620 -0.273 30.575 1.00 96.69 362 TYR A CA 1
ATOM 2999 C C . TYR A 1 362 ? -31.302 0.496 29.441 1.00 96.69 362 TYR A C 1
ATOM 3001 O O . TYR A 1 362 ? -32.527 0.650 29.409 1.00 96.69 362 TYR A O 1
ATOM 3009 N N . ALA A 1 363 ? -30.493 0.959 28.492 1.00 95.62 363 ALA A N 1
ATOM 3010 C CA . ALA A 1 363 ? -30.914 1.549 27.234 1.00 95.62 363 ALA A CA 1
ATOM 3011 C C . ALA A 1 363 ? -30.095 0.959 26.078 1.00 95.62 363 ALA A C 1
ATOM 3013 O O . ALA A 1 363 ? -28.864 1.006 26.075 1.00 95.62 363 ALA A O 1
ATOM 3014 N N . LEU A 1 364 ? -30.793 0.432 25.079 1.00 93.56 364 LEU A N 1
ATOM 3015 C CA . LEU A 1 364 ? -30.243 -0.131 23.853 1.00 93.56 364 LEU A CA 1
ATOM 3016 C C . LEU A 1 364 ? -30.885 0.570 22.654 1.00 93.56 364 LEU A C 1
ATOM 3018 O O . LEU A 1 364 ? -32.099 0.753 22.621 1.00 93.56 364 LEU A O 1
ATOM 3022 N N . TYR A 1 365 ? -30.079 0.947 21.666 1.00 90.62 365 TYR A N 1
ATOM 3023 C CA . TYR A 1 365 ? -30.559 1.514 20.408 1.00 90.62 365 TYR A CA 1
ATOM 3024 C C . TYR A 1 365 ? -30.220 0.571 19.262 1.00 90.62 365 TYR A C 1
ATOM 3026 O O . TYR A 1 365 ? -29.103 0.050 19.199 1.00 90.62 365 TYR A O 1
ATOM 3034 N N . PHE A 1 366 ? -31.185 0.340 18.378 1.00 87.19 366 PHE A N 1
ATOM 3035 C CA . PHE A 1 366 ? -30.990 -0.468 17.180 1.00 87.19 366 PHE A CA 1
ATOM 3036 C C . PHE A 1 366 ? -31.978 -0.054 16.090 1.00 87.19 366 PHE A C 1
ATOM 3038 O O . PHE A 1 366 ? -33.181 0.013 16.353 1.00 87.19 366 PHE A O 1
ATOM 3045 N N . ARG A 1 367 ? -31.473 0.242 14.883 1.00 81.69 367 ARG A N 1
ATOM 3046 C CA . ARG A 1 367 ? -32.272 0.652 13.711 1.00 81.69 367 ARG A CA 1
ATOM 3047 C C . ARG A 1 367 ? -33.305 1.741 14.033 1.00 81.69 367 ARG A C 1
ATOM 3049 O O . ARG A 1 367 ? -34.501 1.570 13.811 1.00 81.69 367 ARG A O 1
ATOM 3056 N N . GLY A 1 368 ? -32.855 2.821 14.674 1.00 80.62 368 GLY A N 1
ATOM 3057 C CA . GLY A 1 368 ? -33.705 3.953 15.077 1.00 80.62 368 GLY A CA 1
ATOM 3058 C C . GLY A 1 368 ? -34.664 3.695 16.251 1.00 80.62 368 GLY A C 1
ATOM 3059 O O . GLY A 1 368 ? -35.280 4.636 16.749 1.00 80.62 368 GLY A O 1
ATOM 3060 N N . ASN A 1 369 ? -34.766 2.461 16.751 1.00 85.06 369 ASN A N 1
ATOM 3061 C CA . ASN A 1 369 ? -35.615 2.119 17.889 1.00 85.06 369 ASN A CA 1
ATOM 3062 C C . ASN A 1 369 ? -34.823 2.146 19.201 1.00 85.06 369 ASN A C 1
ATOM 3064 O O . ASN A 1 369 ? -33.690 1.665 19.273 1.00 85.06 369 ASN A O 1
ATOM 3068 N N . ALA A 1 370 ? -35.440 2.690 20.254 1.00 91.56 370 ALA A N 1
ATOM 3069 C CA . ALA A 1 370 ? -34.874 2.736 21.599 1.00 91.56 370 ALA A CA 1
ATOM 3070 C C . ALA A 1 370 ? -35.585 1.740 22.526 1.00 91.56 370 ALA A C 1
ATOM 3072 O O . ALA A 1 370 ? -36.768 1.892 22.827 1.00 91.56 370 ALA A O 1
ATOM 3073 N N . TYR A 1 371 ? -34.839 0.766 23.034 1.00 92.62 371 TYR A N 1
ATOM 3074 C CA . TYR A 1 371 ? -35.291 -0.242 23.986 1.00 92.62 371 TYR A CA 1
ATOM 3075 C C . TYR A 1 371 ? -34.769 0.131 25.369 1.00 92.62 371 TYR A C 1
ATOM 3077 O O . TYR A 1 371 ? -33.560 0.137 25.602 1.00 92.62 371 TYR A O 1
ATOM 3085 N N . ARG A 1 372 ? -35.671 0.507 26.277 1.00 94.75 372 ARG A N 1
ATOM 3086 C CA . ARG A 1 372 ? -35.317 0.941 27.632 1.00 94.75 372 ARG A CA 1
ATOM 3087 C C . ARG A 1 372 ? -36.167 0.209 28.655 1.00 94.75 372 ARG A C 1
ATOM 3089 O O . ARG A 1 372 ? -37.385 0.165 28.507 1.00 94.75 372 ARG A O 1
ATOM 3096 N N . GLN A 1 373 ? -35.534 -0.285 29.710 1.00 94.75 373 GLN A N 1
ATOM 3097 C CA . GLN A 1 373 ? -36.222 -0.865 30.860 1.00 94.75 373 GLN A CA 1
ATOM 3098 C C . GLN A 1 373 ? -35.550 -0.368 32.141 1.00 94.75 373 GLN A C 1
ATOM 3100 O O . GLN A 1 373 ? -34.324 -0.273 32.211 1.00 94.75 373 GLN A O 1
ATOM 3105 N N . GLN A 1 374 ? -36.364 0.000 33.127 1.00 94.94 374 GLN A N 1
ATOM 3106 C CA . GLN A 1 374 ? -35.938 0.551 34.416 1.00 94.94 374 GLN A CA 1
ATOM 3107 C C . GLN A 1 374 ? -36.432 -0.355 35.548 1.00 94.94 374 GLN A C 1
ATOM 3109 O O . GLN A 1 374 ? -37.287 -1.207 35.311 1.00 94.94 374 GLN A O 1
ATOM 3114 N N . GLY A 1 375 ? -35.943 -0.118 36.766 1.00 94.19 375 GLY A N 1
ATOM 3115 C CA . GLY A 1 375 ? -36.465 -0.756 37.978 1.00 94.19 375 GLY A CA 1
ATOM 3116 C C . GLY A 1 375 ? -35.641 -1.933 38.493 1.00 94.19 375 GLY A C 1
ATOM 3117 O O . GLY A 1 375 ? -36.149 -2.686 39.310 1.00 94.19 375 GLY A O 1
ATOM 3118 N N . TYR A 1 376 ? -34.398 -2.098 38.037 1.00 96.00 376 TYR A N 1
ATOM 3119 C CA . TYR A 1 376 ? -33.500 -3.128 38.565 1.00 96.00 376 TYR A CA 1
ATOM 3120 C C . TYR A 1 376 ? -32.865 -2.666 39.880 1.00 96.00 376 TYR A C 1
ATOM 3122 O O . TYR A 1 376 ? -32.531 -1.483 40.021 1.00 96.00 376 TYR A O 1
ATOM 3130 N N . GLU A 1 377 ? -32.687 -3.585 40.829 1.00 96.31 377 GLU A N 1
ATOM 3131 C CA . GLU A 1 377 ? -32.086 -3.274 42.134 1.00 96.31 377 GLU A CA 1
ATOM 3132 C C . GLU A 1 377 ? -30.570 -3.171 42.031 1.00 96.31 377 GLU A C 1
ATOM 3134 O O . GLU A 1 377 ? -29.942 -2.356 42.708 1.00 96.31 377 GLU A O 1
ATOM 3139 N N . THR A 1 378 ? -29.977 -3.955 41.131 1.00 96.69 378 THR A N 1
ATOM 3140 C CA . THR A 1 378 ? -28.529 -3.990 40.942 1.00 96.69 378 THR A CA 1
ATOM 3141 C C . THR A 1 378 ? -28.120 -3.659 39.514 1.00 96.69 378 THR A C 1
ATOM 3143 O O . THR A 1 378 ? -28.858 -3.841 38.541 1.00 96.69 378 THR A O 1
ATOM 3146 N N . GLU A 1 379 ? -26.887 -3.182 39.383 1.00 96.94 379 GLU A N 1
ATOM 3147 C CA . GLU A 1 379 ? -26.264 -2.933 38.089 1.00 96.94 379 GLU A CA 1
ATOM 3148 C C . GLU A 1 379 ? -26.160 -4.222 37.252 1.00 96.94 379 GLU A C 1
ATOM 3150 O O . GLU A 1 379 ? -26.358 -4.205 36.035 1.00 96.94 379 GLU A O 1
ATOM 3155 N N . VAL A 1 380 ? -25.895 -5.344 37.928 1.00 96.62 380 VAL A N 1
ATOM 3156 C CA . VAL A 1 380 ? -25.751 -6.688 37.356 1.00 96.62 380 VAL A CA 1
ATOM 3157 C C . VAL A 1 380 ? -27.051 -7.159 36.708 1.00 96.62 380 VAL A C 1
ATOM 3159 O O . VAL A 1 380 ? -27.034 -7.633 35.573 1.00 96.62 380 VAL A O 1
ATOM 3162 N N . GLU A 1 381 ? -28.188 -6.968 37.378 1.00 97.06 381 GLU A N 1
ATOM 3163 C CA . GLU A 1 381 ? -29.510 -7.282 36.825 1.00 97.06 381 GLU A CA 1
ATOM 3164 C C . GLU A 1 381 ? -29.801 -6.468 35.556 1.00 97.06 381 GLU A C 1
ATOM 3166 O O . GLU A 1 381 ? -30.226 -7.026 34.541 1.00 97.06 381 GLU A O 1
ATOM 3171 N N . ALA A 1 382 ? -29.512 -5.161 35.572 1.00 96.75 382 ALA A N 1
ATOM 3172 C CA . ALA A 1 382 ? -29.705 -4.297 34.408 1.00 96.75 382 ALA A CA 1
ATOM 3173 C C . ALA A 1 382 ? -28.791 -4.687 33.233 1.00 96.75 382 ALA A C 1
ATOM 3175 O O . ALA A 1 382 ? -29.229 -4.682 32.079 1.00 96.75 382 ALA A O 1
ATOM 3176 N N . ALA A 1 383 ? -27.537 -5.053 33.509 1.00 96.75 383 ALA A N 1
ATOM 3177 C CA . ALA A 1 383 ? -26.589 -5.521 32.502 1.00 96.75 383 ALA A CA 1
ATOM 3178 C C . ALA A 1 383 ? -26.981 -6.884 31.917 1.00 96.75 383 ALA A C 1
ATOM 3180 O O . ALA A 1 383 ? -26.867 -7.091 30.708 1.00 96.75 383 ALA A O 1
ATOM 3181 N N . TYR A 1 384 ? -27.489 -7.796 32.748 1.00 96.50 384 TYR A N 1
ATOM 3182 C CA . TYR A 1 384 ? -28.017 -9.082 32.303 1.00 96.50 384 TYR A CA 1
ATOM 3183 C C . TYR A 1 384 ? -29.252 -8.899 31.413 1.00 96.50 384 TYR A C 1
ATOM 3185 O O . TYR A 1 384 ? -29.324 -9.473 30.327 1.00 96.50 384 TYR A O 1
ATOM 3193 N N . ALA A 1 385 ? -30.179 -8.018 31.800 1.00 96.44 385 ALA A N 1
ATOM 3194 C CA . ALA A 1 385 ? -31.343 -7.691 30.983 1.00 96.44 385 ALA A CA 1
ATOM 3195 C C . ALA A 1 385 ? -30.972 -7.008 29.653 1.00 96.44 385 ALA A C 1
ATOM 3197 O O . ALA A 1 385 ? -31.569 -7.316 28.620 1.00 96.44 385 ALA A O 1
ATOM 3198 N N . TYR A 1 386 ? -29.954 -6.135 29.653 1.00 96.19 386 TYR A N 1
ATOM 3199 C CA . TYR A 1 386 ? -29.379 -5.584 28.422 1.00 96.19 386 TYR A CA 1
ATOM 3200 C C . TYR A 1 386 ? -28.888 -6.701 27.499 1.00 96.19 386 TYR A C 1
ATOM 3202 O O . TYR A 1 386 ? -29.198 -6.684 26.311 1.00 96.19 386 TYR A O 1
ATOM 3210 N N . ASN A 1 387 ? -28.158 -7.685 28.036 1.00 95.44 387 ASN A N 1
ATOM 3211 C CA . ASN A 1 387 ? -27.624 -8.801 27.252 1.00 95.44 387 ASN A CA 1
ATOM 3212 C C . ASN A 1 387 ? -28.733 -9.632 26.617 1.00 95.44 387 ASN A C 1
ATOM 3214 O O . ASN A 1 387 ? -28.667 -9.902 25.421 1.00 95.44 387 ASN A O 1
ATOM 3218 N N . LEU A 1 388 ? -29.762 -9.982 27.391 1.00 95.12 388 LEU A N 1
ATOM 3219 C CA . LEU A 1 388 ? -30.921 -10.716 26.886 1.00 95.12 388 LEU A CA 1
ATOM 3220 C C . LEU A 1 388 ? -31.623 -9.945 25.763 1.00 95.12 388 LEU A C 1
ATOM 3222 O O . LEU A 1 388 ? -31.876 -10.510 24.703 1.00 95.12 388 LEU A O 1
ATOM 3226 N N . LYS A 1 389 ? -31.870 -8.640 25.947 1.00 95.25 389 LYS A N 1
ATOM 3227 C CA . LYS A 1 389 ? -32.527 -7.824 24.917 1.00 95.25 389 LYS A CA 1
ATOM 3228 C C . LYS A 1 389 ? -31.648 -7.608 23.684 1.00 95.25 389 LYS A C 1
ATOM 3230 O O . LYS A 1 389 ? -32.153 -7.559 22.567 1.00 95.25 389 LYS A O 1
ATOM 3235 N N . SER A 1 390 ? -30.336 -7.486 23.873 1.00 92.69 390 SER A N 1
ATOM 3236 C CA . SER A 1 390 ? -29.367 -7.375 22.780 1.00 92.69 390 SER A CA 1
ATOM 3237 C C . SER A 1 390 ? -29.353 -8.659 21.946 1.00 92.69 390 SER A C 1
ATOM 3239 O O . SER A 1 390 ? -29.452 -8.562 20.728 1.00 92.69 390 SER A O 1
ATOM 3241 N N . LEU A 1 391 ? -29.331 -9.839 22.586 1.00 90.56 391 LEU A N 1
ATOM 3242 C CA . LEU A 1 391 ? -29.436 -11.146 21.918 1.00 90.56 391 LEU A CA 1
ATOM 3243 C C . LEU A 1 391 ? -30.767 -11.315 21.181 1.00 90.56 391 LEU A C 1
ATOM 3245 O O . LEU A 1 391 ? -30.779 -11.774 20.048 1.00 90.56 391 LEU A O 1
ATOM 3249 N N . GLU A 1 392 ? -31.878 -10.900 21.788 1.00 91.88 392 GLU A N 1
ATOM 3250 C CA . GLU A 1 392 ? -33.201 -10.962 21.157 1.00 91.88 392 GLU A CA 1
ATOM 3251 C C . GLU A 1 392 ? -33.258 -10.138 19.858 1.00 91.88 392 GLU A C 1
ATOM 3253 O O . GLU A 1 392 ? -33.810 -10.584 18.859 1.00 91.88 392 GLU A O 1
ATOM 3258 N N . ILE A 1 393 ? -32.686 -8.928 19.860 1.00 90.19 393 ILE A N 1
ATOM 3259 C CA . ILE A 1 393 ? -32.789 -7.992 18.729 1.00 90.19 393 ILE A CA 1
ATOM 3260 C C . ILE A 1 393 ? -31.718 -8.239 17.663 1.00 90.19 393 ILE A C 1
ATOM 3262 O O . ILE A 1 393 ? -31.981 -8.083 16.472 1.00 90.19 393 ILE A O 1
ATOM 3266 N N . LYS A 1 394 ? -30.487 -8.530 18.092 1.00 85.00 394 LYS A N 1
ATOM 3267 C CA . LYS A 1 394 ? -29.304 -8.617 17.221 1.00 85.00 394 LYS A CA 1
ATOM 3268 C C . LYS A 1 394 ? -28.878 -10.061 16.945 1.00 85.00 394 LYS A C 1
ATOM 3270 O O . LYS A 1 394 ? -27.937 -10.262 16.181 1.00 85.00 394 LYS A O 1
ATOM 3275 N N . GLY A 1 395 ? -29.543 -11.044 17.551 1.00 82.88 395 GLY A N 1
ATOM 3276 C CA . GLY A 1 395 ? -29.190 -12.456 17.448 1.00 82.88 395 GLY A CA 1
ATOM 3277 C C . GLY A 1 395 ? -27.838 -12.764 18.089 1.00 82.88 395 GLY A C 1
ATOM 3278 O O . GLY A 1 395 ? -27.396 -12.100 19.030 1.00 82.88 395 GLY A O 1
ATOM 3279 N N . GLU A 1 396 ? -27.146 -13.757 17.539 1.00 75.56 396 GLU A N 1
ATOM 3280 C CA . GLU A 1 396 ? -25.801 -14.164 17.966 1.00 75.56 396 GLU A CA 1
ATOM 3281 C C . GLU A 1 396 ? -24.733 -13.057 17.829 1.00 75.56 396 GLU A C 1
ATOM 3283 O O . GLU A 1 396 ? -23.705 -13.106 18.503 1.00 75.56 396 GLU A O 1
ATOM 3288 N N . TYR A 1 397 ? -25.010 -12.014 17.037 1.00 70.06 397 TYR A N 1
ATOM 3289 C CA . TYR A 1 397 ? -24.119 -10.871 16.772 1.00 70.06 397 TYR A CA 1
ATOM 3290 C C . TYR A 1 397 ? -24.187 -9.766 17.830 1.00 70.06 397 TYR A C 1
ATOM 3292 O O . TYR A 1 397 ? -23.585 -8.694 17.694 1.00 70.06 397 TYR A O 1
ATOM 3300 N N . ALA A 1 398 ? -24.975 -9.972 18.880 1.00 81.62 398 ALA A N 1
ATOM 3301 C CA . ALA A 1 398 ? -25.140 -9.007 19.945 1.00 81.62 398 ALA A CA 1
ATOM 3302 C C . ALA A 1 398 ? -23.821 -8.774 20.702 1.00 81.62 398 ALA A C 1
ATOM 3304 O O . ALA A 1 398 ? -23.270 -9.687 21.312 1.00 81.62 398 ALA A O 1
ATOM 3305 N N . LYS A 1 399 ? -23.358 -7.516 20.760 1.00 84.19 399 LYS A N 1
ATOM 3306 C CA . LYS A 1 399 ? -22.380 -7.099 21.777 1.00 84.19 399 LYS A CA 1
ATOM 3307 C C . LYS A 1 399 ? -23.049 -7.122 23.152 1.00 84.19 399 LYS A C 1
ATOM 3309 O O . LYS A 1 399 ? -24.111 -6.520 23.338 1.00 84.19 399 LYS A O 1
ATOM 3314 N N . LEU A 1 400 ? -22.428 -7.827 24.092 1.00 92.75 400 LEU A N 1
ATOM 3315 C CA . LEU A 1 400 ? -22.931 -8.090 25.439 1.00 92.75 400 LEU A CA 1
ATOM 3316 C C . LEU A 1 400 ? -22.051 -7.424 26.495 1.00 92.75 400 LEU A C 1
ATOM 3318 O O . LEU A 1 400 ? -20.888 -7.137 26.284 1.00 92.75 400 LEU A O 1
ATOM 3322 N N . ASN A 1 401 ? -22.569 -7.191 27.680 1.00 93.69 401 ASN A N 1
ATOM 3323 C CA . ASN A 1 401 ? -21.778 -6.884 28.859 1.00 93.69 401 ASN A CA 1
ATOM 3324 C C . ASN A 1 401 ? -21.127 -8.162 29.404 1.00 93.69 401 ASN A C 1
ATOM 3326 O O . ASN A 1 401 ? -21.764 -9.218 29.439 1.00 93.69 401 ASN A O 1
ATOM 3330 N N . GLN A 1 402 ? -19.860 -8.077 29.814 1.00 90.12 402 GLN A N 1
ATOM 3331 C CA . GLN A 1 402 ? -19.125 -9.212 30.371 1.00 90.12 402 GLN A CA 1
ATOM 3332 C C . GLN A 1 402 ? -19.489 -9.403 31.845 1.00 90.12 402 GLN A C 1
ATOM 3334 O O . GLN A 1 402 ? -19.055 -8.634 32.694 1.00 90.12 402 GLN A O 1
ATOM 3339 N N . LEU A 1 403 ? -20.294 -10.424 32.127 1.00 89.19 403 LEU A N 1
ATOM 3340 C CA . LEU A 1 403 ? -20.729 -10.805 33.474 1.00 89.19 403 LEU A CA 1
ATOM 3341 C C . LEU A 1 403 ? -19.975 -12.060 33.915 1.00 89.19 403 LEU A C 1
ATOM 3343 O O . LEU A 1 403 ? -19.784 -12.961 33.089 1.00 89.19 403 LEU A O 1
ATOM 3347 N N . THR A 1 404 ? -19.588 -12.141 35.189 1.00 89.19 404 THR A N 1
ATOM 3348 C CA . THR A 1 404 ? -19.065 -13.390 35.770 1.00 89.19 404 THR A CA 1
ATOM 3349 C C . THR A 1 404 ? -20.170 -14.452 35.844 1.00 89.19 404 THR A C 1
ATOM 3351 O O . THR A 1 404 ? -21.361 -14.142 35.748 1.00 89.19 404 THR A O 1
ATOM 3354 N N . GLU A 1 405 ? -19.810 -15.728 36.001 1.00 87.88 405 GLU A N 1
ATOM 3355 C CA . GLU A 1 405 ? -20.814 -16.796 36.146 1.00 87.88 405 GLU A CA 1
ATOM 3356 C C . GLU A 1 405 ? -21.664 -16.628 37.412 1.00 87.88 405 GLU A C 1
ATOM 3358 O O . GLU A 1 405 ? -22.870 -16.878 37.389 1.00 87.88 405 GLU A O 1
ATOM 3363 N N . GLU A 1 406 ? -21.071 -16.120 38.492 1.00 91.81 406 GLU A N 1
ATOM 3364 C CA . GLU A 1 406 ? -21.775 -15.771 39.729 1.00 91.81 406 GLU A CA 1
ATOM 3365 C C . GLU A 1 406 ? -22.790 -14.648 39.499 1.00 91.81 406 GLU A C 1
ATOM 3367 O O . GLU A 1 406 ? -23.937 -14.757 39.924 1.00 91.81 406 GLU A O 1
ATOM 3372 N N . GLU A 1 407 ? -22.413 -13.609 38.751 1.00 94.75 407 GLU A N 1
ATOM 3373 C CA . GLU A 1 407 ? -23.298 -12.499 38.390 1.00 94.75 407 GLU A CA 1
ATOM 3374 C C . GLU A 1 407 ? -24.461 -12.941 37.499 1.00 94.75 407 GLU A C 1
ATOM 3376 O O . GLU A 1 407 ? -25.608 -12.538 37.712 1.00 94.75 407 GLU A O 1
ATOM 3381 N N . LYS A 1 408 ? -24.190 -13.810 36.517 1.00 95.12 408 LYS A N 1
ATOM 3382 C CA . LYS A 1 408 ? -25.238 -14.412 35.683 1.00 95.12 408 LYS A CA 1
ATOM 3383 C C . LYS A 1 408 ? -26.184 -15.260 36.526 1.00 95.12 408 LYS A C 1
ATOM 3385 O O . LYS A 1 408 ? -27.398 -15.152 36.359 1.00 95.12 408 LYS A O 1
ATOM 3390 N N . ARG A 1 409 ? -25.650 -16.089 37.431 1.00 93.50 409 ARG A N 1
ATOM 3391 C CA . ARG A 1 409 ? -26.444 -16.935 38.334 1.00 93.50 409 ARG A CA 1
ATOM 3392 C C . ARG A 1 409 ? -27.286 -16.080 39.280 1.00 93.50 409 ARG A C 1
ATOM 3394 O O . ARG A 1 409 ? -28.472 -16.351 39.425 1.00 93.50 409 ARG A O 1
ATOM 3401 N N . TYR A 1 410 ? -26.715 -15.016 39.840 1.00 95.19 410 TYR A N 1
ATOM 3402 C CA . TYR A 1 410 ? -27.418 -14.043 40.673 1.00 95.19 410 TYR A CA 1
ATOM 3403 C C . TYR A 1 410 ? -28.604 -13.415 39.929 1.00 95.19 410 TYR A C 1
ATOM 3405 O O . TYR A 1 410 ? -29.741 -13.510 40.392 1.00 95.19 410 TYR A O 1
ATOM 3413 N N . ALA A 1 411 ? -28.366 -12.849 38.740 1.00 94.94 411 ALA A N 1
ATOM 3414 C CA . ALA A 1 411 ? -29.417 -12.219 37.941 1.00 94.94 411 ALA A CA 1
ATOM 3415 C C . ALA A 1 411 ? -30.499 -13.224 37.508 1.00 94.94 411 ALA A C 1
ATOM 3417 O O . ALA A 1 411 ? -31.692 -12.918 37.543 1.00 94.94 411 ALA A O 1
ATOM 3418 N N . LYS A 1 412 ? -30.102 -14.451 37.148 1.00 94.19 412 LYS A N 1
ATOM 3419 C CA . LYS A 1 412 ? -31.037 -15.524 36.790 1.00 94.19 412 LYS A CA 1
ATOM 3420 C C . LYS A 1 412 ? -31.904 -15.942 37.983 1.00 94.19 412 LYS A C 1
ATOM 3422 O O . LYS A 1 412 ? -33.117 -16.050 37.831 1.00 94.19 412 LYS A O 1
ATOM 3427 N N . ASN A 1 413 ? -31.312 -16.107 39.167 1.00 95.19 413 ASN A N 1
ATOM 3428 C CA . ASN A 1 413 ? -32.018 -16.496 40.394 1.00 95.19 413 ASN A CA 1
ATOM 3429 C C . ASN A 1 413 ? -32.984 -15.413 40.886 1.00 95.19 413 ASN A C 1
ATOM 3431 O O . ASN A 1 413 ? -34.033 -15.729 41.438 1.00 95.19 413 ASN A O 1
ATOM 3435 N N . LYS A 1 414 ? -32.675 -14.136 40.640 1.00 94.50 414 LYS A N 1
ATOM 3436 C CA . LYS A 1 414 ? -33.595 -13.016 4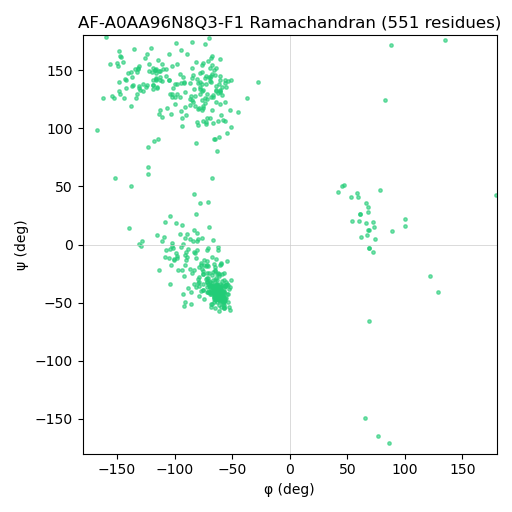0.889 1.00 94.50 414 LYS A CA 1
ATOM 3437 C C . LYS A 1 414 ? -34.768 -12.957 39.908 1.00 94.50 414 LYS A C 1
ATOM 3439 O O . LYS A 1 414 ? -35.636 -12.102 40.051 1.00 94.50 414 LYS A O 1
ATOM 3444 N N . GLY A 1 415 ? -34.813 -13.856 38.923 1.00 92.44 415 GLY A N 1
ATOM 3445 C CA . GLY A 1 415 ? -35.902 -13.928 37.960 1.00 92.44 415 GLY A CA 1
ATOM 3446 C C . GLY A 1 415 ? -35.962 -12.694 37.066 1.00 92.44 415 GLY A C 1
ATOM 3447 O O . GLY A 1 415 ? -37.058 -12.254 36.720 1.00 92.44 415 GLY A O 1
ATOM 3448 N N . VAL A 1 416 ? -34.807 -12.119 36.706 1.00 90.50 416 VAL A N 1
ATOM 3449 C CA . VAL A 1 416 ? -34.731 -10.960 35.808 1.00 90.50 416 VAL A CA 1
ATOM 3450 C C . VAL A 1 416 ? -35.424 -11.296 34.485 1.00 90.50 416 VAL A C 1
ATOM 3452 O O . VAL A 1 416 ? -34.904 -12.050 33.664 1.00 90.50 416 VAL A O 1
ATOM 3455 N N . LYS A 1 417 ? -36.616 -10.728 34.278 1.00 86.00 417 LYS A N 1
ATOM 3456 C CA . LYS A 1 417 ? -37.388 -10.848 33.038 1.00 86.00 417 LYS A CA 1
ATOM 3457 C C . LYS A 1 417 ? -37.244 -9.567 32.224 1.00 86.00 417 LYS A C 1
ATOM 3459 O O . LYS A 1 417 ? -37.480 -8.461 32.717 1.00 86.00 417 LYS A O 1
ATOM 3464 N N . VAL A 1 418 ? -36.903 -9.720 30.947 1.00 81.19 418 VAL A N 1
ATOM 3465 C CA . VAL A 1 418 ? -37.045 -8.634 29.977 1.00 81.19 418 VAL A CA 1
ATOM 3466 C C . VAL A 1 418 ? -38.538 -8.467 29.730 1.00 81.19 418 VAL A C 1
ATOM 3468 O O . VAL A 1 418 ? -39.184 -9.340 29.153 1.00 81.19 418 VAL A O 1
ATOM 3471 N N . LEU A 1 419 ? -39.112 -7.376 30.229 1.00 75.38 419 LEU A N 1
ATOM 3472 C CA . LEU A 1 419 ? -40.524 -7.105 30.012 1.00 75.38 419 LEU A CA 1
ATOM 3473 C C . LEU A 1 419 ? -40.678 -6.628 28.573 1.00 75.38 419 LEU A C 1
ATOM 3475 O O . LEU A 1 419 ? -40.107 -5.609 28.181 1.00 75.38 419 LEU A O 1
ATOM 3479 N N . ILE A 1 420 ? -41.457 -7.368 27.786 1.00 56.56 420 ILE A N 1
ATOM 3480 C CA . ILE A 1 420 ? -41.885 -6.916 26.465 1.00 56.56 420 ILE A CA 1
ATOM 3481 C C . ILE A 1 420 ? -42.680 -5.626 26.699 1.00 56.56 420 ILE A C 1
ATOM 3483 O O . ILE A 1 420 ? -43.670 -5.661 27.439 1.00 56.56 420 ILE A O 1
ATOM 3487 N N . PRO A 1 421 ? -42.274 -4.477 26.127 1.00 56.06 421 PRO A N 1
ATOM 3488 C CA . PRO A 1 421 ? -43.073 -3.274 26.252 1.00 56.06 421 PRO A CA 1
ATOM 3489 C C . PRO A 1 421 ? -44.449 -3.555 25.641 1.00 56.06 421 PRO A C 1
ATOM 3491 O O . PRO A 1 421 ? -44.570 -3.765 24.434 1.00 56.06 421 PRO A O 1
ATOM 3494 N N . LYS A 1 422 ? -45.483 -3.603 26.489 1.00 42.06 422 LYS A N 1
ATOM 3495 C CA . LYS A 1 422 ? -46.873 -3.754 26.055 1.00 42.06 422 LYS A CA 1
ATOM 3496 C C . LYS A 1 422 ? -47.239 -2.533 25.208 1.00 42.06 422 LYS A C 1
ATOM 3498 O O . LYS A 1 422 ? -47.415 -1.438 25.734 1.00 42.06 422 LYS A O 1
ATOM 3503 N N . GLY A 1 423 ? -47.325 -2.748 23.897 1.00 43.97 423 GLY A N 1
ATOM 3504 C CA . GLY A 1 423 ? -47.808 -1.786 22.914 1.00 43.97 423 GLY A CA 1
ATOM 3505 C C . GLY A 1 423 ? -46.757 -0.779 22.448 1.00 43.97 423 GLY A C 1
ATOM 3506 O O . GLY A 1 423 ? -46.202 -0.005 23.229 1.00 43.97 423 GLY A O 1
ATOM 3507 N N . LYS A 1 424 ? -46.553 -0.723 21.125 1.00 43.91 424 LYS A N 1
ATOM 3508 C CA . LYS A 1 424 ? -46.029 0.468 20.450 1.00 43.91 424 LYS A CA 1
ATOM 3509 C C . LYS A 1 424 ? -46.932 1.640 20.843 1.00 43.91 424 LYS A C 1
ATOM 3511 O O . LYS A 1 424 ? -47.966 1.856 20.220 1.00 43.91 424 LYS A O 1
ATOM 3516 N N . ARG A 1 425 ? -46.557 2.429 21.855 1.00 42.81 425 ARG A N 1
ATOM 3517 C CA . ARG A 1 425 ? -47.037 3.811 21.933 1.00 42.81 425 ARG A CA 1
ATOM 3518 C C . ARG A 1 425 ? -46.422 4.506 20.731 1.00 42.81 425 ARG A C 1
ATOM 3520 O O . ARG A 1 425 ? -45.283 4.963 20.804 1.00 42.81 425 ARG A O 1
ATOM 3527 N N . GLY A 1 426 ? -47.148 4.484 19.613 1.00 40.72 426 GLY A N 1
ATOM 3528 C CA . GLY A 1 426 ? -46.861 5.303 18.452 1.00 40.72 426 GLY A CA 1
ATOM 3529 C C . GLY A 1 426 ? -46.729 6.726 18.956 1.00 40.72 426 GLY A C 1
ATOM 3530 O O . GLY A 1 426 ? -47.712 7.376 19.303 1.00 40.72 426 GLY A O 1
ATOM 3531 N N . ARG A 1 427 ? -45.490 7.189 19.106 1.00 40.78 427 ARG A N 1
ATOM 3532 C CA . ARG A 1 427 ? -45.249 8.605 19.303 1.00 40.78 427 ARG A CA 1
ATOM 3533 C C . ARG A 1 427 ? -45.652 9.238 17.987 1.00 40.78 427 ARG A C 1
ATOM 3535 O O . ARG A 1 427 ? -44.912 9.117 17.016 1.00 40.78 427 ARG A O 1
ATOM 3542 N N . ASN A 1 428 ? -46.815 9.889 17.971 1.00 39.44 428 ASN A N 1
ATOM 3543 C CA . ASN A 1 428 ? -47.116 10.905 16.974 1.00 39.44 428 ASN A CA 1
ATOM 3544 C C . ASN A 1 428 ? -45.876 11.796 16.867 1.00 39.44 428 ASN A C 1
ATOM 3546 O O . ASN A 1 428 ? -45.459 12.437 17.836 1.00 39.44 428 ASN A O 1
ATOM 3550 N N . SER A 1 429 ? -45.240 11.745 15.702 1.00 41.53 429 SER A N 1
ATOM 3551 C CA . SER A 1 429 ? -43.884 12.222 15.422 1.00 41.53 429 SER A CA 1
ATOM 3552 C C . SER A 1 429 ? -43.739 13.745 15.444 1.00 41.53 429 SER A C 1
ATOM 3554 O O . SER A 1 429 ? -42.721 14.272 15.007 1.00 41.53 429 SER A O 1
ATOM 3556 N N . LYS A 1 430 ? -44.705 14.484 15.998 1.00 41.47 430 LYS A N 1
ATOM 3557 C CA . LYS A 1 430 ? -44.670 15.949 15.998 1.00 41.47 430 LYS A CA 1
ATOM 3558 C C . LYS A 1 430 ? -43.808 16.567 17.106 1.00 41.47 430 LYS A C 1
ATOM 3560 O O . LYS A 1 430 ? -43.575 17.761 17.038 1.00 41.47 430 LYS A O 1
ATOM 3565 N N . ASN A 1 431 ? -43.279 15.801 18.074 1.00 41.62 431 ASN A N 1
ATOM 3566 C CA . ASN A 1 431 ? -42.511 16.378 19.199 1.00 41.62 431 ASN A CA 1
ATOM 3567 C C . ASN A 1 431 ? -41.249 15.608 19.662 1.00 41.62 431 ASN A C 1
ATOM 3569 O O . ASN A 1 431 ? -40.718 15.897 20.734 1.00 41.62 431 ASN A O 1
ATOM 3573 N N . SER A 1 432 ? -40.717 14.639 18.903 1.00 36.59 432 SER A N 1
ATOM 3574 C CA . SER A 1 432 ? -39.597 13.795 19.382 1.00 36.59 432 SER A CA 1
ATOM 3575 C C . SER A 1 432 ? -38.189 14.180 18.905 1.00 36.59 432 SER A C 1
ATOM 3577 O O . SER A 1 432 ? -37.284 13.356 19.019 1.00 36.59 432 SER A O 1
ATOM 3579 N N . SER A 1 433 ? -37.949 15.402 18.423 1.00 34.91 433 SER A N 1
ATOM 3580 C CA . SER A 1 433 ? -36.607 15.816 17.966 1.00 34.91 433 SER A CA 1
ATOM 3581 C C . SER A 1 433 ? -35.640 16.229 19.085 1.00 34.91 433 SER A C 1
ATOM 3583 O O . SER A 1 433 ? -34.517 16.627 18.795 1.00 34.91 433 SER A O 1
ATOM 3585 N N . ARG A 1 434 ? -36.014 16.141 20.372 1.00 41.19 434 ARG A N 1
ATOM 3586 C CA . ARG A 1 434 ? -35.196 16.751 21.439 1.00 41.19 434 ARG A CA 1
ATOM 3587 C C . ARG A 1 434 ? -34.116 15.907 22.114 1.00 41.19 434 ARG A C 1
ATOM 3589 O O . ARG A 1 434 ? -33.329 16.510 22.823 1.00 41.19 434 ARG A O 1
ATOM 3596 N N . HIS A 1 435 ? -33.986 14.592 21.915 1.00 39.91 435 HIS A N 1
ATOM 3597 C CA . HIS A 1 435 ? -32.937 13.839 22.641 1.00 39.91 435 HIS A CA 1
ATOM 3598 C C . HIS A 1 435 ? -32.399 12.587 21.928 1.00 39.91 435 HIS A C 1
ATOM 3600 O O . HIS A 1 435 ? -32.383 11.491 22.488 1.00 39.91 435 HIS A O 1
ATOM 3606 N N . ILE A 1 436 ? -31.876 12.762 20.714 1.00 37.94 436 ILE A N 1
ATOM 3607 C CA . ILE A 1 436 ? -30.779 11.917 20.220 1.00 37.94 436 ILE A CA 1
ATOM 3608 C C . ILE A 1 436 ? -29.608 12.859 19.977 1.00 37.94 436 ILE A C 1
ATOM 3610 O O . ILE A 1 436 ? -29.472 13.457 18.917 1.00 37.94 436 ILE A O 1
ATOM 3614 N N . GLN A 1 437 ? -28.807 13.064 21.018 1.00 37.91 437 GLN A N 1
ATOM 3615 C CA . GLN A 1 437 ? -27.596 13.861 20.925 1.00 37.91 437 GLN A CA 1
ATOM 3616 C C . GLN A 1 437 ? -26.517 12.955 20.330 1.00 37.91 437 GLN A C 1
ATOM 3618 O O . GLN A 1 437 ? -25.809 12.246 21.042 1.00 37.91 437 GLN A O 1
ATOM 3623 N N . GLN A 1 438 ? -26.459 12.921 18.997 1.00 39.31 438 GLN A N 1
ATOM 3624 C CA . GLN A 1 438 ? -25.206 12.626 18.311 1.00 39.31 438 GLN A CA 1
ATOM 3625 C C . GLN A 1 438 ? -24.164 13.618 18.853 1.00 39.31 438 GLN A C 1
ATOM 3627 O O . GLN A 1 438 ? -24.505 14.772 19.131 1.00 39.31 438 GLN A O 1
ATOM 3632 N N . LYS A 1 439 ? -22.922 13.170 19.074 1.00 39.75 439 LYS A N 1
ATOM 3633 C CA . LYS A 1 439 ? -21.790 14.081 19.299 1.00 39.75 439 LYS A CA 1
ATOM 3634 C C . LYS A 1 439 ? -21.667 14.917 18.023 1.00 39.75 439 LYS A C 1
ATOM 3636 O O . LYS A 1 439 ? -21.117 14.450 17.035 1.00 39.75 439 LYS A O 1
ATOM 3641 N N . LEU A 1 440 ? -22.320 16.070 18.013 1.00 44.41 440 LEU A N 1
ATOM 3642 C CA . LEU A 1 440 ? -22.235 17.045 16.945 1.00 44.41 440 LEU A CA 1
ATOM 3643 C C . LEU A 1 440 ? -21.178 18.052 17.371 1.00 44.41 440 LEU A C 1
ATOM 3645 O O . LEU A 1 440 ? -21.285 18.620 18.458 1.00 44.41 440 LEU A O 1
ATOM 3649 N N . ASP A 1 441 ? -20.203 18.292 16.506 1.00 55.59 441 ASP A N 1
ATOM 3650 C CA . ASP A 1 441 ? -19.212 19.350 16.718 1.00 55.59 441 ASP A CA 1
ATOM 3651 C C . ASP A 1 441 ? -19.841 20.745 16.512 1.00 55.59 441 ASP A C 1
ATOM 3653 O O . ASP A 1 441 ? -19.308 21.759 16.969 1.00 55.59 441 ASP A O 1
ATOM 3657 N N . TYR A 1 442 ? -21.036 20.791 15.900 1.00 70.62 442 TYR A N 1
ATOM 3658 C CA . TYR A 1 442 ? -21.775 22.015 15.609 1.00 70.62 442 TYR A CA 1
ATOM 3659 C C . TYR A 1 442 ? -23.268 21.951 15.962 1.00 70.62 442 TYR A C 1
ATOM 3661 O O . TYR A 1 442 ? -23.903 20.898 15.890 1.00 70.62 442 TYR A O 1
ATOM 3669 N N . TYR A 1 443 ? -23.865 23.097 16.302 1.00 71.81 443 TYR A N 1
ATOM 3670 C CA . TYR A 1 443 ? -25.321 23.196 16.446 1.00 71.81 443 TYR A CA 1
ATOM 3671 C C . TYR A 1 443 ? -26.036 23.047 15.088 1.00 71.81 443 TYR A C 1
ATOM 3673 O O . TYR A 1 443 ? -25.580 23.623 14.099 1.00 71.81 443 TYR A O 1
ATOM 3681 N N . PRO A 1 444 ? -27.177 22.332 15.023 1.00 61.09 444 PRO A N 1
ATOM 3682 C CA . PRO A 1 444 ? -27.997 22.272 13.815 1.00 61.09 444 PRO A CA 1
ATOM 3683 C C . PRO A 1 444 ? -28.586 23.651 13.471 1.00 61.09 444 PRO A C 1
ATOM 3685 O O . PRO A 1 444 ? -28.934 24.423 14.368 1.00 61.09 444 PRO A O 1
ATOM 3688 N N . LEU A 1 445 ? -28.723 23.937 12.172 1.00 62.44 445 LEU A N 1
ATOM 3689 C CA . LEU A 1 445 ? -29.287 25.191 11.659 1.00 62.44 445 LEU A CA 1
ATOM 3690 C C . LEU A 1 445 ? -30.740 25.379 12.133 1.00 62.44 445 LEU A C 1
ATOM 3692 O O . LEU A 1 445 ? -31.557 24.456 12.054 1.00 62.44 445 LEU A O 1
ATOM 3696 N N . LYS A 1 446 ? -31.070 26.579 12.624 1.00 68.88 446 LYS A N 1
ATOM 3697 C CA . LYS A 1 446 ? -32.452 26.964 12.963 1.00 68.88 446 LYS A CA 1
ATOM 3698 C C . LYS A 1 446 ? -33.269 27.279 11.698 1.00 68.88 446 LYS A C 1
ATOM 3700 O O . LYS A 1 446 ? -32.701 27.652 10.677 1.00 68.88 446 LYS A O 1
ATOM 3705 N N . LYS A 1 447 ? -34.599 27.124 11.775 1.00 51.34 447 LYS A N 1
ATOM 3706 C CA . LYS A 1 447 ? -35.545 27.534 10.715 1.00 51.34 447 LYS A CA 1
ATOM 3707 C C . LYS A 1 447 ? -35.734 29.062 10.695 1.00 51.34 447 LYS A C 1
ATOM 3709 O O . LYS A 1 447 ? -35.503 29.709 11.711 1.00 51.34 447 LYS A O 1
ATOM 3714 N N . GLU A 1 448 ? -36.146 29.587 9.540 1.00 50.59 448 GLU A N 1
ATOM 3715 C CA . GLU A 1 448 ? -36.204 31.013 9.169 1.00 50.59 448 GLU A CA 1
ATOM 3716 C C . GLU A 1 448 ? -36.927 31.932 10.175 1.00 50.59 448 GLU A C 1
ATOM 3718 O O . GLU A 1 448 ? -37.965 31.573 10.729 1.00 50.59 448 GLU A O 1
ATOM 3723 N N . GLY A 1 449 ? -36.378 33.142 10.364 1.00 54.88 449 GLY A N 1
ATOM 3724 C CA . GLY A 1 449 ? -36.986 34.264 11.103 1.00 54.88 449 GLY A CA 1
ATOM 3725 C C . GLY A 1 449 ? -36.157 34.793 12.281 1.00 54.88 449 GLY A C 1
ATOM 3726 O O . GLY A 1 449 ? -36.204 35.975 12.607 1.00 54.88 449 GLY A O 1
ATOM 3727 N N . GLU A 1 450 ? -35.322 33.947 12.873 1.00 70.25 450 GLU A N 1
ATOM 3728 C CA . GLU A 1 450 ? -34.338 34.301 13.895 1.00 70.25 450 GLU A CA 1
ATOM 3729 C C . GLU A 1 450 ? -33.017 33.682 13.439 1.00 70.25 450 GLU A C 1
ATOM 3731 O O . GLU A 1 450 ? -33.037 32.562 12.939 1.00 70.25 450 GLU A O 1
ATOM 3736 N N . THR A 1 451 ? -31.897 34.407 13.534 1.00 87.75 451 THR A N 1
ATOM 3737 C CA . THR A 1 451 ? -30.558 33.957 13.089 1.00 87.75 451 THR A CA 1
ATOM 3738 C C . THR A 1 451 ? -30.340 32.439 13.115 1.00 87.75 451 THR A C 1
ATOM 3740 O O . THR A 1 451 ? -30.693 31.740 14.072 1.00 87.75 451 THR A O 1
ATOM 3743 N N . ARG A 1 452 ? -29.659 31.922 12.088 1.00 92.50 452 ARG A N 1
ATOM 3744 C CA . ARG A 1 452 ? -29.340 30.492 11.987 1.00 92.50 452 ARG A CA 1
ATOM 3745 C C . ARG A 1 452 ? -28.415 29.981 13.099 1.00 92.50 452 ARG A C 1
ATOM 3747 O O . ARG A 1 452 ? -28.276 28.769 13.257 1.00 92.50 452 ARG A O 1
ATOM 3754 N N . PHE A 1 453 ? -27.801 30.879 13.872 1.00 93.00 453 PHE A N 1
ATOM 3755 C CA . PHE A 1 453 ? -26.824 30.559 14.905 1.00 93.00 453 PHE A CA 1
ATOM 3756 C C . PHE A 1 453 ? -27.464 30.375 16.294 1.00 93.00 453 PHE A C 1
ATOM 3758 O O . PHE A 1 453 ? -28.375 31.083 16.733 1.00 93.00 453 PHE A O 1
ATOM 3765 N N . THR A 1 454 ? -26.975 29.386 17.037 1.00 92.19 454 THR A N 1
ATOM 3766 C CA . THR A 1 454 ? -27.432 29.103 18.399 1.00 92.19 454 THR A CA 1
ATOM 3767 C C . THR A 1 454 ? -26.820 30.093 19.386 1.00 92.19 454 THR A C 1
ATOM 3769 O O . THR A 1 454 ? -25.642 30.429 19.290 1.00 92.19 454 THR A O 1
ATOM 3772 N N . ASN A 1 455 ? -27.626 30.541 20.358 1.00 95.12 455 ASN A N 1
ATOM 3773 C CA . ASN A 1 455 ? -27.263 31.555 21.360 1.00 95.12 455 ASN A CA 1
ATOM 3774 C C . ASN A 1 455 ? -26.869 32.920 20.782 1.00 95.12 455 ASN A C 1
ATOM 3776 O O . ASN A 1 455 ? -26.229 33.708 21.473 1.00 95.12 455 ASN A O 1
ATOM 3780 N N . VAL A 1 456 ? -27.265 33.201 19.541 1.00 95.75 456 VAL A N 1
ATOM 3781 C CA . VAL A 1 456 ? -27.169 34.515 18.909 1.00 95.75 456 VAL A CA 1
ATOM 3782 C C . VAL A 1 456 ? -28.585 35.059 18.746 1.00 95.75 456 VAL A C 1
ATOM 3784 O O . VAL A 1 456 ? -29.514 34.297 18.469 1.00 95.75 456 VAL A O 1
ATOM 3787 N N . ARG A 1 457 ? -28.775 36.361 18.967 1.00 95.00 457 ARG A N 1
ATOM 3788 C CA . ARG A 1 457 ? -30.058 37.047 18.755 1.00 95.00 457 ARG A CA 1
ATOM 3789 C C . ARG A 1 457 ? -29.871 38.537 18.507 1.00 95.00 457 ARG A C 1
ATOM 3791 O O . ARG A 1 457 ? -28.885 39.127 18.954 1.00 95.00 457 ARG A O 1
ATOM 3798 N N . PHE A 1 458 ? -30.838 39.144 17.827 1.00 94.56 458 PHE A N 1
ATOM 3799 C CA . PHE A 1 458 ? -30.871 40.585 17.614 1.00 94.56 458 PHE A CA 1
ATOM 3800 C C . PHE A 1 458 ? -31.472 41.290 18.835 1.00 94.56 458 PHE A C 1
ATOM 3802 O O . PHE A 1 458 ? -32.545 40.928 19.318 1.00 94.56 458 PHE A O 1
ATOM 3809 N N . ASN A 1 459 ? -30.774 42.292 19.364 1.00 93.06 459 ASN A N 1
ATOM 3810 C CA . ASN A 1 459 ? -31.256 43.112 20.466 1.00 93.06 459 ASN A CA 1
ATOM 3811 C C . ASN A 1 459 ? -31.947 44.360 19.912 1.00 93.06 459 ASN A C 1
ATOM 3813 O O . ASN A 1 459 ? -31.281 45.332 19.561 1.00 93.06 459 ASN A O 1
ATOM 3817 N N . GLN A 1 460 ? -33.280 44.349 19.900 1.00 92.44 460 GLN A N 1
ATOM 3818 C CA . GLN A 1 460 ? -34.087 45.456 19.376 1.00 92.44 460 GLN A CA 1
ATOM 3819 C C . GLN A 1 460 ? -33.815 46.795 20.081 1.00 92.44 460 GLN A C 1
ATOM 3821 O O . GLN A 1 460 ? -33.809 47.836 19.432 1.00 92.44 460 GLN A O 1
ATOM 3826 N N . LYS A 1 461 ? -33.524 46.793 21.390 1.00 92.12 461 LYS A N 1
ATOM 3827 C CA . LYS A 1 461 ? -33.270 48.032 22.146 1.00 92.12 461 LYS A CA 1
ATOM 3828 C C . LYS A 1 461 ? -31.983 48.732 21.704 1.00 92.12 461 LYS A C 1
ATOM 3830 O O . LYS A 1 461 ? -31.914 49.953 21.710 1.00 92.12 461 LYS A O 1
ATOM 3835 N N . ASN A 1 462 ? -30.970 47.952 21.330 1.00 90.12 462 ASN A N 1
ATOM 3836 C CA . ASN A 1 462 ? -29.639 48.456 20.991 1.00 90.12 462 ASN A CA 1
ATOM 3837 C C . ASN A 1 462 ? -29.324 48.353 19.492 1.00 90.12 462 ASN A C 1
ATOM 3839 O O . ASN A 1 462 ? -28.164 48.547 19.130 1.00 90.12 462 ASN A O 1
ATOM 3843 N N . GLN A 1 463 ? -30.304 47.962 18.666 1.00 94.12 463 GLN A N 1
ATOM 3844 C CA . GLN A 1 463 ? -30.171 47.744 17.220 1.00 94.12 463 GLN A CA 1
ATOM 3845 C C . GLN A 1 463 ? -28.872 47.008 16.842 1.00 94.12 463 GLN A C 1
ATOM 3847 O O . GLN A 1 463 ? -28.123 47.426 15.967 1.00 94.12 463 GLN A O 1
ATOM 3852 N N . SER A 1 464 ? -28.547 45.942 17.577 1.00 95.38 464 SER A N 1
ATOM 3853 C CA . SER A 1 464 ? -27.299 45.196 17.387 1.00 95.38 464 SER A CA 1
ATOM 3854 C C . SER A 1 464 ? -27.458 43.725 17.720 1.00 95.38 464 SER A C 1
ATOM 3856 O O . SER A 1 464 ? -28.276 43.329 18.556 1.00 95.38 464 SER A O 1
ATOM 3858 N N . TRP A 1 465 ? -26.629 42.902 17.091 1.00 96.19 465 TRP A N 1
ATOM 3859 C CA . TRP A 1 465 ? -26.547 41.484 17.389 1.00 96.19 465 TRP A CA 1
ATOM 3860 C C . TRP A 1 465 ? -25.787 41.243 18.693 1.00 96.19 465 TRP A C 1
ATOM 3862 O O . TRP A 1 465 ? -24.906 42.011 19.107 1.00 96.19 465 TRP A O 1
ATOM 3872 N N . MET A 1 466 ? -26.171 40.176 19.384 1.00 96.31 466 MET A N 1
ATOM 3873 C CA . MET A 1 466 ? -25.570 39.752 20.641 1.00 96.31 466 MET A CA 1
ATOM 3874 C C . MET A 1 466 ? -25.533 38.231 20.751 1.00 96.31 466 MET A C 1
ATOM 3876 O O . MET A 1 466 ? -26.350 37.547 20.135 1.00 96.31 466 MET A O 1
ATOM 3880 N N . TYR A 1 467 ? -24.625 37.720 21.583 1.00 96.88 467 TYR A N 1
ATOM 3881 C CA . TYR A 1 467 ? -24.667 36.335 22.043 1.00 96.88 467 TYR A CA 1
ATOM 3882 C C . TYR A 1 467 ? -24.855 36.260 23.560 1.00 96.88 467 TYR A C 1
ATOM 3884 O O . TYR A 1 467 ? -24.401 37.145 24.298 1.00 96.88 467 TYR A O 1
ATOM 3892 N N . ASP A 1 468 ? -25.492 35.190 24.038 1.00 96.38 468 ASP A N 1
ATOM 3893 C CA . ASP A 1 468 ? -25.616 34.897 25.465 1.00 96.38 468 ASP A CA 1
ATOM 3894 C C . ASP A 1 468 ? -25.634 33.398 25.795 1.00 96.38 468 ASP A C 1
ATOM 3896 O O . ASP A 1 468 ? -26.402 32.627 25.233 1.00 96.38 468 ASP A O 1
ATOM 3900 N N . PHE A 1 469 ? -24.796 32.965 26.744 1.00 95.75 469 PHE A N 1
ATOM 3901 C CA . PHE A 1 469 ? -24.816 31.589 27.255 1.00 95.75 469 PHE A CA 1
ATOM 3902 C C . PHE A 1 469 ? -24.444 31.497 28.734 1.00 95.75 469 PHE A C 1
ATOM 3904 O O . PHE A 1 469 ? -23.821 32.395 29.298 1.00 95.75 469 PHE A O 1
ATOM 3911 N N . ARG A 1 470 ? -24.800 30.378 29.376 1.00 94.25 470 ARG A N 1
ATOM 3912 C CA . ARG A 1 470 ? -24.410 30.068 30.759 1.00 94.25 470 ARG A CA 1
ATOM 3913 C C . ARG A 1 470 ? -23.456 28.877 30.818 1.00 94.25 470 ARG A C 1
ATOM 3915 O O . ARG A 1 470 ? -23.631 27.898 30.093 1.00 94.25 470 ARG A O 1
ATOM 3922 N N . PHE A 1 471 ? -22.474 28.942 31.712 1.00 93.50 471 PHE A N 1
ATOM 3923 C CA . PHE A 1 471 ? -21.584 27.827 32.043 1.00 93.50 471 PHE A CA 1
ATOM 3924 C C . PHE A 1 471 ? -21.148 27.916 33.509 1.00 93.50 471 PHE A C 1
ATOM 3926 O O . PHE A 1 471 ? -20.763 28.990 33.965 1.00 93.50 471 PHE A O 1
ATOM 3933 N N . LYS A 1 472 ? -21.230 26.801 34.254 1.00 91.94 472 LYS A N 1
ATOM 3934 C CA . LYS A 1 472 ? -20.894 26.719 35.694 1.00 91.94 472 LYS A CA 1
ATOM 3935 C C . LYS A 1 472 ? -21.481 27.881 36.524 1.00 91.94 472 LYS A C 1
ATOM 3937 O O . LYS A 1 472 ? -20.762 28.560 37.247 1.00 91.94 472 LYS A O 1
ATOM 3942 N N . ASN A 1 473 ? -22.782 28.143 36.370 1.00 90.94 473 ASN A N 1
ATOM 3943 C CA . ASN A 1 473 ? -23.527 29.231 37.031 1.00 90.94 473 ASN A CA 1
ATOM 3944 C C . ASN A 1 473 ? -23.076 30.670 36.705 1.00 90.94 473 ASN A C 1
ATOM 3946 O O . ASN A 1 473 ? -23.623 31.612 37.271 1.00 90.94 473 ASN A O 1
ATOM 3950 N N . LYS A 1 474 ? -22.151 30.876 35.760 1.00 93.38 474 LYS A N 1
ATOM 3951 C CA . LYS A 1 474 ? -21.785 32.204 35.244 1.00 93.38 474 LYS A CA 1
ATOM 3952 C C . LYS A 1 474 ? -22.480 32.470 33.908 1.00 93.38 474 LYS A C 1
ATOM 3954 O O . LYS A 1 474 ? -22.574 31.574 33.065 1.00 93.38 474 LYS A O 1
ATOM 3959 N N . SER A 1 475 ? -22.980 33.693 33.725 1.00 93.50 475 SER A N 1
ATOM 3960 C CA . SER A 1 475 ? -23.593 34.156 32.473 1.00 93.50 475 SER A CA 1
ATOM 3961 C C . SER A 1 475 ? -22.575 34.939 31.650 1.00 93.50 475 SER A C 1
ATOM 3963 O O . SER A 1 475 ? -21.953 35.868 32.158 1.00 93.50 475 SER A O 1
ATOM 3965 N N . PHE A 1 476 ? -22.435 34.586 30.377 1.00 95.81 476 PHE A N 1
ATOM 3966 C CA . PHE A 1 476 ? -21.567 35.254 29.415 1.00 95.81 476 PHE A CA 1
ATOM 3967 C C . PHE A 1 476 ? -22.438 35.902 28.352 1.00 95.81 476 PHE A C 1
ATOM 3969 O O . PHE A 1 476 ? -23.081 35.203 27.573 1.00 95.81 476 PHE A O 1
ATOM 3976 N N . THR A 1 477 ? -22.453 37.231 28.329 1.00 95.81 477 THR A N 1
ATOM 3977 C CA . THR A 1 477 ? -23.273 38.009 27.400 1.00 95.81 477 THR A CA 1
ATOM 3978 C C . THR A 1 477 ? -22.424 39.096 26.766 1.00 95.81 477 THR A C 1
ATOM 3980 O O . THR A 1 477 ? -21.783 39.871 27.477 1.00 95.81 477 THR A O 1
ATOM 3983 N N . LYS A 1 478 ? -22.455 39.200 25.436 1.00 95.38 478 LYS A N 1
ATOM 3984 C CA . LYS A 1 478 ? -21.804 40.297 24.713 1.00 95.38 478 LYS A CA 1
ATOM 3985 C C . LYS A 1 478 ? -22.722 40.834 23.625 1.00 95.38 478 LYS A C 1
ATOM 3987 O O . LYS A 1 478 ? -23.383 40.061 22.945 1.00 95.38 478 LYS A O 1
ATOM 3992 N N . ARG A 1 479 ? -22.779 42.162 23.503 1.00 94.81 479 ARG A N 1
ATOM 3993 C CA . ARG A 1 479 ? -23.654 42.915 22.589 1.00 94.81 479 ARG A CA 1
ATOM 3994 C C . ARG A 1 479 ? -22.817 43.835 21.703 1.00 94.81 479 ARG A C 1
ATOM 3996 O O . ARG A 1 479 ? -21.691 44.160 22.084 1.00 94.81 479 ARG A O 1
ATOM 4003 N N . GLY A 1 480 ? -23.413 44.325 20.618 1.00 93.69 480 GLY A N 1
ATOM 4004 C CA . GLY A 1 480 ? -22.821 45.358 19.764 1.00 93.69 480 GLY A CA 1
ATOM 4005 C C . GLY A 1 480 ? -22.166 44.831 18.489 1.00 93.69 480 GLY A C 1
ATOM 4006 O O . GLY A 1 480 ? -21.296 45.517 17.962 1.00 93.69 480 GLY A O 1
ATOM 4007 N N . PHE A 1 481 ? -22.551 43.636 18.032 1.00 94.88 481 PHE A N 1
ATOM 4008 C CA . PHE A 1 481 ? -22.131 43.086 16.741 1.00 94.88 481 PHE A CA 1
ATOM 4009 C C . PHE A 1 481 ? -23.043 43.610 15.622 1.00 94.88 481 PHE A C 1
ATOM 4011 O O . PHE A 1 481 ? -24.234 43.838 15.851 1.00 94.88 481 PHE A O 1
ATOM 4018 N N . GLU A 1 482 ? -22.488 43.814 14.431 1.00 94.81 482 GLU A N 1
ATOM 4019 C CA . GLU A 1 482 ? -23.189 44.426 13.292 1.00 94.81 482 GLU A CA 1
ATOM 4020 C C . GLU A 1 482 ? -24.107 43.430 12.587 1.00 94.81 482 GLU A C 1
ATOM 4022 O O . GLU A 1 482 ? -25.209 43.776 12.172 1.00 94.81 482 GLU A O 1
ATOM 4027 N N . ASN A 1 483 ? -23.680 42.171 12.512 1.00 95.00 483 ASN A N 1
ATOM 4028 C CA . ASN A 1 483 ? -24.444 41.071 11.937 1.00 95.00 483 ASN A CA 1
ATOM 4029 C C . ASN A 1 483 ? -24.368 39.822 12.831 1.00 95.00 483 ASN A C 1
ATOM 4031 O O . ASN A 1 483 ? -23.606 39.750 13.803 1.00 95.00 483 ASN A O 1
ATOM 4035 N N . ASP A 1 484 ? -25.210 38.840 12.529 1.00 94.94 484 ASP A N 1
ATOM 4036 C CA . ASP A 1 484 ? -25.312 37.613 13.306 1.00 94.94 484 ASP A CA 1
ATOM 4037 C C . ASP A 1 484 ? -24.095 36.693 13.131 1.00 94.94 484 ASP A C 1
ATOM 4039 O O . ASP A 1 484 ? -23.722 36.013 14.086 1.00 94.94 484 ASP A O 1
ATOM 4043 N N . VAL A 1 485 ? -23.420 36.737 11.976 1.00 96.00 485 VAL A N 1
ATOM 4044 C CA . VAL A 1 485 ? -22.155 36.028 11.704 1.00 96.00 485 VAL A CA 1
ATOM 4045 C C . VAL A 1 485 ? -21.042 36.498 12.647 1.00 96.00 485 VAL A C 1
ATOM 4047 O O . VAL A 1 485 ? -20.395 35.671 13.293 1.00 96.00 485 VAL A O 1
ATOM 4050 N N . GLN A 1 486 ? -20.868 37.813 12.818 1.00 95.75 486 GLN A N 1
ATOM 4051 C CA . GLN A 1 486 ? -19.922 38.398 13.777 1.00 95.75 486 GLN A CA 1
ATOM 4052 C C . GLN A 1 486 ? -20.226 37.940 15.210 1.00 95.75 486 GLN A C 1
ATOM 4054 O O . GLN A 1 486 ? -19.324 37.533 15.948 1.00 95.75 486 GLN A O 1
ATOM 4059 N N . ALA A 1 487 ? -21.501 37.968 15.609 1.00 95.62 487 ALA A N 1
ATOM 4060 C CA . ALA A 1 487 ? -21.918 37.511 16.932 1.00 95.62 487 ALA A CA 1
ATOM 4061 C C . ALA A 1 487 ? -21.699 35.998 17.126 1.00 95.62 487 ALA A C 1
ATOM 4063 O O . ALA A 1 487 ? -21.300 35.575 18.214 1.00 95.62 487 ALA A O 1
ATOM 4064 N N . ALA A 1 488 ? -21.913 35.187 16.087 1.00 96.56 488 ALA A N 1
ATOM 4065 C CA . ALA A 1 488 ? -21.700 33.741 16.104 1.00 96.56 488 ALA A CA 1
ATOM 4066 C C . ALA A 1 488 ? -20.219 33.365 16.183 1.00 96.56 488 ALA A C 1
ATOM 4068 O O . ALA A 1 488 ? -19.852 32.468 16.944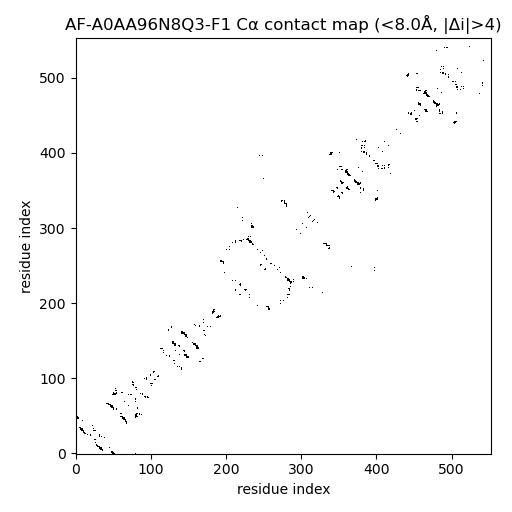 1.00 96.56 488 ALA A O 1
ATOM 4069 N N . TYR A 1 489 ? -19.362 34.074 15.451 1.00 95.81 489 TYR A N 1
ATOM 4070 C CA . TYR A 1 489 ? -17.917 33.893 15.523 1.00 95.81 489 TYR A CA 1
ATOM 4071 C C . TYR A 1 489 ? -17.379 34.265 16.912 1.00 95.81 489 TYR A C 1
ATOM 4073 O O . TYR A 1 489 ? -16.676 33.478 17.549 1.00 95.81 489 TYR A O 1
ATOM 4081 N N . ALA A 1 490 ? -17.802 35.413 17.451 1.00 95.38 490 ALA A N 1
ATOM 4082 C CA . ALA A 1 490 ? -17.445 35.835 18.804 1.00 95.38 490 ALA A CA 1
ATOM 4083 C C . ALA A 1 490 ? -17.948 34.859 19.885 1.00 95.38 490 ALA A C 1
ATOM 4085 O O . ALA A 1 490 ? -17.241 34.584 20.860 1.00 95.38 490 ALA A O 1
ATOM 4086 N N . TYR A 1 491 ? -19.148 34.299 19.702 1.00 96.44 491 TYR A N 1
ATOM 4087 C CA . TYR A 1 491 ? -19.667 33.221 20.540 1.00 96.44 491 TYR A CA 1
ATOM 4088 C C . TYR A 1 491 ? -18.745 31.997 20.507 1.00 96.44 491 TYR A C 1
ATOM 4090 O O . TYR A 1 491 ? -18.394 31.488 21.572 1.00 96.44 491 TYR A O 1
ATOM 4098 N N . ASN A 1 492 ? -18.321 31.550 19.318 1.00 95.69 492 ASN A N 1
ATOM 4099 C CA . ASN A 1 492 ? -17.458 30.378 19.159 1.00 95.69 492 ASN A CA 1
ATOM 4100 C C . ASN A 1 492 ? -16.129 30.539 19.896 1.00 95.69 492 ASN A C 1
ATOM 4102 O O . ASN A 1 492 ? -15.754 29.651 20.662 1.00 95.69 492 ASN A O 1
ATOM 4106 N N . LEU A 1 493 ? -15.463 31.687 19.730 1.00 94.75 493 LEU A N 1
ATOM 4107 C CA . LEU A 1 493 ? -14.225 31.999 20.447 1.00 94.75 493 LEU A CA 1
ATOM 4108 C C . LEU A 1 493 ? -14.430 31.931 21.964 1.00 94.75 493 LEU A C 1
ATOM 4110 O O . LEU A 1 493 ? -13.696 31.236 22.668 1.00 94.75 493 LEU A O 1
ATOM 4114 N N . ARG A 1 494 ? -15.480 32.589 22.474 1.00 95.06 494 ARG A N 1
ATOM 4115 C CA . ARG A 1 494 ? -15.734 32.646 23.919 1.00 95.06 494 ARG A CA 1
ATOM 4116 C C . ARG A 1 494 ? -16.130 31.293 24.503 1.00 95.06 494 ARG A C 1
ATOM 4118 O O . ARG A 1 494 ? -15.797 30.982 25.645 1.00 95.06 494 ARG A O 1
ATOM 4125 N N . VAL A 1 495 ? -16.878 30.493 23.755 1.00 94.19 495 VAL A N 1
ATOM 4126 C CA . VAL A 1 495 ? -17.290 29.155 24.182 1.00 94.19 495 VAL A CA 1
ATOM 4127 C C . VAL A 1 495 ? -16.108 28.197 24.195 1.00 94.19 495 VAL A C 1
ATOM 4129 O O . VAL A 1 495 ? -15.983 27.447 25.162 1.00 94.19 495 VAL A O 1
ATOM 4132 N N . LYS A 1 496 ? -15.225 28.269 23.196 1.00 93.69 496 LYS A N 1
ATOM 4133 C CA . LYS A 1 496 ? -13.980 27.499 23.159 1.00 93.69 496 LYS A CA 1
ATOM 4134 C C . LYS A 1 496 ? -13.066 27.848 24.339 1.00 93.69 496 LYS A C 1
ATOM 4136 O O . LYS A 1 496 ? -12.598 26.949 25.027 1.00 93.69 496 LYS A O 1
ATOM 4141 N N . GLU A 1 497 ? -12.912 29.134 24.657 1.00 92.12 497 GLU A N 1
ATOM 4142 C CA . GLU A 1 497 ? -12.158 29.603 25.833 1.00 92.12 497 GLU A CA 1
ATOM 4143 C C . GLU A 1 497 ? -12.733 29.053 27.153 1.00 92.12 497 GLU A C 1
ATOM 4145 O O . GLU A 1 497 ? -12.004 28.584 28.022 1.00 92.12 497 GLU A O 1
ATOM 4150 N N . VAL A 1 498 ? -14.060 29.095 27.317 1.00 93.56 498 VAL A N 1
ATOM 4151 C CA . VAL A 1 498 ? -14.718 28.753 28.589 1.00 93.56 498 VAL A CA 1
ATOM 4152 C C . VAL A 1 498 ? -14.921 27.242 28.775 1.00 93.56 498 VAL A C 1
ATOM 4154 O O . VAL A 1 498 ? -14.896 26.760 29.911 1.00 93.56 498 VAL A O 1
ATOM 4157 N N . LYS A 1 499 ? -15.174 26.492 27.694 1.00 91.00 499 LYS A N 1
ATOM 4158 C CA . LYS A 1 499 ? -15.519 25.058 27.733 1.00 91.00 499 LYS A CA 1
ATOM 4159 C C . LYS A 1 499 ? -14.411 24.127 27.215 1.00 91.00 499 LYS A C 1
ATOM 4161 O O . LYS A 1 499 ? -14.527 22.926 27.444 1.00 91.00 499 LYS A O 1
ATOM 4166 N N . GLY A 1 500 ? -13.358 24.647 26.580 1.00 89.75 500 GLY A N 1
ATOM 4167 C CA . GLY A 1 500 ? -12.255 23.870 26.000 1.00 89.75 500 GLY A CA 1
ATOM 4168 C C . GLY A 1 500 ? -12.516 23.386 24.566 1.00 89.75 500 GLY A C 1
ATOM 4169 O O . GLY A 1 500 ? -13.493 23.776 23.931 1.00 89.75 500 GLY A O 1
ATOM 4170 N N . GLU A 1 501 ? -11.637 22.516 24.057 1.00 83.69 501 GLU A N 1
ATOM 4171 C CA . GLU A 1 501 ? -11.685 21.991 22.676 1.00 83.69 501 GLU A CA 1
ATOM 4172 C C . GLU A 1 501 ? -12.927 21.131 22.379 1.00 83.69 501 GLU A C 1
ATOM 4174 O O . GLU A 1 501 ? -13.336 21.019 21.231 1.00 83.69 501 GLU A O 1
ATOM 4179 N N . GLU A 1 502 ? -13.577 20.563 23.400 1.00 79.19 502 GLU A N 1
ATOM 4180 C CA . GLU A 1 502 ? -14.798 19.756 23.231 1.00 79.19 502 GLU A CA 1
ATOM 4181 C C . GLU A 1 502 ? -16.087 20.599 23.147 1.00 79.19 502 GLU A C 1
ATOM 4183 O O . GLU A 1 502 ? -17.201 20.086 23.297 1.00 79.19 502 GLU A O 1
ATOM 4188 N N . ALA A 1 503 ? -15.969 21.917 22.982 1.00 89.25 503 ALA A N 1
ATOM 4189 C CA . ALA A 1 503 ? -17.126 22.792 22.955 1.00 89.25 503 ALA A CA 1
ATOM 4190 C C . ALA A 1 503 ? -17.899 22.689 21.629 1.00 89.25 503 ALA A C 1
ATOM 4192 O O . ALA A 1 503 ? -17.320 22.785 20.556 1.00 89.25 503 ALA A O 1
ATOM 4193 N N . ILE A 1 504 ? -19.228 22.569 21.707 1.00 88.12 504 ILE A N 1
ATOM 4194 C CA . ILE A 1 504 ? -20.108 22.609 20.527 1.00 88.12 504 ILE A CA 1
ATOM 4195 C C . ILE A 1 504 ? -20.186 24.050 20.019 1.00 88.12 504 ILE A C 1
ATOM 4197 O O . ILE A 1 504 ? -20.601 24.947 20.766 1.00 88.12 504 ILE A O 1
ATOM 4201 N N . LEU A 1 505 ? -19.810 24.259 18.758 1.00 94.06 505 LEU A N 1
ATOM 4202 C CA . LEU A 1 505 ? -19.712 25.578 18.136 1.00 94.06 505 LEU A CA 1
ATOM 4203 C C . LEU A 1 505 ? -20.884 25.847 17.179 1.00 94.06 505 LEU A C 1
ATOM 4205 O O . LEU A 1 505 ? -21.620 24.955 16.767 1.00 94.06 505 LEU A O 1
ATOM 4209 N N . ASN A 1 506 ? -21.091 27.104 16.809 1.00 94.00 506 ASN A N 1
ATOM 4210 C CA . ASN A 1 506 ? -21.898 27.449 15.644 1.00 94.00 506 ASN A CA 1
ATOM 4211 C C . ASN A 1 506 ? -21.121 27.107 14.368 1.00 94.00 506 ASN A C 1
ATOM 4213 O O . ASN A 1 506 ? -19.920 27.366 14.291 1.00 94.00 506 ASN A O 1
ATOM 4217 N N . TYR A 1 507 ? -21.794 26.532 13.372 1.00 92.31 507 TYR A N 1
ATOM 4218 C CA . TYR A 1 507 ? -21.188 26.274 12.067 1.00 92.31 507 TYR A CA 1
ATOM 4219 C C . TYR A 1 507 ? -21.153 27.567 11.250 1.00 92.31 507 TYR A C 1
ATOM 4221 O O . TYR A 1 507 ? -22.207 28.109 10.929 1.00 92.31 507 TYR A O 1
ATOM 4229 N N . LEU A 1 508 ? -19.954 28.040 10.916 1.00 92.19 508 LEU A N 1
ATOM 4230 C CA . LEU A 1 508 ? -19.731 29.098 9.931 1.00 92.19 508 LEU A CA 1
ATOM 4231 C C . LEU A 1 508 ? -19.191 28.449 8.657 1.00 92.19 508 LEU A C 1
ATOM 4233 O O . LEU A 1 508 ? -18.369 27.528 8.747 1.00 92.19 508 LEU A O 1
ATOM 4237 N N . THR A 1 509 ? -19.631 28.941 7.498 1.00 91.38 509 THR A N 1
ATOM 4238 C CA . THR A 1 509 ? -19.002 28.588 6.220 1.00 91.38 509 THR A CA 1
ATOM 4239 C C . THR A 1 509 ? -17.535 29.020 6.234 1.00 91.38 509 THR A C 1
ATOM 4241 O O . THR A 1 509 ? -17.122 29.856 7.043 1.00 91.38 509 THR A O 1
ATOM 4244 N N . GLU A 1 510 ? -16.725 28.421 5.368 1.00 88.69 510 GLU A N 1
ATOM 4245 C CA . GLU A 1 510 ? -15.299 28.742 5.286 1.00 88.69 510 GLU A CA 1
ATOM 4246 C C . GLU A 1 510 ? -15.067 30.215 4.917 1.00 88.69 510 GLU A C 1
ATOM 4248 O O . GLU A 1 510 ? -14.267 30.891 5.560 1.00 88.69 510 GLU A O 1
ATOM 4253 N N . GLU A 1 511 ? -15.859 30.752 3.987 1.00 92.06 511 GLU A N 1
ATOM 4254 C CA . GLU A 1 511 ? -15.829 32.168 3.602 1.00 92.06 511 GLU A CA 1
ATOM 4255 C C . GLU A 1 511 ? -16.153 33.100 4.778 1.00 92.06 511 GLU A C 1
ATOM 4257 O O . GLU A 1 511 ? -15.414 34.048 5.043 1.00 92.06 511 GLU A O 1
ATOM 4262 N N . GLU A 1 512 ? -17.213 32.811 5.542 1.00 94.75 512 GLU A N 1
ATOM 4263 C CA . GLU A 1 512 ? -17.577 33.604 6.723 1.00 94.75 512 GLU A CA 1
ATOM 4264 C C . GLU A 1 512 ? -16.511 33.534 7.814 1.00 94.75 512 GLU A C 1
ATOM 4266 O O . GLU A 1 512 ? -16.221 34.542 8.458 1.00 94.75 512 GLU A O 1
ATOM 4271 N N . ARG A 1 513 ? -15.918 32.356 8.037 1.00 93.75 513 ARG A N 1
ATOM 4272 C CA . ARG A 1 513 ? -14.846 32.188 9.021 1.00 93.75 513 ARG A CA 1
ATOM 4273 C C . ARG A 1 513 ? -13.629 33.022 8.639 1.00 93.75 513 ARG A C 1
ATOM 4275 O O . ARG A 1 513 ? -13.164 33.793 9.471 1.00 93.75 513 ARG A O 1
ATOM 4282 N N . ASN A 1 514 ? -13.177 32.923 7.391 1.00 89.75 514 ASN A N 1
ATOM 4283 C CA . ASN A 1 514 ? -12.017 33.660 6.890 1.00 89.75 514 ASN A CA 1
ATOM 4284 C C . ASN A 1 514 ? -12.253 35.177 6.942 1.00 89.75 514 ASN A C 1
ATOM 4286 O O . ASN A 1 514 ? -11.378 35.937 7.364 1.00 89.75 514 ASN A O 1
ATOM 4290 N N . LEU A 1 515 ? -13.462 35.623 6.579 1.00 92.38 515 LEU A N 1
ATOM 4291 C CA . LEU A 1 515 ? -13.861 37.025 6.680 1.00 92.38 515 LEU A CA 1
ATOM 4292 C C . LEU A 1 515 ? -13.807 37.523 8.132 1.00 92.38 515 LEU A C 1
ATOM 4294 O O . LEU A 1 515 ? -13.308 38.619 8.391 1.00 92.38 515 LEU A O 1
ATOM 4298 N N . MET A 1 516 ? -14.297 36.725 9.086 1.00 95.06 516 MET A N 1
ATOM 4299 C CA . MET A 1 516 ? -14.277 37.085 10.505 1.00 95.06 516 MET A CA 1
ATOM 4300 C C . MET A 1 516 ? -12.873 37.035 11.104 1.00 95.06 516 MET A C 1
ATOM 4302 O O . MET A 1 516 ? -12.512 37.937 11.853 1.00 95.06 516 MET A O 1
ATOM 4306 N N . GLU A 1 517 ? -12.053 36.043 10.764 1.00 91.31 517 GLU A N 1
ATOM 4307 C CA . GLU A 1 517 ? -10.652 35.982 11.193 1.00 91.31 517 GLU A CA 1
ATOM 4308 C C . GLU A 1 517 ? -9.893 37.239 10.764 1.00 91.31 517 GLU A C 1
ATOM 4310 O O . GLU A 1 517 ? -9.277 37.899 11.604 1.00 91.31 517 GLU A O 1
ATOM 4315 N N . LYS A 1 518 ? -10.030 37.641 9.495 1.00 91.56 518 LYS A N 1
ATOM 4316 C CA . LYS A 1 518 ? -9.436 38.878 8.982 1.00 91.56 518 LYS A CA 1
ATOM 4317 C C . LYS A 1 518 ? -9.956 40.113 9.723 1.00 91.56 518 LYS A C 1
ATOM 4319 O O . LYS A 1 518 ? -9.155 40.908 10.212 1.00 91.56 518 LYS A O 1
ATOM 4324 N N . PHE A 1 519 ? -11.276 40.235 9.880 1.00 91.31 519 PHE A N 1
ATOM 4325 C CA . PHE A 1 519 ? -11.905 41.353 10.591 1.00 91.31 519 PHE A CA 1
ATOM 4326 C C . PHE A 1 519 ? -11.392 41.487 12.034 1.00 91.31 519 PHE A C 1
ATOM 4328 O O . PHE A 1 519 ? -11.024 42.577 12.470 1.00 91.31 519 PHE A O 1
ATOM 4335 N N .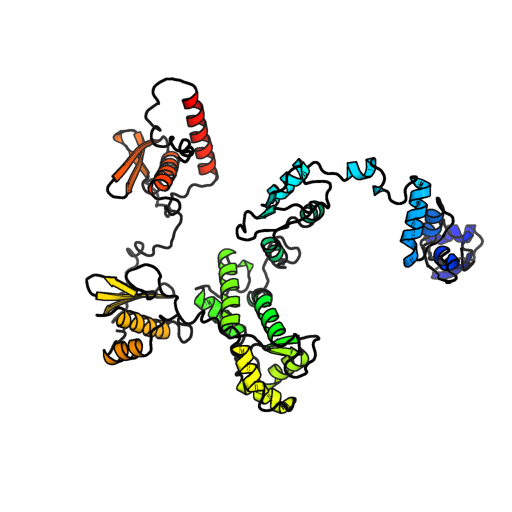 PHE A 1 520 ? -11.321 40.386 12.788 1.00 84.94 520 PHE A N 1
ATOM 4336 C CA . PHE A 1 520 ? -10.844 40.414 14.173 1.00 84.94 520 PHE A CA 1
ATOM 4337 C C . PHE A 1 520 ? -9.336 40.693 14.269 1.00 84.94 520 PHE A C 1
ATOM 4339 O O . PHE A 1 520 ? -8.921 41.419 15.174 1.00 84.94 520 PHE A O 1
ATOM 4346 N N . MET A 1 521 ? -8.524 40.187 13.336 1.00 82.88 521 MET A N 1
ATOM 4347 C CA . MET A 1 521 ? -7.082 40.465 13.290 1.00 82.88 521 MET A CA 1
ATOM 4348 C C . MET A 1 521 ? -6.784 41.940 12.985 1.00 82.88 521 MET A C 1
ATOM 4350 O O . MET A 1 521 ? -5.932 42.544 13.640 1.00 82.88 521 MET A O 1
ATOM 4354 N N . GLU A 1 522 ? -7.530 42.560 12.068 1.00 86.88 522 GLU A N 1
ATOM 4355 C CA . GLU A 1 522 ? -7.416 43.995 11.774 1.00 86.88 522 GLU A CA 1
ATOM 4356 C C . GLU A 1 522 ? -7.785 44.859 12.993 1.00 86.88 522 GLU A C 1
ATOM 4358 O O . GLU A 1 522 ? -7.103 45.841 13.305 1.00 86.88 522 GLU A O 1
ATOM 4363 N N . GLN A 1 523 ? -8.809 44.462 13.758 1.00 82.31 523 GLN A N 1
ATOM 4364 C CA . GLN A 1 523 ? -9.181 45.153 14.998 1.00 82.31 523 GLN A CA 1
ATOM 4365 C C . GLN A 1 523 ? -8.103 45.030 16.089 1.00 82.31 523 GLN A C 1
ATOM 4367 O O . GLN A 1 523 ? -7.869 45.996 16.816 1.00 82.31 523 GLN A O 1
ATOM 4372 N N . ILE A 1 524 ? -7.405 43.890 16.188 1.00 73.38 524 ILE A N 1
ATOM 4373 C CA . ILE A 1 524 ? -6.268 43.712 17.110 1.00 73.38 524 ILE A CA 1
ATOM 4374 C C . ILE A 1 524 ? -5.102 44.630 16.720 1.00 73.38 524 ILE A C 1
ATOM 4376 O O . ILE A 1 524 ? -4.579 45.350 17.573 1.00 73.38 524 ILE A O 1
ATOM 4380 N N . GLY A 1 525 ? -4.732 44.658 15.435 1.00 70.19 525 GLY A N 1
ATOM 4381 C CA . GLY A 1 525 ? -3.636 45.496 14.933 1.00 70.19 525 GLY A CA 1
ATOM 4382 C C . GLY A 1 525 ? -3.893 46.999 15.086 1.00 70.19 525 GLY A C 1
ATOM 4383 O O . GLY A 1 525 ? -2.971 47.774 15.324 1.00 70.19 525 GLY A O 1
ATOM 4384 N N . THR A 1 526 ? -5.157 47.423 15.030 1.00 63.28 526 THR A N 1
ATOM 4385 C CA . THR A 1 526 ? -5.534 48.836 15.209 1.00 63.28 526 THR A CA 1
ATOM 4386 C C . THR A 1 526 ? -5.458 49.282 16.682 1.00 63.28 526 THR A C 1
ATOM 4388 O O . THR A 1 526 ? -5.253 50.465 16.967 1.00 63.28 526 THR A O 1
ATOM 4391 N N . LEU A 1 527 ? -5.591 48.349 17.634 1.00 52.62 527 LEU A N 1
ATOM 4392 C CA . LEU A 1 527 ? -5.580 48.623 19.078 1.00 52.62 527 LEU A CA 1
ATOM 4393 C C . LEU A 1 527 ? -4.170 48.683 19.688 1.00 52.62 527 LEU A C 1
ATOM 4395 O O . LEU A 1 527 ? -3.985 49.366 20.695 1.00 52.62 527 LEU A O 1
ATOM 4399 N N . SER A 1 528 ? -3.171 48.034 19.085 1.00 55.03 528 SER A N 1
ATOM 4400 C CA . SER A 1 528 ? -1.783 48.053 19.578 1.00 55.03 528 SER A CA 1
ATOM 4401 C C . SER A 1 528 ? -1.047 49.378 19.308 1.00 55.03 528 SER A C 1
ATOM 4403 O O . SER A 1 528 ? -0.019 49.643 19.927 1.00 55.03 528 SER A O 1
ATOM 4405 N N . GLY A 1 529 ? -1.587 50.251 18.445 1.00 49.69 529 GLY A N 1
ATOM 4406 C CA . GLY A 1 529 ? -0.935 51.495 18.010 1.00 49.69 529 GLY A CA 1
ATOM 4407 C C . GLY A 1 529 ? -1.358 52.802 18.704 1.00 49.69 529 GLY A C 1
ATOM 4408 O O . GLY A 1 529 ? -0.751 53.838 18.440 1.00 49.69 529 GLY A O 1
ATOM 4409 N N . LYS A 1 530 ? -2.387 52.830 19.569 1.00 47.06 530 LYS A N 1
ATOM 4410 C CA . LYS A 1 530 ? -2.867 54.085 20.196 1.00 47.06 530 LYS A CA 1
ATOM 4411 C C . LYS A 1 530 ? -3.187 53.911 21.686 1.00 47.06 530 LYS A C 1
ATOM 4413 O O . LYS A 1 530 ? -4.117 53.198 22.043 1.00 47.06 530 LYS A O 1
ATOM 4418 N N . LYS A 1 531 ? -2.490 54.661 22.559 1.00 46.38 531 LYS A N 1
ATOM 4419 C CA . LYS A 1 531 ? -2.799 54.854 23.999 1.00 46.38 531 LYS A CA 1
ATOM 4420 C C . LYS A 1 531 ? -4.108 55.645 24.214 1.00 46.38 531 LYS A C 1
ATOM 4422 O O . LYS A 1 531 ? -4.117 56.696 24.850 1.00 46.38 531 LYS A O 1
ATOM 4427 N N . LYS A 1 532 ? -5.233 55.176 23.676 1.00 41.56 532 LYS A N 1
ATOM 4428 C CA . LYS A 1 532 ? -6.572 55.647 24.059 1.00 41.56 532 LYS A CA 1
ATOM 4429 C C . LYS A 1 532 ? -7.404 54.448 24.494 1.00 41.56 532 LYS A C 1
ATOM 4431 O O . LYS A 1 532 ? -7.335 53.390 23.881 1.00 41.56 532 LYS A O 1
ATOM 4436 N N . SER A 1 533 ? -8.146 54.640 25.586 1.00 44.69 533 SER A N 1
ATOM 4437 C CA . SER A 1 533 ? -9.073 53.672 26.185 1.00 44.69 533 SER A CA 1
ATOM 4438 C C . SER A 1 533 ? -9.804 52.851 25.106 1.00 44.69 533 SER A C 1
ATOM 4440 O O . SER A 1 533 ? -10.393 53.459 24.208 1.00 44.69 533 SER A O 1
ATOM 4442 N N . PRO A 1 534 ? -9.766 51.503 25.159 1.00 39.22 534 PRO A N 1
ATOM 4443 C CA . PRO A 1 534 ? -10.327 50.664 24.109 1.00 39.22 534 PRO A CA 1
ATOM 4444 C C . PRO A 1 534 ? -11.813 50.958 23.937 1.00 39.22 534 PRO A C 1
ATOM 4446 O O . PRO A 1 534 ? -12.560 50.989 24.920 1.00 39.22 534 PRO A O 1
ATOM 4449 N N . VAL A 1 535 ? -12.267 51.083 22.689 1.00 46.16 535 VAL A N 1
ATOM 4450 C CA . VAL A 1 535 ? -13.695 51.002 22.373 1.00 46.16 535 VAL A CA 1
ATOM 4451 C C . VAL A 1 535 ? -14.212 49.706 23.008 1.00 46.16 535 VAL A C 1
ATOM 4453 O O . VAL A 1 535 ? -13.761 48.605 22.693 1.00 46.16 535 VAL A O 1
ATOM 4456 N N . SER A 1 536 ? -15.120 49.836 23.979 1.00 55.69 536 SER A N 1
ATOM 4457 C CA . SER A 1 536 ? -15.459 48.802 24.976 1.00 55.69 536 SER A CA 1
ATOM 4458 C C . SER A 1 536 ? -16.043 47.494 24.403 1.00 55.69 536 SER A C 1
ATOM 4460 O O . SER A 1 536 ? -16.278 46.513 25.127 1.00 55.69 536 SER A O 1
ATOM 4462 N N . ARG A 1 537 ? -16.272 47.443 23.088 1.00 56.25 537 ARG A N 1
ATOM 4463 C CA . ARG A 1 537 ? -16.995 46.371 22.403 1.00 56.25 537 ARG A CA 1
ATOM 4464 C C . ARG A 1 537 ? -16.227 45.051 22.297 1.00 56.25 537 ARG A C 1
ATOM 4466 O O . ARG A 1 537 ? -16.897 44.034 22.230 1.00 56.25 537 ARG A O 1
ATOM 4473 N N . PHE A 1 538 ? -14.896 44.994 22.447 1.00 59.59 538 PHE A N 1
ATOM 4474 C CA . PHE A 1 538 ? -14.143 43.722 22.295 1.00 59.59 538 PHE A CA 1
ATOM 4475 C C . PHE A 1 538 ? -13.193 43.345 23.446 1.00 59.59 538 PHE A C 1
ATOM 4477 O O . PHE A 1 538 ? -12.585 42.281 23.412 1.00 59.59 538 PHE A O 1
ATOM 4484 N N . ARG A 1 539 ? -13.144 44.138 24.527 1.00 55.66 539 ARG A N 1
ATOM 4485 C CA . ARG A 1 539 ? -12.182 44.009 25.650 1.00 55.66 539 ARG A CA 1
ATOM 4486 C C . ARG A 1 539 ? -12.111 42.631 26.350 1.00 55.66 539 ARG A C 1
ATOM 4488 O O . ARG A 1 539 ? -11.183 42.393 27.103 1.00 55.66 539 ARG A O 1
ATOM 4495 N N . GLY A 1 540 ? -13.079 41.738 26.128 1.00 57.62 540 GLY A N 1
ATOM 4496 C CA . GLY A 1 540 ? -13.101 40.385 26.708 1.00 57.62 540 GLY A CA 1
ATOM 4497 C C . GLY A 1 540 ? -12.811 39.241 25.731 1.00 57.62 540 GLY A C 1
ATOM 4498 O O . GLY A 1 540 ? -12.778 38.099 26.166 1.00 57.62 540 GLY A O 1
ATOM 4499 N N . LEU A 1 541 ? -12.651 39.522 24.434 1.00 55.66 541 LEU A N 1
ATOM 4500 C CA . LEU A 1 541 ? -12.379 38.509 23.401 1.00 55.66 541 LEU A CA 1
ATOM 4501 C C . LEU A 1 541 ? -10.904 38.493 22.968 1.00 55.66 541 LEU A C 1
ATOM 4503 O O . LEU A 1 541 ? -10.462 37.521 22.375 1.00 55.66 541 LEU A O 1
ATOM 4507 N N . LEU A 1 542 ? -10.155 39.563 23.262 1.00 56.56 542 LEU A N 1
ATOM 4508 C CA . LEU A 1 542 ? -8.831 39.820 22.685 1.00 56.56 542 LEU A CA 1
ATOM 4509 C C . LEU A 1 542 ? -7.642 39.468 23.600 1.00 56.56 542 LEU A C 1
ATOM 4511 O O . LEU A 1 542 ? -6.507 39.551 23.155 1.00 56.56 542 LEU A O 1
ATOM 4515 N N . ASN A 1 543 ? -7.862 39.028 24.844 1.00 53.00 543 ASN A N 1
ATOM 4516 C CA . ASN A 1 543 ? -6.779 38.677 25.785 1.00 53.00 543 ASN A CA 1
ATOM 4517 C C . ASN A 1 543 ? -6.191 37.261 25.561 1.00 53.00 543 ASN A C 1
ATOM 4519 O O . ASN A 1 543 ? -5.707 36.636 26.501 1.00 53.00 543 ASN A O 1
ATOM 4523 N N . LEU A 1 544 ? -6.260 36.720 24.341 1.00 50.34 544 LEU A N 1
ATOM 4524 C CA . LEU A 1 544 ? -5.904 35.324 24.043 1.00 50.34 544 LEU A CA 1
ATOM 4525 C C . LEU A 1 544 ? -4.413 35.100 23.710 1.00 50.34 544 LEU A C 1
ATOM 4527 O O . LEU A 1 544 ? -4.016 33.949 23.549 1.00 50.34 544 LEU A O 1
ATOM 4531 N N . SER A 1 545 ? -3.580 36.146 23.638 1.00 40.78 545 SER A N 1
ATOM 4532 C CA . SER A 1 545 ? -2.157 36.024 23.265 1.00 40.78 545 SER A CA 1
ATOM 4533 C C . SER A 1 545 ? -1.149 36.054 24.425 1.00 40.78 545 SER A C 1
ATOM 4535 O O . SER A 1 545 ? -0.010 35.652 24.218 1.00 40.78 545 SER A O 1
ATOM 4537 N N . ASP A 1 546 ? -1.536 36.451 25.644 1.00 41.91 546 ASP A N 1
ATOM 4538 C CA . ASP A 1 546 ? -0.563 36.807 26.703 1.00 41.91 546 ASP A CA 1
ATOM 4539 C C . ASP A 1 546 ? -0.373 35.753 27.812 1.00 41.91 546 ASP A C 1
ATOM 4541 O O . ASP A 1 546 ? 0.056 36.065 28.921 1.00 41.91 546 ASP A O 1
ATOM 4545 N N . GLN A 1 547 ? -0.651 34.474 27.548 1.00 42.81 547 GLN A N 1
ATOM 4546 C CA . GLN A 1 547 ? -0.351 33.403 28.509 1.00 42.81 547 GLN A CA 1
ATOM 4547 C C . GLN A 1 547 ? 0.544 32.325 27.906 1.00 42.81 547 GLN A C 1
ATOM 4549 O O . GLN A 1 547 ? 0.062 31.280 27.480 1.00 42.81 547 GLN A O 1
ATOM 4554 N N . LYS A 1 548 ? 1.860 32.575 27.923 1.00 41.19 548 LYS A N 1
ATOM 4555 C CA . LYS A 1 548 ? 2.929 31.568 28.068 1.00 41.19 548 LYS A CA 1
ATOM 4556 C C . LYS A 1 548 ? 4.256 32.277 28.356 1.00 41.19 548 LYS A C 1
ATOM 4558 O O . LYS A 1 548 ? 4.918 32.770 27.454 1.00 41.19 548 LYS A O 1
ATOM 4563 N N . GLY A 1 549 ? 4.623 32.325 29.634 1.00 37.09 549 GLY A N 1
ATOM 4564 C CA . GLY A 1 549 ? 5.878 32.912 30.104 1.00 37.09 549 GLY A CA 1
ATOM 4565 C C . GLY A 1 549 ? 6.033 32.841 31.621 1.00 37.09 549 GLY A C 1
ATOM 4566 O O . GLY A 1 549 ? 6.401 33.828 32.240 1.00 37.09 549 GLY A O 1
ATOM 4567 N N . GLY A 1 550 ? 5.690 31.705 32.236 1.00 36.53 550 GLY A N 1
ATOM 4568 C CA . GLY A 1 550 ? 6.097 31.408 33.610 1.00 36.53 550 GLY A CA 1
ATOM 4569 C C . GLY A 1 550 ? 7.394 30.608 33.571 1.00 36.53 550 GLY A C 1
ATOM 4570 O O . GLY A 1 550 ? 7.372 29.458 33.137 1.00 36.53 550 GLY A O 1
ATOM 4571 N N . GLN A 1 551 ? 8.510 31.225 33.961 1.00 35.38 551 GLN A N 1
ATOM 4572 C CA . GLN A 1 551 ? 9.756 30.510 34.247 1.00 35.38 551 GLN A CA 1
ATOM 4573 C C . GLN A 1 551 ? 9.594 29.685 35.537 1.00 35.38 551 GLN A C 1
ATOM 4575 O O . GLN A 1 551 ? 8.899 30.139 36.450 1.00 35.38 551 GLN A O 1
ATOM 4580 N N . PRO A 1 552 ? 10.198 28.489 35.631 1.00 48.38 552 PRO A N 1
ATOM 4581 C CA . PRO A 1 552 ? 10.215 27.729 36.872 1.00 48.38 552 PRO A CA 1
ATOM 4582 C C . PRO A 1 552 ? 11.266 28.306 37.833 1.00 48.38 552 PRO A C 1
ATOM 4584 O O . PRO A 1 552 ? 12.388 28.593 37.412 1.00 48.38 552 PRO A O 1
ATOM 4587 N N . ASN A 1 553 ? 10.879 28.451 39.104 1.00 44.28 553 ASN A N 1
ATOM 4588 C CA . ASN A 1 553 ? 11.802 28.525 40.241 1.00 44.28 553 ASN A CA 1
ATOM 4589 C C . ASN A 1 553 ? 12.219 27.119 40.665 1.00 44.28 553 ASN A C 1
ATOM 4591 O O . ASN A 1 553 ? 11.342 26.221 40.603 1.00 44.28 553 ASN A O 1
#

Nearest PDB structures (foldseek):
  7et4-assembly2_D  TM=6.876E-01  e=1.252E-02  Arabidopsis thaliana
  7et4-assembly3_G  TM=6.790E-01  e=1.737E-02  Arabidopsis thaliana
  3igm-assembly1_B  TM=4.458E-01  e=7.094E-01  Plasmodium falciparum 3D7
  9g6k-assembly1_LG  TM=2.804E-01  e=4.842E-01  Toxoplasma gondii

pLDDT: mean 85.29, std 16.29, range [34.91, 98.38]

Radius of gyration: 37.63 Å; Cα contacts (8 Å, |Δi|>4): 732; chains: 1; bounding box: 88×95×100 Å

Secondary structure (DSSP, 8-state):
-BS-SEEEEE--TTTHHHHHHTT----TT-EEEEEGGGS-TT---B--EE-HHHHTTT---EE--BHHHHHHHTSS-S----TTTHHHHHHHHHHHHHSSSSGGGSHHHHHHH---HHHHHHHHHHTTEEE---GGG--STTS-EEEEESS-TT--SEEE-HHHHHHHS---HHHHHHHT-TTSTTSTT--TT-SBHHHHHHHHTHHHHHHHHHHTTTS-TTT---TTEEEEPSSS-HHHHHHHHHHHHT----SBGGGS-HHHHHHHHHHHHHHHHHT---EEEEHHHHHHHHHHH-SS---HHHHHHHHHHHH---SHHHHHHHHHHHTT----SSEEPPPSSSS-SSTTEEEETTEEEEEEEETTEEEEEEEESSHHHHHHHHHHHHHHHHGGG--EE---HHHHHHHHHTT------SS-----TTS-TTS-----SBPPPPPTTS-SSTTEEEEGGGTEEEEEEEETTEEEEEEEESSHHHHHHHHHHHHHHHH-TT--B----HHHHHHHHHHHHHHHHHHTT--S---TTSTTTSTTS--------

Foldseek 3Di:
DFPDQKDKDAADPVCVVLVVVVVWDGDHRDIDIGGLVSDDLQAQFWGWDWAPVCVVVVHTDIDTGGSNCQNVLPPQPVGDHDPVCVLVSQQVSCCSVPVGSDPCVDPVVQVVQADQVVVLQVLCVQLQKHWPDDSVQDDGQARWTAIAHNVCNVDHDFTDGNVVCVVQVDRDPVVSVVVVQCDDPPHPSNPVQQDFLLNSLVVLLVVLFVLLCVLVVCAALQPRHNPQWDFDQAQAALVRLLVLLCQVLVHDRDGTPNVDDPVSSVSSNVSSNVVSLLQFGTGIHHPVLNVVLCVVPNRGRHHLVSVVVSSCVPRVDDDPSSVSCVVRRVVRNPVPQQADQQDPDDPGRHPQWDDDPQWIKGWDDHPNDIDIDIDHNDSLLRQLLVQVVQCVVVNSRGHGHDDDPVSNVVNVVVVSDNDDPDDDPPPPPPPPPPDPDDLALADQADDPDAHRAPQWGQDPVVRWIKGWDDDPNDIDIAIDHHDRLLRQLLVQLVQCVVPNPSGHGHDDDPVSNVVNVVVVVVLLVVVVPDPDDDPPRCVPRPPPPPPDDDDDD